Protein AF-0000000065961840 (afdb_homodimer)

Sequence (638 aa):
MNGEIRLIPYVTNEQIMDVNELPEGIKVIKAPEMWAKGVKGKNIKVAVLDTGCDTSHPDLKNQIIGGKNFTDDDGGKEDAISDYNGHGTHVAGTIAANDSNGGIAGVAPEASLLIVKVLGGENGSGQYEWIINGINYAVEQKVDIISMSLGGPSDVPELKEAVKNAVKNGVLVVCAAGNEGDGDERTEELSYPAAYNEVIAVGSVSVARELSEFSNANKEIDLVAPGENILSTLPNKKYGKLTGTSMAAPHVSGALALIKSYEEESFQRKLSESEVFAQLIRRTLPLDIAKTLAGNGFLYLTAPDELAEKAEQSHLLTLMNGEIRLIPYVTNEQIMDVNELPEGIKVIKAPEMWAKGVKGKNIKVAVLDTGCDTSHPDLKNQIIGGKNFTDDDGGKEDAISDYNGHGTHVAGTIAANDSNGGIAGVAPEASLLIVKVLGGENGSGQYEWIINGINYAVEQKVDIISMSLGGPSDVPELKEAVKNAVKNGVLVVCAAGNEGDGDERTEELSYPAAYNEVIAVGSVSVARELSEFSNANKEIDLVAPGENILSTLPNKKYGKLTGTSMAAPHVSGALALIKSYEEESFQRKLSESEVFAQLIRRTLPLDIAKTLAGNGFLYLTAPDELAEKAEQSHLLTL

Foldseek 3Di:
DPWKKFFFDKDFDDKFQADQDEWLLLVLLPLVVLVVVVFQLAPAEEEEEFQFEQCPQPQQVVQEPAEFELDCPPNRHTRPRDHLAFLSHFLSFQQAGHCPPRHYGHSRNNHHYYYYHAFYDNRRMHDPVSVLVSLVVCVVVVHQEYFERMWIDDDDVSSVVSLVVCQVSQHAYFYEQHQQAQQDQVDADGTPPLNPLSHAYEWEDASVQHHDRRTGFALNHAAYGHFFQTWGDGPPNMITGMGGSSSGRSNLVNLLSRQQVVVCVVVVHHDGNVRSSVLQLLQADDDPDDCRRGRSHYNHNCSVVVVVVVCVVVCVVPD/DPWKKFFFDKDFDDWFQADQDEWLLLVLLPLVVLVVVVFQLAPAEEEEEFQFEQCPQPQQVVQEPAEFELDCPPNRHTRPRDHLAFLSHFLSFQQAGHCPPRHYGHSRNNHHYYYYHAFYDNRRMHDPVSVLVSLVVCVVVVHQEYFERMWIDDDDVSSVVSLVVCQVSQHAYFYEQHQQAQQDQPDADGTPPLNPLSHAYEWEDASVQHHDRRTGFALNHAAYGHFFQTWGDGPPNMITGMGGSSSGRSNLVNLLSRQQVVVCVVVVHHDGNVRSVVSQLLQADDDPDDCRRGRSHYNHNCSVVVVVVVVVVVVVVVD

Secondary structure (DSSP, 8-state):
---EEEEPP-EEEEEES---S--HHHHHTTHHHHHHTT-S-TT-EEEEEES---TT-TTTTTTEEEEEE-SSGGGG-TT----SSSHHHHHHHHHH--GGGSS---SSTT-EEEEEE--BTTTTEEEHHHHHHHHHHHHHTT-SEEEE-EEBS---HHHHHHHHHHHHTT-EEEEE--S---S-TT-----BTTTSTTSEEEEEE-TT-PBPTTS---TTEEEEEE-SSEEEEETTTEEEEEESHHHHHHHHHHHHHHHHHHHHHHHTSPPPHHHHHHHHHTTEE--SS-HHHHTT-EE-TTHHHHHHHHHHHTTTT--/---EEEEPP-EEEEEES---S--HHHHHTTHHHHHHTT-S-TT-EEEEEES---TT-TTTTTTEEEEEE-SSGGGG-TT----SSSHHHHHHHHHH--GGGSS---SSTT-EEEEEE--BTTTTEEEHHHHHHHHHHHHHTT-SEEEE-EEBS---HHHHHHHHHHHHTT-EEEEE--S---S-TT-----BTTTSTTSEEEEEE-TT-PBPTTS---TTEEEEEE-SSEEEEETTTEEEEEESHHHHHHHHHHHHHHHHHHHHHHHTSPPPHHHHHHHHHTTEE--SS-HHHHTT-EE-TTHHHHHHHHHHHHHHHH-

InterPro domains:
  IPR000209 Peptidase S8/S53 domain [PF00082] (41-285)
  IPR015500 Peptidase S8, subtilisin-related [PR00723] (41-60)
  IPR015500 Peptidase S8, subtilisin-related [PR00723] (83-96)
  IPR015500 Peptidase S8, subtilisin-related [PR00723] (243-259)
  IPR022398 Peptidase S8, subtilisin, His-active site [PS00137] (87-97)
  IPR023827 Peptidase S8, subtilisin, Asp-active site [PS00136] (46-57)
  IPR023828 Peptidase S8, subtilisin, Ser-active site [PS00138] (244-254)
  IPR034202 Subtilisin Carlsberg-like catalytic domain [cd07477] (43-281)
  IPR036852 Peptidase S8/S53 domain superfamily [G3DSA:3.40.50.200] (4-305)
  IPR036852 Peptidase S8/S53 domain superfamily [SSF52743] (22-290)
  IPR051048 Peptidase S8/S53 subtilisin kexin sedolisin [PTHR43399] (29-267)

pLDDT: mean 93.73, std 10.01, range [28.73, 99.0]

Solvent-accessible surface area (backbone atoms only — not comparable to full-atom values): 29320 Å² total; per-residue (Å²): 128,96,57,62,29,27,51,43,68,66,47,81,74,47,79,38,71,79,52,76,49,74,33,63,58,41,56,69,27,35,36,63,63,42,40,74,72,72,37,34,7,60,93,28,34,36,26,42,47,28,27,14,30,44,64,75,25,78,36,36,36,89,28,49,77,50,58,36,22,54,32,68,48,83,83,36,36,44,78,56,30,62,33,72,51,29,61,22,20,26,38,50,20,32,19,21,8,27,40,88,78,55,36,37,50,21,42,6,42,48,20,34,31,34,36,28,14,26,20,29,62,72,79,24,42,25,46,56,66,25,45,37,51,45,50,50,49,39,51,74,69,63,35,45,32,36,35,30,40,40,30,21,82,60,87,49,69,67,50,53,50,42,50,52,51,33,40,74,70,43,24,43,41,30,17,11,24,28,49,76,24,80,61,46,64,87,46,74,43,74,22,33,64,15,57,39,80,86,34,44,8,16,12,20,14,32,78,86,68,42,78,36,46,40,21,19,10,30,72,43,34,46,24,18,28,44,8,51,67,39,56,28,34,29,52,90,58,24,27,31,20,35,29,25,10,42,48,6,21,24,44,52,49,11,45,48,29,28,48,47,47,51,47,25,61,60,42,69,44,87,68,52,39,55,55,46,50,16,56,50,56,32,15,32,39,54,54,103,54,58,27,22,44,25,27,58,12,36,50,24,65,51,40,55,58,53,49,36,52,47,40,63,69,65,34,69,56,61,125,128,93,58,64,28,26,50,41,68,66,45,82,75,48,79,40,72,79,54,76,49,73,32,64,58,43,55,68,27,33,36,62,63,42,40,73,73,71,38,34,7,61,92,30,36,35,27,41,46,28,28,14,30,43,63,74,24,77,36,36,37,88,26,50,77,50,59,36,21,56,33,66,49,82,84,35,37,44,78,56,30,60,35,73,54,28,60,21,20,25,36,50,21,33,18,22,8,28,38,89,78,56,36,38,50,21,43,6,43,47,20,34,32,32,37,28,13,25,22,30,60,72,78,24,41,25,46,56,67,24,46,37,51,45,50,50,49,40,50,73,68,64,36,45,31,37,36,31,41,40,31,22,81,60,87,49,68,67,51,53,51,41,52,51,52,33,40,74,70,42,24,41,43,30,16,12,24,28,49,76,24,80,61,47,65,88,45,73,44,74,23,31,62,16,57,40,79,85,33,45,8,17,13,19,15,31,79,61,68,41,78,38,46,39,21,20,11,30,72,43,34,44,26,19,27,41,8,50,68,38,57,28,35,29,52,89,59,25,27,31,21,37,29,25,11,43,48,6,21,25,44,52,47,12,44,47,31,28,47,48,48,51,46,25,60,60,41,69,44,88,67,52,41,54,54,46,50,16,55,51,54,33,16,33,37,55,54,102,53,58,28,24,46,25,26,57,12,36,52,25,65,51,40,56,58,54,49,34,51,48,49,53,54,45,48,57,60,73,97

Organism: Bacillus subtilis (strain 168) (NCBI:txid224308)

Structure (mmCIF, N/CA/C/O backbone):
data_AF-0000000065961840-model_v1
#
loop_
_entity.id
_entity.type
_entity.pdbx_description
1 polymer 'Major intracellular serine protease'
#
loop_
_atom_site.group_PDB
_atom_site.id
_atom_site.type_symbol
_atom_site.label_atom_id
_atom_site.label_alt_id
_atom_site.label_comp_id
_atom_site.label_asym_id
_atom_site.label_entity_id
_atom_site.label_seq_id
_atom_site.pdbx_PDB_ins_code
_atom_site.Cartn_x
_atom_site.Cartn_y
_atom_site.Cartn_z
_atom_site.occupancy
_atom_site.B_iso_or_equiv
_atom_site.auth_seq_id
_atom_site.auth_comp_id
_atom_site.auth_asym_id
_atom_site.auth_atom_id
_atom_site.pdbx_PDB_model_num
ATOM 1 N N . MET A 1 1 ? -23.016 26.453 -5.5 1 43.06 1 MET A N 1
ATOM 2 C CA . MET A 1 1 ? -22.5 25.375 -4.668 1 43.06 1 MET A CA 1
ATOM 3 C C . MET A 1 1 ? -22.812 25.625 -3.197 1 43.06 1 MET A C 1
ATOM 5 O O . MET A 1 1 ? -22.234 26.516 -2.574 1 43.06 1 MET A O 1
ATOM 9 N N . ASN A 1 2 ? -23.984 25.5 -2.732 1 50.84 2 ASN A N 1
ATOM 10 C CA . ASN A 1 2 ? -24.641 26.047 -1.554 1 50.84 2 ASN A CA 1
ATOM 11 C C . ASN A 1 2 ? -24.016 25.516 -0.265 1 50.84 2 ASN A C 1
ATOM 13 O O . ASN A 1 2 ? -24.484 25.828 0.83 1 50.84 2 ASN A O 1
ATOM 17 N N . GLY A 1 3 ? -22.812 24.578 -0.365 1 64.81 3 GLY A N 1
ATOM 18 C CA . GLY A 1 3 ? -22.359 24.109 0.937 1 64.81 3 GLY A CA 1
ATOM 19 C C . GLY A 1 3 ? -21.047 24.734 1.372 1 64.81 3 GLY A C 1
ATOM 20 O O . GLY A 1 3 ? -20.375 25.406 0.577 1 64.81 3 GLY A O 1
ATOM 21 N N . GLU A 1 4 ? -21.016 25.078 2.693 1 76.19 4 GLU A N 1
ATOM 22 C CA . GLU A 1 4 ? -19.797 25.672 3.254 1 76.19 4 GLU A CA 1
ATOM 23 C C . GLU A 1 4 ? -18.859 24.609 3.779 1 76.19 4 GLU A C 1
ATOM 25 O O . GLU A 1 4 ? -19.297 23.594 4.344 1 76.19 4 GLU A O 1
ATOM 30 N N . ILE A 1 5 ? -17.609 24.688 3.322 1 80.06 5 ILE A N 1
ATOM 31 C CA . ILE A 1 5 ? -16.531 23.891 3.906 1 80.06 5 ILE A CA 1
ATOM 32 C C . ILE A 1 5 ? -15.898 24.656 5.062 1 80.06 5 ILE A C 1
ATOM 34 O O . ILE A 1 5 ? -15.781 25.891 5.012 1 80.06 5 ILE A O 1
ATOM 38 N N . ARG A 1 6 ? -15.703 23.953 6.223 1 81.81 6 ARG A N 1
ATOM 39 C CA . ARG A 1 6 ? -15.133 24.594 7.398 1 81.81 6 ARG A CA 1
ATOM 40 C C . ARG A 1 6 ? -14.023 23.75 8.008 1 81.81 6 ARG A C 1
ATOM 42 O O . ARG A 1 6 ? -13.844 22.594 7.629 1 81.81 6 ARG A O 1
ATOM 49 N N . LEU A 1 7 ? -13.336 24.406 8.82 1 82.44 7 LEU A N 1
ATOM 50 C CA . LEU A 1 7 ? -12.43 23.656 9.68 1 82.44 7 LEU A CA 1
ATOM 51 C C . LEU A 1 7 ? -13.164 22.531 10.391 1 82.44 7 LEU A C 1
ATOM 53 O O . LEU A 1 7 ? -14.297 22.703 10.852 1 82.44 7 LEU A O 1
ATOM 57 N N . ILE A 1 8 ? -12.492 21.453 10.375 1 79.5 8 ILE A N 1
ATOM 58 C CA . ILE A 1 8 ? -12.992 20.438 11.297 1 79.5 8 ILE A CA 1
ATOM 59 C C . ILE A 1 8 ? -12.891 20.953 12.734 1 79.5 8 ILE A C 1
ATOM 61 O O . ILE A 1 8 ? -11.844 21.453 13.148 1 79.5 8 ILE A O 1
ATOM 65 N N . PRO A 1 9 ? -13.969 20.953 13.398 1 73 9 PRO A N 1
ATOM 66 C CA . PRO A 1 9 ? -13.914 21.531 14.742 1 73 9 PRO A CA 1
ATOM 67 C C . PRO A 1 9 ? -12.766 20.953 15.578 1 73 9 PRO A C 1
ATOM 69 O O . PRO A 1 9 ? -12.461 19.766 15.484 1 73 9 PRO A O 1
ATOM 72 N N . TYR A 1 10 ? -12.07 21.922 16.281 1 73.62 10 TYR A N 1
ATOM 73 C CA . TYR A 1 10 ? -10.977 21.531 17.172 1 73.62 10 TYR A CA 1
ATOM 74 C C . TYR A 1 10 ? -11.023 22.297 18.484 1 73.62 10 TYR A C 1
ATOM 76 O O . TYR A 1 10 ? -11.781 23.266 18.609 1 73.62 10 TYR A O 1
ATOM 84 N N . VAL A 1 11 ? -10.328 21.734 19.531 1 65.12 11 VAL A N 1
ATOM 85 C CA . VAL A 1 11 ? -10.297 22.375 20.844 1 65.12 11 VAL A CA 1
ATOM 86 C C . VAL A 1 11 ? -8.883 22.891 21.125 1 65.12 11 VAL A C 1
ATOM 88 O O . VAL A 1 11 ? -7.902 22.172 20.922 1 65.12 11 VAL A O 1
ATOM 91 N N . THR A 1 12 ? -8.805 24.219 21.453 1 68.38 12 THR A N 1
ATOM 92 C CA . THR A 1 12 ? -7.551 24.766 21.953 1 68.38 12 THR A CA 1
ATOM 93 C C . THR A 1 12 ? -7.363 24.453 23.438 1 68.38 12 THR A C 1
ATOM 95 O O . THR A 1 12 ? -8.172 24.859 24.266 1 68.38 12 THR A O 1
ATOM 98 N N . ASN A 1 13 ? -6.297 23.828 23.75 1 70.62 13 ASN A N 1
ATOM 99 C CA . ASN A 1 13 ? -6.102 23.359 25.125 1 70.62 13 ASN A CA 1
ATOM 100 C C . ASN A 1 13 ? -5.207 24.312 25.906 1 70.62 13 ASN A C 1
ATOM 102 O O . ASN A 1 13 ? -5.449 24.562 27.094 1 70.62 13 ASN A O 1
ATOM 106 N N . GLU A 1 14 ? -4.078 24.75 25.297 1 69.56 14 GLU A N 1
ATOM 107 C CA . GLU A 1 14 ? -3.098 25.562 26.016 1 69.56 14 GLU A CA 1
ATOM 108 C C . GLU A 1 14 ? -2.254 26.391 25.047 1 69.56 14 GLU A C 1
ATOM 110 O O . GLU A 1 14 ? -1.927 25.922 23.953 1 69.56 14 GLU A O 1
ATOM 115 N N . GLN A 1 15 ? -1.98 27.594 25.406 1 72.75 15 GLN A N 1
ATOM 116 C CA . GLN A 1 15 ? -1.015 28.438 24.688 1 72.75 15 GLN A CA 1
ATOM 117 C C . GLN A 1 15 ? 0.234 28.672 25.531 1 72.75 15 GLN A C 1
ATOM 119 O O . GLN A 1 15 ? 0.139 28.891 26.75 1 72.75 15 GLN A O 1
ATOM 124 N N . ILE A 1 16 ? 1.348 28.391 24.922 1 74.44 16 ILE A N 1
ATOM 125 C CA . ILE A 1 16 ? 2.621 28.516 25.625 1 74.44 16 ILE A CA 1
ATOM 126 C C . ILE A 1 16 ? 3.574 29.391 24.812 1 74.44 16 ILE A C 1
ATOM 128 O O . ILE A 1 16 ? 3.633 29.297 23.594 1 74.44 16 ILE A O 1
ATOM 132 N N . MET A 1 17 ? 4.27 30.219 25.5 1 66.75 17 MET A N 1
ATOM 133 C CA . MET A 1 17 ? 5.164 31.156 24.812 1 66.75 17 MET A CA 1
ATOM 134 C C . MET A 1 17 ? 6.48 30.484 24.453 1 66.75 17 MET A C 1
ATOM 136 O O . MET A 1 17 ? 7.027 30.703 23.375 1 66.75 17 MET A O 1
ATOM 140 N N . ASP A 1 18 ? 6.977 29.719 25.391 1 72.75 18 ASP A N 1
ATOM 141 C CA . ASP A 1 18 ? 8.289 29.125 25.141 1 72.75 18 ASP A CA 1
ATOM 142 C C . ASP A 1 18 ? 8.266 27.625 25.391 1 72.75 18 ASP A C 1
ATOM 144 O O . ASP A 1 18 ? 7.703 27.156 26.391 1 72.75 18 ASP A O 1
ATOM 148 N N . VAL A 1 19 ? 8.609 27.047 24.219 1 77.06 19 VAL A N 1
ATOM 149 C CA . VAL A 1 19 ? 8.711 25.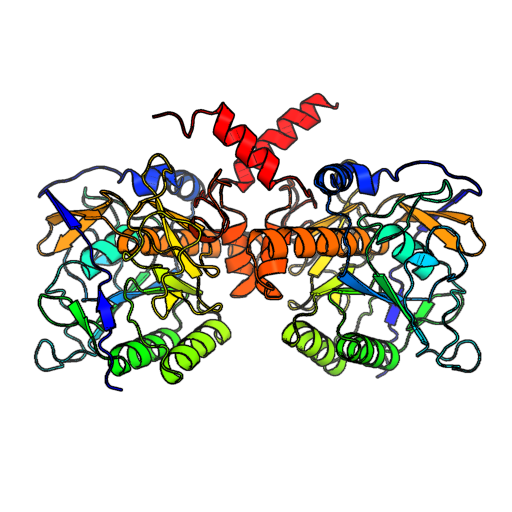594 24.344 1 77.06 19 VAL A CA 1
ATOM 150 C C . VAL A 1 19 ? 10.023 25.109 23.734 1 77.06 19 VAL A C 1
ATOM 152 O O . VAL A 1 19 ? 10.492 25.672 22.734 1 77.06 19 VAL A O 1
ATOM 155 N N . ASN A 1 20 ? 10.734 24.297 24.438 1 80.81 20 ASN A N 1
ATOM 156 C CA . ASN A 1 20 ? 11.891 23.578 23.891 1 80.81 20 ASN A CA 1
ATOM 157 C C . ASN A 1 20 ? 11.781 22.078 24.141 1 80.81 20 ASN A C 1
ATOM 159 O O . ASN A 1 20 ? 12.469 21.531 25 1 80.81 20 ASN A O 1
ATOM 163 N N . GLU A 1 21 ? 10.797 21.547 23.328 1 85 21 GLU A N 1
ATOM 164 C CA . GLU A 1 21 ? 10.602 20.109 23.5 1 85 21 GLU A CA 1
ATOM 165 C C . GLU A 1 21 ? 10.133 19.469 22.188 1 85 21 GLU A C 1
ATOM 167 O O . GLU A 1 21 ? 9.578 20.156 21.328 1 85 21 GLU A O 1
ATOM 172 N N . LEU A 1 22 ? 10.398 18.234 22.094 1 92.38 22 LEU A N 1
ATOM 173 C CA . LEU A 1 22 ? 9.836 17.422 21.016 1 92.38 22 LEU A CA 1
ATOM 174 C C . LEU A 1 22 ? 8.406 17.016 21.328 1 92.38 22 LEU A C 1
ATOM 176 O O . LEU A 1 22 ? 8.148 16.344 22.312 1 92.38 22 LEU A O 1
ATOM 180 N N . PRO A 1 23 ? 7.469 17.516 20.516 1 95.88 23 PRO A N 1
ATOM 181 C CA . PRO A 1 23 ? 6.078 17.156 20.797 1 95.88 23 PRO A CA 1
ATOM 182 C C . PRO A 1 23 ? 5.879 15.641 20.891 1 95.88 23 PRO A C 1
ATOM 184 O O . PRO A 1 23 ? 6.445 14.883 20.109 1 95.88 23 PRO A O 1
ATOM 187 N N . GLU A 1 24 ? 5.055 15.211 21.797 1 95.88 24 GLU A N 1
ATOM 188 C CA . GLU A 1 24 ? 4.855 13.789 22.094 1 95.88 24 GLU A CA 1
ATOM 189 C C . GLU A 1 24 ? 4.328 13.047 20.875 1 95.88 24 GLU A C 1
ATOM 191 O O . GLU A 1 24 ? 4.672 11.883 20.656 1 95.88 24 GLU A O 1
ATOM 196 N N . GLY A 1 25 ? 3.453 13.688 20.109 1 97.06 25 GLY A N 1
ATOM 197 C CA . GLY A 1 25 ? 2.91 13.062 18.922 1 97.06 25 GLY A CA 1
ATOM 198 C C . GLY A 1 25 ? 3.977 12.664 17.922 1 97.06 25 GLY A C 1
ATOM 199 O O . GLY A 1 25 ? 3.852 11.641 17.25 1 97.06 25 GLY A O 1
ATOM 200 N N . ILE A 1 26 ? 5.031 13.461 17.844 1 98 26 ILE A N 1
ATOM 201 C CA . ILE A 1 26 ? 6.137 13.211 16.938 1 98 26 ILE A CA 1
ATOM 202 C C . ILE A 1 26 ? 6.969 12.031 17.438 1 98 26 ILE A C 1
ATOM 204 O O . ILE A 1 26 ? 7.387 11.172 16.641 1 98 26 ILE A O 1
ATOM 208 N N . LYS A 1 27 ? 7.125 11.977 18.703 1 96.81 27 LYS A N 1
ATOM 209 C CA . LYS A 1 27 ? 7.91 10.922 19.344 1 96.81 27 LYS A CA 1
ATOM 210 C C . LYS A 1 27 ? 7.242 9.562 19.188 1 96.81 27 LYS A C 1
ATOM 212 O O . LYS A 1 27 ? 7.898 8.578 18.844 1 96.81 27 LYS A O 1
ATOM 217 N N . VAL A 1 28 ? 5.969 9.508 19.375 1 96.81 28 VAL A N 1
ATOM 218 C CA . VAL A 1 28 ? 5.285 8.219 19.484 1 96.81 28 VAL A CA 1
ATOM 219 C C . VAL A 1 28 ? 5.137 7.605 18.094 1 96.81 28 VAL A C 1
ATOM 221 O O . VAL A 1 28 ? 4.969 6.391 17.953 1 96.81 28 VAL A O 1
ATOM 224 N N . ILE A 1 29 ? 5.227 8.391 17.047 1 98.25 29 ILE A N 1
ATOM 225 C CA . ILE A 1 29 ? 5.133 7.809 15.711 1 98.25 29 ILE A CA 1
ATOM 226 C C . ILE A 1 29 ? 6.523 7.445 15.203 1 98.25 29 ILE A C 1
ATOM 228 O O . ILE A 1 29 ? 6.68 6.961 14.078 1 98.25 29 ILE A O 1
ATOM 232 N N . LYS A 1 30 ? 7.582 7.742 15.969 1 98 30 LYS A N 1
ATOM 233 C CA . LYS A 1 30 ? 8.953 7.297 15.742 1 98 30 LYS A CA 1
ATOM 234 C C . LYS A 1 30 ? 9.617 8.117 14.641 1 98 30 LYS A C 1
ATOM 236 O O . LYS A 1 30 ? 10.477 7.605 13.914 1 98 30 LYS A O 1
ATOM 241 N N . ALA A 1 31 ? 9.242 9.375 14.492 1 98.44 31 ALA A N 1
ATOM 242 C CA . ALA A 1 31 ? 9.859 10.258 13.5 1 98.44 31 ALA A CA 1
ATOM 243 C C . ALA A 1 31 ? 11.344 10.453 13.797 1 98.44 31 ALA A C 1
ATOM 245 O O . ALA A 1 31 ? 12.172 10.414 12.883 1 98.44 31 ALA A O 1
ATOM 246 N N . PRO A 1 32 ? 11.758 10.625 15.094 1 98.19 32 PRO A N 1
ATOM 247 C CA . PRO A 1 32 ? 13.18 10.828 15.375 1 98.19 32 PRO A CA 1
ATOM 248 C C . PRO A 1 32 ? 14.047 9.664 14.898 1 98.19 32 PRO A C 1
ATOM 250 O O . PRO A 1 32 ? 15.195 9.867 14.508 1 98.19 32 PRO A O 1
ATOM 253 N N . GLU A 1 33 ? 13.492 8.469 14.969 1 98.06 33 GLU A N 1
ATOM 254 C CA . GLU A 1 33 ? 14.234 7.309 14.484 1 98.06 33 GLU A CA 1
ATOM 255 C C . GLU A 1 33 ? 14.508 7.414 12.984 1 98.06 33 GLU A C 1
ATOM 257 O O . GLU A 1 33 ? 15.555 6.977 12.508 1 98.06 33 GLU A O 1
ATOM 262 N N . MET A 1 34 ? 13.594 7.98 12.227 1 98.12 34 MET A N 1
ATOM 263 C CA . MET A 1 34 ? 13.828 8.234 10.812 1 98.12 34 MET A CA 1
ATOM 264 C C . MET A 1 34 ? 14.875 9.32 10.609 1 98.12 34 MET A C 1
ATOM 266 O O . MET A 1 34 ? 15.711 9.227 9.719 1 98.12 34 MET A O 1
ATOM 270 N N . TRP A 1 35 ? 14.789 10.375 11.508 1 98.19 35 TRP A N 1
ATOM 271 C CA . TRP A 1 35 ? 15.781 11.445 11.445 1 98.19 35 TRP A CA 1
ATOM 272 C C . TRP A 1 35 ? 17.188 10.898 11.648 1 98.19 35 TRP A C 1
ATOM 274 O O . TRP A 1 35 ? 18.125 11.344 10.992 1 98.19 35 TRP A O 1
ATOM 284 N N . ALA A 1 36 ? 17.281 9.953 12.523 1 97.75 36 ALA A N 1
ATOM 285 C CA . ALA A 1 36 ? 18.562 9.352 12.859 1 97.75 36 ALA A CA 1
ATOM 286 C C . ALA A 1 36 ? 19.156 8.609 11.664 1 97.75 36 ALA A C 1
ATOM 288 O O . ALA A 1 36 ? 20.375 8.43 11.578 1 97.75 36 ALA A O 1
ATOM 289 N N . LYS A 1 37 ? 18.281 8.25 10.75 1 96.12 37 LYS A N 1
ATOM 290 C CA . LYS A 1 37 ? 18.734 7.598 9.523 1 96.12 37 LYS A CA 1
ATOM 291 C C . LYS A 1 37 ? 19.109 8.625 8.461 1 96.12 37 LYS A C 1
ATOM 293 O O . LYS A 1 37 ? 19.406 8.266 7.316 1 96.12 37 LYS A O 1
ATOM 298 N N . GLY A 1 38 ? 18.969 9.867 8.797 1 96.81 38 GLY A N 1
ATOM 299 C CA . GLY A 1 38 ? 19.344 10.938 7.875 1 96.81 38 GLY A CA 1
ATOM 300 C C . GLY A 1 38 ? 18.172 11.406 7.023 1 96.81 38 GLY A C 1
ATOM 301 O O . GLY A 1 38 ? 18.375 12.109 6.031 1 96.81 38 GLY A O 1
ATOM 302 N N . VAL A 1 39 ? 17 11.016 7.355 1 98 39 VAL A N 1
ATOM 303 C CA . VAL A 1 39 ? 15.812 11.344 6.566 1 98 39 VAL A CA 1
ATOM 304 C C . VAL A 1 39 ? 14.945 12.344 7.324 1 98 39 VAL A C 1
ATOM 306 O O . VAL A 1 39 ? 14.32 12 8.328 1 98 39 VAL A O 1
ATOM 309 N N . LYS A 1 40 ? 14.836 13.539 6.77 1 98.38 40 LYS A N 1
ATOM 310 C CA . LYS A 1 40 ? 14.086 14.578 7.465 1 98.38 40 LYS A CA 1
ATOM 311 C C . LYS A 1 40 ? 13.117 15.281 6.523 1 98.38 40 LYS A C 1
ATOM 313 O O . LYS A 1 40 ? 12.641 16.391 6.816 1 98.38 40 LYS A O 1
ATOM 318 N N . GLY A 1 41 ? 12.891 14.75 5.348 1 98.31 41 GLY A N 1
ATOM 319 C CA . GLY A 1 41 ? 11.875 15.242 4.426 1 98.31 41 GLY A CA 1
ATOM 320 C C . GLY A 1 41 ? 12.414 16.234 3.414 1 98.31 41 GLY A C 1
ATOM 321 O O . GLY A 1 41 ? 11.648 16.953 2.781 1 98.31 41 GLY A O 1
ATOM 322 N N . LYS A 1 42 ? 13.742 16.219 3.262 1 97.69 42 LYS A N 1
ATOM 323 C CA . LYS A 1 42 ? 14.367 17.141 2.314 1 97.69 42 LYS A CA 1
ATOM 324 C C . LYS A 1 42 ? 13.867 16.906 0.896 1 97.69 42 LYS A C 1
ATOM 326 O O . LYS A 1 42 ? 13.688 15.75 0.484 1 97.69 42 LYS A O 1
ATOM 331 N N . ASN A 1 43 ? 13.562 17.953 0.143 1 97.12 43 ASN A N 1
ATOM 332 C CA . ASN A 1 43 ? 13.148 17.969 -1.257 1 97.12 43 ASN A CA 1
ATOM 333 C C . ASN A 1 43 ? 11.719 17.469 -1.429 1 97.12 43 ASN A C 1
ATOM 335 O O . ASN A 1 43 ? 11.328 17.062 -2.525 1 97.12 43 ASN A O 1
ATOM 339 N N . ILE A 1 44 ? 11.016 17.375 -0.352 1 98.81 44 ILE A N 1
ATOM 340 C CA . ILE A 1 44 ? 9.594 17.047 -0.443 1 98.81 44 ILE A CA 1
ATOM 341 C C . ILE A 1 44 ? 8.758 18.312 -0.2 1 98.81 44 ILE A C 1
ATOM 343 O O . ILE A 1 44 ? 9 19.047 0.757 1 98.81 44 ILE A O 1
ATOM 347 N N . LYS A 1 45 ? 7.812 18.578 -1.058 1 98.94 45 LYS A N 1
ATOM 348 C CA . LYS A 1 45 ? 6.941 19.75 -0.961 1 98.94 45 LYS A CA 1
ATOM 349 C C . LYS A 1 45 ? 5.547 19.359 -0.482 1 98.94 45 LYS A C 1
ATOM 351 O O . LYS A 1 45 ? 4.895 18.516 -1.092 1 98.94 45 LYS A O 1
ATOM 356 N N . VAL A 1 46 ? 5.133 19.969 0.576 1 98.94 46 VAL A N 1
ATOM 357 C CA . VAL A 1 46 ? 3.809 19.719 1.138 1 98.94 46 VAL A CA 1
ATOM 358 C C . VAL A 1 46 ? 2.969 21 1.043 1 98.94 46 VAL A C 1
ATOM 360 O O . VAL A 1 46 ? 3.361 22.047 1.562 1 98.94 46 VAL A O 1
ATOM 363 N N . ALA A 1 47 ? 1.836 20.938 0.381 1 99 47 ALA A N 1
ATOM 364 C CA . ALA A 1 47 ? 0.873 22.031 0.383 1 99 47 ALA A CA 1
ATOM 365 C C . ALA A 1 47 ? -0.088 21.922 1.562 1 99 47 ALA A C 1
ATOM 367 O O . ALA A 1 47 ? -0.709 20.875 1.765 1 99 47 ALA A O 1
ATOM 368 N N . VAL A 1 48 ? -0.167 22.969 2.312 1 98.94 48 VAL A N 1
ATOM 369 C CA . VAL A 1 48 ? -1.109 23.016 3.426 1 98.94 48 VAL A CA 1
ATOM 370 C C . VAL A 1 48 ? -2.314 23.875 3.039 1 98.94 48 VAL A C 1
ATOM 372 O O . VAL A 1 48 ? -2.219 25.094 2.975 1 98.94 48 VAL A O 1
ATOM 375 N N . LEU A 1 49 ? -3.404 23.266 2.717 1 98.88 49 LEU A N 1
ATOM 376 C CA . LEU A 1 49 ? -4.656 23.969 2.457 1 98.88 49 LEU A CA 1
ATOM 377 C C . LEU A 1 49 ? -5.422 24.219 3.754 1 98.88 49 LEU A C 1
ATOM 379 O O . LEU A 1 49 ? -5.992 23.281 4.324 1 98.88 49 LEU A O 1
ATOM 383 N N . ASP A 1 50 ? -5.457 25.438 4.195 1 98.38 50 ASP A N 1
ATOM 384 C CA . ASP A 1 50 ? -5.957 25.75 5.531 1 98.38 50 ASP A CA 1
ATOM 385 C C . ASP A 1 50 ? -6.227 27.234 5.684 1 98.38 50 ASP A C 1
ATOM 387 O O . ASP A 1 50 ? -6.68 27.891 4.742 1 98.38 50 ASP A O 1
ATOM 391 N N . THR A 1 51 ? -6.07 27.766 6.918 1 97.69 51 THR A N 1
ATOM 392 C CA . THR A 1 51 ? -6.438 29.125 7.254 1 97.69 51 THR A CA 1
ATOM 393 C C . THR A 1 51 ? -5.273 30.078 6.996 1 97.69 51 THR A C 1
ATOM 395 O O . THR A 1 51 ? -5.367 31.281 7.273 1 97.69 51 THR A O 1
ATOM 398 N N . GLY A 1 52 ? -4.203 29.594 6.41 1 98.19 52 GLY A N 1
ATOM 399 C CA . GLY A 1 52 ? -2.982 30.375 6.246 1 98.19 52 GLY A CA 1
ATOM 400 C C . GLY A 1 52 ? -1.872 29.938 7.188 1 98.19 52 GLY A C 1
ATOM 401 O O . GLY A 1 52 ? -1.866 28.812 7.676 1 98.19 52 GLY A O 1
ATOM 402 N N . CYS A 1 53 ? -0.884 30.844 7.332 1 98.44 53 CYS A N 1
ATOM 403 C CA . CYS A 1 53 ? 0.247 30.562 8.211 1 98.44 53 CYS A CA 1
ATOM 404 C C . CYS A 1 53 ? 0.933 31.859 8.648 1 98.44 53 CYS A C 1
ATOM 406 O O . CYS A 1 53 ? 0.946 32.844 7.902 1 98.44 53 CYS A O 1
ATOM 408 N N . ASP A 1 54 ? 1.372 31.812 9.852 1 98.06 54 ASP A N 1
ATOM 409 C CA . ASP A 1 54 ? 2.33 32.844 10.25 1 98.06 54 ASP A CA 1
ATOM 410 C C . ASP A 1 54 ? 3.707 32.562 9.656 1 98.06 54 ASP A C 1
ATOM 412 O O . ASP A 1 54 ? 4.516 31.859 10.242 1 98.06 54 ASP A O 1
ATOM 416 N N . THR A 1 55 ? 4.031 33.281 8.594 1 97.31 55 THR A N 1
ATOM 417 C CA . THR A 1 55 ? 5.23 32.969 7.824 1 97.31 55 THR A CA 1
ATOM 418 C C . THR A 1 55 ? 6.477 33.5 8.539 1 97.31 55 THR A C 1
ATOM 420 O O . THR A 1 55 ? 7.602 33.156 8.172 1 97.31 55 THR A O 1
ATOM 423 N N . SER A 1 56 ? 6.27 34.281 9.555 1 96.44 56 SER A N 1
ATOM 424 C CA . SER A 1 56 ? 7.402 34.844 10.281 1 96.44 56 SER A CA 1
ATOM 425 C C . SER A 1 56 ? 7.746 34 11.508 1 96.44 56 SER A C 1
ATOM 427 O O . SER A 1 56 ? 8.742 34.25 12.188 1 96.44 56 SER A O 1
ATOM 429 N N . HIS A 1 57 ? 6.883 33.062 11.836 1 96.38 57 HIS A N 1
ATOM 430 C CA . HIS A 1 57 ? 7.176 32.219 12.992 1 96.38 57 HIS A CA 1
ATOM 431 C C . HIS A 1 57 ? 8.578 31.641 12.898 1 96.38 57 HIS A C 1
ATOM 433 O O . HIS A 1 57 ? 8.945 31.047 11.883 1 96.38 57 HIS A O 1
ATOM 439 N N . PRO A 1 58 ? 9.375 31.672 13.922 1 95.19 58 PRO A N 1
ATOM 440 C CA . PRO A 1 58 ? 10.781 31.281 13.852 1 95.19 58 PRO A CA 1
ATOM 441 C C . PRO A 1 58 ? 10.961 29.812 13.469 1 95.19 58 PRO A C 1
ATOM 443 O O . PRO A 1 58 ? 11.945 29.453 12.82 1 95.19 58 PRO A O 1
ATOM 446 N N . ASP A 1 59 ? 10.031 28.953 13.812 1 96.56 59 ASP A N 1
ATOM 447 C CA . ASP A 1 59 ? 10.164 27.531 13.555 1 96.56 59 ASP A CA 1
ATOM 448 C C . ASP A 1 59 ? 9.633 27.156 12.172 1 96.56 59 ASP A C 1
ATOM 450 O O . ASP A 1 59 ? 9.734 26 11.75 1 96.56 59 ASP A O 1
ATOM 454 N N . LEU A 1 60 ? 9.086 28.141 11.406 1 98 60 LEU A N 1
ATOM 455 C CA . LEU A 1 60 ? 8.43 27.781 10.148 1 98 60 LEU A CA 1
ATOM 456 C C . LEU A 1 60 ? 9.016 28.578 8.984 1 98 60 LEU A C 1
ATOM 458 O O . LEU A 1 60 ? 8.938 28.141 7.832 1 98 60 LEU A O 1
ATOM 462 N N . LYS A 1 61 ? 9.539 29.719 9.289 1 96.69 61 LYS A N 1
ATOM 463 C CA . LYS A 1 61 ? 9.875 30.719 8.273 1 96.69 61 LYS A CA 1
ATOM 464 C C . LYS A 1 61 ? 10.797 30.125 7.211 1 96.69 61 LYS A C 1
ATOM 466 O O . LYS A 1 61 ? 10.664 30.438 6.027 1 96.69 61 LYS A O 1
ATOM 471 N N . ASN A 1 62 ? 11.727 29.234 7.539 1 96.12 62 ASN A N 1
ATOM 472 C CA . ASN A 1 62 ? 12.711 28.703 6.598 1 96.12 62 ASN A CA 1
ATOM 473 C C . ASN A 1 62 ? 12.141 27.547 5.785 1 96.12 62 ASN A C 1
ATOM 475 O O . ASN A 1 62 ? 12.719 27.141 4.773 1 96.12 62 ASN A O 1
ATOM 479 N N . GLN A 1 63 ? 11.008 27 6.234 1 97.5 63 GLN A N 1
ATOM 480 C CA . GLN A 1 63 ? 10.398 25.859 5.539 1 97.5 63 GLN A CA 1
ATOM 481 C C . GLN A 1 63 ? 9.383 26.328 4.5 1 97.5 63 GLN A C 1
ATOM 483 O O . GLN A 1 63 ? 9.023 25.578 3.6 1 97.5 63 GLN A O 1
ATOM 488 N N . ILE A 1 64 ? 8.906 27.516 4.621 1 98.5 64 ILE A N 1
ATOM 489 C CA . ILE A 1 64 ? 7.848 28.016 3.75 1 98.5 64 ILE A CA 1
ATOM 490 C C . ILE A 1 64 ? 8.453 28.531 2.443 1 98.5 64 ILE A C 1
ATOM 492 O O . ILE A 1 64 ? 9.297 29.422 2.453 1 98.5 64 ILE A O 1
ATOM 496 N N . ILE A 1 65 ? 7.969 27.984 1.342 1 98.44 65 ILE A N 1
ATOM 497 C CA . ILE A 1 65 ? 8.594 28.312 0.061 1 98.44 65 ILE A CA 1
ATOM 498 C C . ILE A 1 65 ? 7.652 29.188 -0.756 1 98.44 65 ILE A C 1
ATOM 500 O O . ILE A 1 65 ? 7.992 29.609 -1.869 1 98.44 65 ILE A O 1
ATOM 504 N N . GLY A 1 66 ? 6.48 29.453 -0.294 1 97.75 66 GLY A N 1
ATOM 505 C CA . GLY A 1 66 ? 5.496 30.281 -0.966 1 97.75 66 GLY A CA 1
ATOM 506 C C . GLY A 1 66 ? 4.074 30 -0.523 1 97.75 66 GLY A C 1
ATOM 507 O O . GLY A 1 66 ? 3.854 29.344 0.492 1 97.75 66 GLY A O 1
ATOM 508 N N . GLY A 1 67 ? 3.117 30.672 -1.208 1 98.12 67 GLY A N 1
ATOM 509 C CA . GLY A 1 67 ? 1.709 30.469 -0.91 1 98.12 67 GLY A CA 1
ATOM 510 C C . GLY A 1 67 ? 0.788 31.344 -1.729 1 98.12 67 GLY A C 1
ATOM 511 O O . GLY A 1 67 ? 1.253 32.188 -2.506 1 98.12 67 GLY A O 1
ATOM 512 N N . LYS A 1 68 ? -0.467 31.031 -1.592 1 98.75 68 LYS A N 1
ATOM 513 C CA . LYS A 1 68 ? -1.504 31.781 -2.291 1 98.75 68 LYS A CA 1
ATOM 514 C C . LYS A 1 68 ? -2.799 31.812 -1.483 1 98.75 68 LYS A C 1
ATOM 516 O O . LYS A 1 68 ? -3.17 30.828 -0.853 1 98.75 68 LYS A O 1
ATOM 521 N N . ASN A 1 69 ? -3.4 33 -1.524 1 98.69 69 ASN A N 1
ATOM 522 C CA . ASN A 1 69 ? -4.68 33.219 -0.86 1 98.69 69 ASN A CA 1
ATOM 523 C C . ASN A 1 69 ? -5.848 33.125 -1.835 1 98.69 69 ASN A C 1
ATOM 525 O O . ASN A 1 69 ? -5.906 33.844 -2.832 1 98.69 69 ASN A O 1
ATOM 529 N N . PHE A 1 70 ? -6.762 32.25 -1.541 1 98.31 70 PHE A N 1
ATOM 530 C CA . PHE A 1 70 ? -7.926 32.062 -2.4 1 98.31 70 PHE A CA 1
ATOM 531 C C . PHE A 1 70 ? -9.18 32.625 -1.735 1 98.31 70 PHE A C 1
ATOM 533 O O . PHE A 1 70 ? -10.258 32.594 -2.332 1 98.31 70 PHE A O 1
ATOM 540 N N . THR A 1 71 ? -9 33.094 -0.536 1 97.44 71 THR A N 1
ATOM 541 C CA . THR A 1 71 ? -10.141 33.594 0.227 1 97.44 71 THR A CA 1
ATOM 542 C C . THR A 1 71 ? -10.336 35.094 -0.017 1 97.44 71 THR A C 1
ATOM 544 O O . THR A 1 71 ? -9.617 35.688 -0.811 1 97.44 71 THR A O 1
ATOM 547 N N . ASP A 1 72 ? -11.336 35.656 0.715 1 95.62 72 ASP A N 1
ATOM 548 C CA . ASP A 1 72 ? -11.578 37.094 0.607 1 95.62 72 ASP A CA 1
ATOM 549 C C . ASP A 1 72 ? -10.844 37.844 1.704 1 95.62 72 ASP A C 1
ATOM 551 O O . ASP A 1 72 ? -10.953 39.094 1.795 1 95.62 72 ASP A O 1
ATOM 555 N N . ASP A 1 73 ? -10.086 37.156 2.543 1 95.44 73 ASP A N 1
ATOM 556 C CA . ASP A 1 73 ? -9.25 37.844 3.52 1 95.44 73 ASP A CA 1
ATOM 557 C C . ASP A 1 73 ? -8.289 38.812 2.832 1 95.44 73 ASP A C 1
ATOM 559 O O . ASP A 1 73 ? -7.789 38.531 1.742 1 95.44 73 ASP A O 1
ATOM 563 N N . ASP A 1 74 ? -8.078 39.938 3.578 1 97.06 74 ASP A N 1
ATOM 564 C CA . ASP A 1 74 ? -7.145 40.938 3.08 1 97.06 74 ASP A CA 1
ATOM 565 C C . ASP A 1 74 ? -7.52 41.406 1.672 1 97.06 74 ASP A C 1
ATOM 567 O O . ASP A 1 74 ? -6.652 41.562 0.813 1 97.06 74 ASP A O 1
ATOM 571 N N . GLY A 1 75 ? -8.867 41.469 1.451 1 96 75 GLY A N 1
ATOM 572 C CA . GLY A 1 75 ? -9.406 41.938 0.189 1 96 75 GLY A CA 1
ATOM 573 C C . GLY A 1 75 ? -9.156 41 -0.968 1 96 75 GLY A C 1
ATOM 574 O O . GLY A 1 75 ? -9.203 41.406 -2.131 1 96 75 GLY A O 1
ATOM 575 N N . GLY A 1 76 ? -8.75 39.781 -0.616 1 96.06 76 GLY A N 1
ATOM 576 C CA . GLY A 1 76 ? -8.508 38.781 -1.656 1 96.06 76 GLY A CA 1
ATOM 577 C C . GLY A 1 76 ? -7.121 38.906 -2.262 1 96.06 76 GLY A C 1
ATOM 578 O O . GLY A 1 76 ? -6.863 38.344 -3.328 1 96.06 76 GLY A O 1
ATOM 579 N N . LYS A 1 77 ? -6.277 39.594 -1.601 1 97.62 77 LYS A N 1
ATOM 580 C CA . LYS A 1 77 ? -4.914 39.719 -2.105 1 97.62 77 LYS A CA 1
ATOM 581 C C . LYS A 1 77 ? -4.227 38.344 -2.17 1 97.62 77 LYS A C 1
ATOM 583 O O . LYS A 1 77 ? -4.094 37.656 -1.151 1 97.62 77 LYS A O 1
ATOM 588 N N . GLU A 1 78 ? -3.711 37.969 -3.283 1 97.5 78 GLU A N 1
ATOM 589 C CA . GLU A 1 78 ? -3.262 36.594 -3.561 1 97.5 78 GLU A CA 1
ATOM 590 C C . GLU A 1 78 ? -2.047 36.219 -2.711 1 97.5 78 GLU A C 1
ATOM 592 O O . GLU A 1 78 ? -1.868 35.062 -2.344 1 97.5 78 GLU A O 1
ATOM 597 N N . ASP A 1 79 ? -1.227 37.156 -2.402 1 97.06 79 ASP A N 1
ATOM 598 C CA . ASP A 1 79 ? 0.013 36.844 -1.696 1 97.06 79 ASP A CA 1
ATOM 599 C C . ASP A 1 79 ? -0.161 37 -0.188 1 97.06 79 ASP A C 1
ATOM 601 O O . ASP A 1 79 ? 0.777 36.781 0.578 1 97.06 79 ASP A O 1
ATOM 605 N N . ALA A 1 80 ? -1.4 37.406 0.309 1 97.81 80 ALA A N 1
ATOM 606 C CA . ALA A 1 80 ? -1.682 37.562 1.734 1 97.81 80 ALA A CA 1
ATOM 607 C C . ALA A 1 80 ? -2.15 36.25 2.346 1 97.81 80 ALA A C 1
ATOM 609 O O . ALA A 1 80 ? -3.354 35.969 2.42 1 97.81 80 ALA A O 1
ATOM 610 N N . ILE A 1 81 ? -1.188 35.5 2.883 1 97.94 81 ILE A N 1
ATOM 611 C CA . ILE A 1 81 ? -1.521 34.156 3.355 1 97.94 81 ILE A CA 1
ATOM 612 C C . ILE A 1 81 ? -1.461 34.125 4.879 1 97.94 81 ILE A C 1
ATOM 614 O O . ILE A 1 81 ? -1.216 33.062 5.469 1 97.94 81 ILE A O 1
ATOM 618 N N . SER A 1 82 ? -1.69 35.25 5.523 1 96.56 82 SER A N 1
ATOM 619 C CA . SER A 1 82 ? -1.664 35.344 6.98 1 96.56 82 SER A CA 1
ATOM 620 C C . SER A 1 82 ? -2.762 34.5 7.605 1 96.56 82 SER A C 1
ATOM 622 O O . SER A 1 82 ? -3.871 34.406 7.078 1 96.56 82 SER A O 1
ATOM 624 N N . ASP A 1 83 ? -2.438 33.938 8.695 1 96.75 83 ASP A N 1
ATOM 625 C CA . ASP A 1 83 ? -3.354 33.094 9.445 1 96.75 83 ASP A CA 1
ATOM 626 C C . ASP A 1 83 ? -4.062 33.875 10.539 1 96.75 83 ASP A C 1
ATOM 628 O O . ASP A 1 83 ? -3.475 34.156 11.586 1 96.75 83 ASP A O 1
ATOM 632 N N . TYR A 1 84 ? -5.344 34.094 10.438 1 94.12 84 TYR A N 1
ATOM 633 C CA . TYR A 1 84 ? -6.098 34.875 11.422 1 94.12 84 TYR A CA 1
ATOM 634 C C . TYR A 1 84 ? -6.832 33.969 12.391 1 94.12 84 TYR A C 1
ATOM 636 O O . TYR A 1 84 ? -7.516 34.438 13.305 1 94.12 84 TYR A O 1
ATOM 644 N N . ASN A 1 85 ? -6.73 32.719 12.188 1 92.81 85 ASN A N 1
ATOM 645 C CA . ASN A 1 85 ? -7.375 31.719 13.023 1 92.81 85 ASN A CA 1
ATOM 646 C C . ASN A 1 85 ? -6.363 31 13.906 1 92.81 85 ASN A C 1
ATOM 648 O O . ASN A 1 85 ? -6.617 30.766 15.094 1 92.81 85 ASN A O 1
ATOM 652 N N . GLY A 1 86 ? -5.23 30.656 13.344 1 94.81 86 GLY A N 1
ATOM 653 C CA . GLY A 1 86 ? -4.195 29.938 14.07 1 94.81 86 GLY A CA 1
ATOM 654 C C . GLY A 1 86 ? -4.109 28.469 13.695 1 94.81 86 GLY A C 1
ATOM 655 O O . GLY A 1 86 ? -3.055 27.844 13.828 1 94.81 86 GLY A O 1
ATOM 656 N N . HIS A 1 87 ? -5.176 27.938 13.164 1 95.94 87 HIS A N 1
ATOM 657 C CA . HIS A 1 87 ? -5.234 26.516 12.836 1 95.94 87 HIS A CA 1
ATOM 658 C C . HIS A 1 87 ? -4.184 26.141 11.797 1 95.94 87 HIS A C 1
ATOM 660 O O . HIS A 1 87 ? -3.455 25.172 11.961 1 95.94 87 HIS A O 1
ATOM 666 N N . GLY A 1 88 ? -4.059 26.906 10.703 1 98.12 88 GLY A N 1
ATOM 667 C CA . GLY A 1 88 ? -3.098 26.625 9.648 1 98.12 88 GLY A CA 1
ATOM 668 C C . GLY A 1 88 ? -1.659 26.656 10.125 1 98.12 88 GLY A C 1
ATOM 669 O O . GLY A 1 88 ? -0.835 25.859 9.688 1 98.12 88 GLY A O 1
ATOM 670 N N . THR A 1 89 ? -1.372 27.594 11.016 1 97.94 89 THR A N 1
ATOM 671 C CA . THR A 1 89 ? -0.035 27.688 11.594 1 97.94 89 THR A CA 1
ATOM 672 C C . THR A 1 89 ? 0.278 26.453 12.43 1 97.94 89 THR A C 1
ATOM 674 O O . THR A 1 89 ? 1.392 25.922 12.383 1 97.94 89 THR A O 1
ATOM 677 N N . HIS A 1 90 ? -0.71 25.984 13.164 1 97.38 90 HIS A N 1
ATOM 678 C CA . HIS A 1 90 ? -0.557 24.781 13.984 1 97.38 90 HIS A CA 1
ATOM 679 C C . HIS A 1 90 ? -0.279 23.547 13.117 1 97.38 90 HIS A C 1
ATOM 681 O O . HIS A 1 90 ? 0.617 22.766 13.422 1 97.38 90 HIS A O 1
ATOM 687 N N . VAL A 1 91 ? -1.028 23.438 12.039 1 98.56 91 VAL A N 1
ATOM 688 C CA . VAL A 1 91 ? -0.907 22.328 11.109 1 98.56 91 VAL A CA 1
ATOM 689 C C . VAL A 1 91 ? 0.47 22.344 10.445 1 98.56 91 VAL A C 1
ATOM 691 O O . VAL A 1 91 ? 1.156 21.328 10.391 1 98.56 91 VAL A O 1
ATOM 694 N N . ALA A 1 92 ? 0.884 23.516 9.977 1 98.81 92 ALA A N 1
ATOM 695 C CA . ALA A 1 92 ? 2.189 23.672 9.344 1 98.81 92 ALA A CA 1
ATOM 696 C C . ALA A 1 92 ? 3.312 23.25 10.289 1 98.81 92 ALA A C 1
ATOM 698 O O . ALA A 1 92 ? 4.262 22.578 9.875 1 98.81 92 ALA A O 1
ATOM 699 N N . GLY A 1 93 ? 3.166 23.672 11.523 1 98.56 93 GLY A N 1
ATOM 700 C CA . GLY A 1 93 ? 4.164 23.312 12.523 1 98.56 93 GLY A CA 1
ATOM 701 C C . GLY A 1 93 ? 4.254 21.812 12.766 1 98.56 93 GLY A C 1
ATOM 702 O O . GLY A 1 93 ? 5.352 21.266 12.883 1 98.56 93 GLY A O 1
ATOM 703 N N . THR A 1 94 ? 3.152 21.141 12.828 1 98.56 94 THR A N 1
ATOM 704 C CA . THR A 1 94 ? 3.123 19.703 13.031 1 98.56 94 THR A CA 1
ATOM 705 C C . THR A 1 94 ? 3.826 18.969 11.891 1 98.56 94 THR A C 1
ATOM 707 O O . THR A 1 94 ? 4.508 17.969 12.109 1 98.56 94 THR A O 1
ATOM 710 N N . ILE A 1 95 ? 3.721 19.531 10.68 1 98.88 95 ILE A N 1
ATOM 711 C CA . ILE A 1 95 ? 4.309 18.906 9.508 1 98.88 95 ILE A CA 1
ATOM 712 C C . ILE A 1 95 ? 5.812 19.156 9.477 1 98.88 95 ILE A C 1
ATOM 714 O O . ILE A 1 95 ? 6.609 18.219 9.406 1 98.88 95 ILE A O 1
ATOM 718 N N . ALA A 1 96 ? 6.23 20.5 9.672 1 98.62 96 ALA A N 1
ATOM 719 C CA . ALA A 1 96 ? 7.59 20.75 9.203 1 98.62 96 ALA A CA 1
ATOM 720 C C . ALA A 1 96 ? 8.281 21.797 10.07 1 98.62 96 ALA A C 1
ATOM 722 O O . ALA A 1 96 ? 9.227 22.453 9.625 1 98.62 96 ALA A O 1
ATOM 723 N N . ALA A 1 97 ? 7.75 22.094 11.273 1 98 97 ALA A N 1
ATOM 724 C CA . ALA A 1 97 ? 8.508 22.984 12.141 1 98 97 ALA A CA 1
ATOM 725 C C . ALA A 1 97 ? 9.953 22.531 12.281 1 98 97 ALA A C 1
ATOM 727 O O . ALA A 1 97 ? 10.227 21.328 12.328 1 98 97 ALA A O 1
ATOM 728 N N . ASN A 1 98 ? 10.844 23.438 12.32 1 94.19 98 ASN A N 1
ATOM 729 C CA . ASN A 1 98 ? 12.273 23.203 12.516 1 94.19 98 ASN A CA 1
ATOM 730 C C . ASN A 1 98 ? 12.766 23.828 13.812 1 94.19 98 ASN A C 1
ATOM 732 O O . ASN A 1 98 ? 12.539 25.016 14.062 1 94.19 98 ASN A O 1
ATOM 736 N N . ASP A 1 99 ? 13.469 23.141 14.641 1 87 99 ASP A N 1
ATOM 737 C CA . ASP A 1 99 ? 13.812 23.578 15.984 1 87 99 ASP A CA 1
ATOM 738 C C . ASP A 1 99 ? 15.164 24.297 15.992 1 87 99 ASP A C 1
ATOM 740 O O . ASP A 1 99 ? 15.805 24.422 17.047 1 87 99 ASP A O 1
ATOM 744 N N . SER A 1 100 ? 15.625 24.688 14.945 1 85.12 100 SER A N 1
ATOM 745 C CA . SER A 1 100 ? 16.938 25.328 14.852 1 85.12 100 SER A CA 1
ATOM 746 C C . SER A 1 100 ? 17 26.578 15.719 1 85.12 100 SER A C 1
ATOM 748 O O . SER A 1 100 ? 18.094 27.031 16.094 1 85.12 100 SER A O 1
ATOM 750 N N . ASN A 1 101 ? 15.914 27.109 16.172 1 82.38 101 ASN A N 1
ATOM 751 C CA . ASN A 1 101 ? 15.867 28.328 16.953 1 82.38 101 ASN A CA 1
ATOM 752 C C . ASN A 1 101 ? 15.406 28.062 18.391 1 82.38 101 ASN A C 1
ATOM 754 O O . ASN A 1 101 ? 14.938 28.969 19.078 1 82.38 101 ASN A O 1
ATOM 758 N N . GLY A 1 102 ? 15.414 26.812 18.719 1 84.69 102 GLY A N 1
ATOM 759 C CA . GLY A 1 102 ? 15.109 26.438 20.094 1 84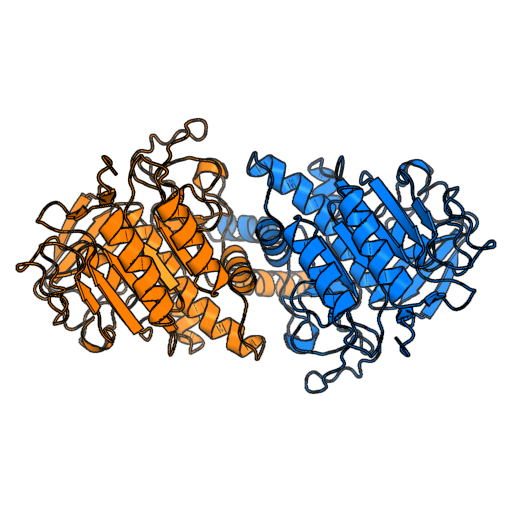.69 102 GLY A CA 1
ATOM 760 C C . GLY A 1 102 ? 13.633 26.172 20.312 1 84.69 102 GLY A C 1
ATOM 761 O O . GLY A 1 102 ? 13.172 26.141 21.453 1 84.69 102 GLY A O 1
ATOM 762 N N . GLY A 1 103 ? 12.844 26 19.375 1 92.25 103 GLY A N 1
ATOM 763 C CA . GLY A 1 103 ? 11.43 25.719 19.516 1 92.25 103 GLY A CA 1
ATOM 764 C C . GLY A 1 103 ? 11.102 24.234 19.422 1 92.25 103 GLY A C 1
ATOM 765 O O . GLY A 1 103 ? 11.641 23.422 20.172 1 92.25 103 GLY A O 1
ATOM 766 N N . ILE A 1 104 ? 10.195 23.984 18.5 1 94.81 104 ILE A N 1
ATOM 767 C CA . ILE A 1 104 ? 9.773 22.594 18.375 1 94.81 104 ILE A CA 1
ATOM 768 C C . ILE A 1 104 ? 10.094 22.078 16.984 1 94.81 104 ILE A C 1
ATOM 770 O O . ILE A 1 104 ? 10.438 22.859 16.078 1 94.81 104 ILE A O 1
ATOM 774 N N . ALA A 1 105 ? 10.055 20.75 16.875 1 96.44 105 ALA A N 1
ATOM 775 C CA . ALA A 1 105 ? 10.211 20.109 15.578 1 96.44 105 ALA A CA 1
ATOM 776 C C . ALA A 1 105 ? 8.906 19.438 15.141 1 96.44 105 ALA A C 1
ATOM 778 O O . ALA A 1 105 ? 8.195 18.859 15.961 1 96.44 105 ALA A O 1
ATOM 779 N N . GLY A 1 106 ? 8.609 19.609 13.859 1 98.44 106 GLY A N 1
ATOM 780 C CA . GLY A 1 106 ? 7.555 18.797 13.258 1 98.44 106 GLY A CA 1
ATOM 781 C C . GLY A 1 106 ? 8.031 17.438 12.797 1 98.44 106 GLY A C 1
ATOM 782 O O . GLY A 1 106 ? 9.172 17.047 13.062 1 98.44 106 GLY A O 1
ATOM 783 N N . VAL A 1 107 ? 7.176 16.703 12.117 1 98.81 107 VAL A N 1
ATOM 784 C CA . VAL A 1 107 ? 7.461 15.328 11.719 1 98.81 107 VAL A CA 1
ATOM 785 C C . VAL A 1 107 ? 8.602 15.312 10.703 1 98.81 107 VAL A C 1
ATOM 787 O O . VAL A 1 107 ? 9.492 14.469 10.781 1 98.81 107 VAL A O 1
ATOM 790 N N . ALA A 1 108 ? 8.586 16.219 9.742 1 98.88 108 ALA A N 1
ATOM 791 C CA . ALA A 1 108 ? 9.578 16.328 8.672 1 98.88 108 ALA A CA 1
ATOM 792 C C . ALA A 1 108 ? 10.203 17.719 8.648 1 98.88 108 ALA A C 1
ATOM 794 O O . ALA A 1 108 ? 9.898 18.531 7.77 1 98.88 108 ALA A O 1
ATOM 795 N N . PRO A 1 109 ? 11.164 17.969 9.438 1 98.5 109 PRO A N 1
ATOM 796 C CA . PRO A 1 109 ? 11.648 19.328 9.695 1 98.5 109 PRO A CA 1
ATOM 797 C C . PRO A 1 109 ? 12.406 19.922 8.508 1 98.5 109 PRO A C 1
ATOM 799 O O . PRO A 1 109 ? 12.711 21.109 8.5 1 98.5 109 PRO A O 1
ATOM 802 N N . GLU A 1 110 ? 12.695 19.188 7.457 1 98.38 110 GLU A N 1
ATOM 803 C CA . GLU A 1 110 ? 13.391 19.719 6.293 1 98.38 110 GLU A CA 1
ATOM 804 C C . GLU A 1 110 ? 12.484 19.734 5.062 1 98.38 110 GLU A C 1
ATOM 806 O O . GLU A 1 110 ? 12.938 20.016 3.955 1 98.38 110 GLU A O 1
ATOM 811 N N . ALA A 1 111 ? 11.234 19.359 5.227 1 98.81 111 ALA A N 1
ATOM 812 C CA . ALA A 1 111 ? 10.281 19.469 4.125 1 98.81 111 ALA A CA 1
ATOM 813 C C . ALA A 1 111 ? 9.969 20.922 3.812 1 98.81 111 ALA A C 1
ATOM 815 O O . ALA A 1 111 ? 10.148 21.797 4.66 1 98.81 111 ALA A O 1
ATOM 816 N N . SER A 1 112 ? 9.547 21.172 2.617 1 98.81 112 SER A N 1
ATOM 817 C CA . SER A 1 112 ? 9.109 22.5 2.189 1 98.81 112 SER A CA 1
ATOM 818 C C . SER A 1 112 ? 7.594 22.641 2.256 1 98.81 112 SER A C 1
ATOM 820 O O . SER A 1 112 ? 6.867 21.688 1.942 1 98.81 112 SER A O 1
ATOM 822 N N . LEU A 1 113 ? 7.191 23.812 2.635 1 98.88 113 LEU A N 1
ATOM 823 C CA . LEU A 1 113 ? 5.762 24.062 2.787 1 98.88 113 LEU A CA 1
ATOM 824 C C . LEU A 1 113 ? 5.27 25.078 1.772 1 98.88 113 LEU A C 1
ATOM 826 O O . LEU A 1 113 ? 5.887 26.141 1.602 1 98.88 113 LEU A O 1
ATOM 830 N N . LEU A 1 114 ? 4.258 24.75 1.062 1 98.94 114 LEU A N 1
ATOM 831 C CA . LEU A 1 114 ? 3.459 25.688 0.279 1 98.94 114 LEU A CA 1
ATOM 832 C C . LEU A 1 114 ? 2.15 26.016 0.989 1 98.94 114 LEU A C 1
ATOM 834 O O . LEU A 1 114 ? 1.306 25.141 1.175 1 98.94 114 LEU A O 1
ATOM 838 N N . ILE A 1 115 ? 1.994 27.281 1.387 1 98.88 115 ILE A N 1
ATOM 839 C CA . ILE A 1 115 ? 0.824 27.672 2.168 1 98.88 115 ILE A CA 1
ATOM 840 C C . ILE A 1 115 ? -0.305 28.094 1.23 1 98.88 115 ILE A C 1
ATOM 842 O O . ILE A 1 115 ? -0.189 29.094 0.521 1 98.88 115 ILE A O 1
ATOM 846 N N . VAL A 1 116 ? -1.36 27.328 1.236 1 98.88 116 VAL A N 1
ATOM 847 C CA . VAL A 1 116 ? -2.525 27.609 0.401 1 98.88 116 VAL A CA 1
ATOM 848 C C . VAL A 1 116 ? -3.723 27.953 1.282 1 98.88 116 VAL A C 1
ATOM 850 O O . VAL A 1 116 ? -4.355 27.078 1.861 1 98.88 116 VAL A O 1
ATOM 853 N N . LYS A 1 117 ? -4.031 29.234 1.319 1 98.5 117 LYS A N 1
ATOM 854 C CA . LYS A 1 117 ? -5.113 29.719 2.174 1 98.5 117 LYS A CA 1
ATOM 855 C C . LYS A 1 117 ? -6.465 29.578 1.484 1 98.5 117 LYS A C 1
ATOM 857 O O . LYS A 1 117 ? -6.73 30.234 0.478 1 98.5 117 LYS A O 1
ATOM 862 N N . VAL A 1 118 ? -7.289 28.656 2.096 1 98.25 118 VAL A N 1
ATOM 863 C CA . VAL A 1 118 ? -8.57 28.359 1.462 1 98.25 118 VAL A CA 1
ATOM 864 C C . VAL A 1 118 ? -9.695 28.531 2.475 1 98.25 118 VAL A C 1
ATOM 866 O O . VAL A 1 118 ? -10.867 28.328 2.148 1 98.25 118 VAL A O 1
ATOM 869 N N . LEU A 1 119 ? -9.391 28.797 3.648 1 95.25 119 LEU A N 1
ATOM 870 C CA . LEU A 1 119 ? -10.328 29.109 4.719 1 95.25 119 LEU A CA 1
ATOM 871 C C . LEU A 1 119 ? -10.07 30.5 5.281 1 95.25 119 LEU A C 1
ATOM 873 O O . LEU A 1 119 ? -8.922 30.859 5.57 1 95.25 119 LEU A O 1
ATOM 877 N N . GLY A 1 120 ? -11.164 31.234 5.375 1 91.88 120 GLY A N 1
ATOM 878 C CA . GLY A 1 120 ? -11 32.625 5.789 1 91.88 120 GLY A CA 1
ATOM 879 C C . GLY A 1 120 ? -11.773 32.969 7.051 1 91.88 120 GLY A C 1
ATOM 880 O O . GLY A 1 120 ? -12.609 32.156 7.504 1 91.88 120 GLY A O 1
ATOM 881 N N . GLY A 1 121 ? -11.414 34.094 7.625 1 85.38 121 GLY A N 1
ATOM 882 C CA . GLY A 1 121 ? -12.094 34.625 8.805 1 85.38 121 GLY A CA 1
ATOM 883 C C . GLY A 1 121 ? -11.609 33.969 10.094 1 85.38 121 GLY A C 1
ATOM 884 O O . GLY A 1 121 ? -10.781 33.062 10.07 1 85.38 121 GLY A O 1
ATOM 885 N N . GLU A 1 122 ? -12.102 34.438 11.234 1 82.94 122 GLU A N 1
ATOM 886 C CA . GLU A 1 122 ? -11.695 33.969 12.547 1 82.94 122 GLU A CA 1
ATOM 887 C C . GLU A 1 122 ? -12.234 32.562 12.805 1 82.94 122 GLU A C 1
ATOM 889 O O . GLU A 1 122 ? -11.648 31.797 13.578 1 82.94 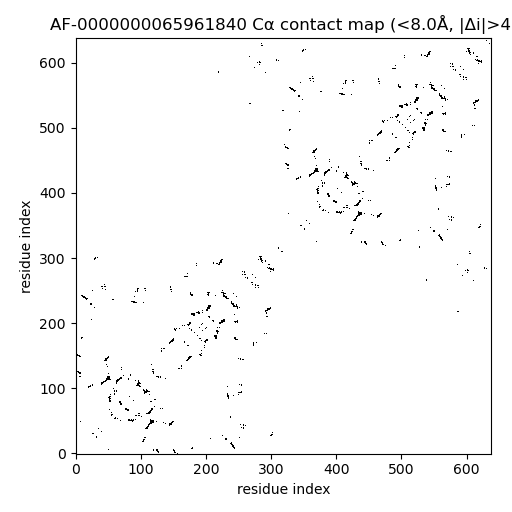122 GLU A O 1
ATOM 894 N N . ASN A 1 123 ? -13.211 32.188 12.031 1 84.12 123 ASN A N 1
ATOM 895 C CA . ASN A 1 123 ? -13.844 30.891 12.273 1 84.12 123 ASN A CA 1
ATOM 896 C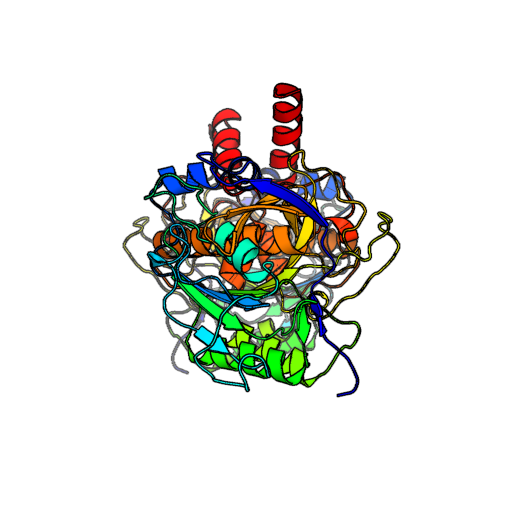 C . ASN A 1 123 ? -13.328 29.828 11.32 1 84.12 123 ASN A C 1
ATOM 898 O O . ASN A 1 123 ? -13.625 28.641 11.484 1 84.12 123 ASN A O 1
ATOM 902 N N . GLY A 1 124 ? -12.539 30.234 10.336 1 89.5 124 GLY A N 1
ATOM 903 C CA . GLY A 1 124 ? -11.984 29.281 9.391 1 89.5 124 GLY A CA 1
ATOM 904 C C . GLY A 1 124 ? -13.031 28.672 8.477 1 89.5 124 GLY A C 1
ATOM 905 O O . GLY A 1 124 ? -13.125 27.453 8.352 1 89.5 124 GLY A O 1
ATOM 906 N N . SER A 1 125 ? -13.836 29.484 7.844 1 89.88 125 SER A N 1
ATOM 907 C CA . SER A 1 125 ? -14.852 29.047 6.895 1 89.88 125 SER A CA 1
ATOM 908 C C . SER A 1 125 ? -14.359 29.188 5.457 1 89.88 125 SER A C 1
ATOM 910 O O . SER A 1 125 ? -13.516 30.031 5.164 1 89.88 125 SER A O 1
ATOM 912 N N . GLY A 1 126 ? -14.891 28.281 4.57 1 91.81 126 GLY A N 1
ATOM 913 C CA . GLY A 1 126 ? -14.445 28.328 3.188 1 91.81 126 GLY A CA 1
ATOM 914 C C . GLY A 1 126 ? -15.547 27.984 2.197 1 91.81 126 GLY A C 1
ATOM 915 O O . GLY A 1 126 ? -16.625 27.516 2.586 1 91.81 126 GLY A O 1
ATOM 916 N N . GLN A 1 127 ? -15.289 28.406 0.987 1 92.69 127 GLN A N 1
ATOM 917 C CA . GLN A 1 127 ? -16.125 28.016 -0.148 1 92.69 127 GLN A CA 1
ATOM 918 C C . GLN A 1 127 ? -15.516 26.828 -0.892 1 92.69 127 GLN A C 1
ATOM 920 O O . GLN A 1 127 ? -14.297 26.688 -0.984 1 92.69 127 GLN A O 1
ATOM 925 N N . TYR A 1 128 ? -16.422 26.031 -1.429 1 94.69 128 TYR A N 1
ATOM 926 C CA . TYR A 1 128 ? -15.945 24.875 -2.178 1 94.69 128 TYR A CA 1
ATOM 927 C C . TYR A 1 128 ? -15.023 25.297 -3.316 1 94.69 128 TYR A C 1
ATOM 929 O O . TYR A 1 128 ? -14.023 24.641 -3.59 1 94.69 128 TYR A O 1
ATOM 937 N N . GLU A 1 129 ? -15.328 26.375 -3.936 1 95.94 129 GLU A N 1
ATOM 938 C CA . GLU A 1 129 ? -14.523 26.875 -5.051 1 95.94 129 GLU A CA 1
ATOM 939 C C . GLU A 1 129 ? -13.109 27.203 -4.602 1 95.94 129 GLU A C 1
ATOM 941 O O . GLU A 1 129 ? -12.148 27.016 -5.348 1 95.94 129 GLU A O 1
ATOM 946 N N . TRP A 1 130 ? -12.945 27.781 -3.439 1 97.25 130 TRP A N 1
ATOM 947 C CA . TRP A 1 130 ? -11.625 28.094 -2.91 1 97.25 130 TRP A CA 1
ATOM 948 C C . TRP A 1 130 ? -10.789 26.844 -2.729 1 97.25 130 TRP A C 1
ATOM 950 O O . TRP A 1 130 ? -9.602 26.828 -3.074 1 97.25 130 TRP A O 1
ATOM 960 N N . ILE A 1 131 ? -11.445 25.812 -2.205 1 97.62 131 ILE A N 1
ATOM 961 C CA . ILE A 1 131 ? -10.75 24.547 -1.95 1 97.62 131 ILE A CA 1
ATOM 962 C C . ILE A 1 131 ? -10.359 23.906 -3.275 1 97.62 131 ILE A C 1
ATOM 964 O O . ILE A 1 131 ? -9.211 23.484 -3.449 1 97.62 131 ILE A O 1
ATOM 968 N N . ILE A 1 132 ? -11.289 23.828 -4.246 1 98.12 132 ILE A N 1
ATOM 969 C CA . ILE A 1 132 ? -11.047 23.234 -5.555 1 98.12 132 ILE A CA 1
ATOM 970 C C . ILE A 1 132 ? -9.898 23.953 -6.254 1 98.12 132 ILE A C 1
ATOM 972 O O . ILE A 1 132 ? -8.969 23.312 -6.746 1 98.12 132 ILE A O 1
ATOM 976 N N . ASN A 1 133 ? -9.922 25.25 -6.223 1 98.5 133 ASN A N 1
ATOM 977 C CA . ASN A 1 133 ? -8.859 26.047 -6.832 1 98.5 133 ASN A CA 1
ATOM 978 C C . ASN A 1 133 ? -7.527 25.844 -6.113 1 98.5 133 ASN A C 1
ATOM 980 O O . ASN A 1 133 ? -6.473 25.844 -6.746 1 98.5 133 ASN A O 1
ATOM 984 N N . GLY A 1 134 ? -7.602 25.75 -4.809 1 98.75 134 GLY A N 1
ATOM 985 C CA . GLY A 1 134 ? -6.402 25.5 -4.031 1 98.75 134 GLY A CA 1
ATOM 986 C C . GLY A 1 134 ? -5.742 24.172 -4.367 1 98.75 134 GLY A C 1
ATOM 987 O O . GLY A 1 134 ? -4.516 24.109 -4.508 1 98.75 134 GLY A O 1
ATOM 988 N N . ILE A 1 135 ? -6.527 23.125 -4.523 1 98.88 135 ILE A N 1
ATOM 989 C CA . ILE A 1 135 ? -6.012 21.812 -4.91 1 98.88 135 ILE A CA 1
ATOM 990 C C . ILE A 1 135 ? -5.352 21.906 -6.281 1 98.88 135 ILE A C 1
ATOM 992 O O . ILE A 1 135 ? -4.219 21.438 -6.465 1 98.88 135 ILE A O 1
ATOM 996 N N . ASN A 1 136 ? -6.055 22.469 -7.203 1 98.88 136 ASN A N 1
ATOM 997 C CA . ASN A 1 136 ? -5.527 22.594 -8.555 1 98.88 136 ASN A CA 1
ATOM 998 C C . ASN A 1 136 ? -4.223 23.391 -8.586 1 98.88 136 ASN A C 1
ATOM 1000 O O . ASN A 1 136 ? -3.283 23.016 -9.297 1 98.88 136 ASN A O 1
ATOM 1004 N N . TYR A 1 137 ? -4.207 24.453 -7.816 1 98.88 137 TYR A N 1
ATOM 1005 C CA . TYR A 1 137 ? -3 25.266 -7.715 1 98.88 137 TYR A CA 1
ATOM 1006 C C . TYR A 1 137 ? -1.835 24.438 -7.172 1 98.88 137 TYR A C 1
ATOM 1008 O O . TYR A 1 137 ? -0.723 24.5 -7.699 1 98.88 137 TYR A O 1
ATOM 1016 N N . ALA A 1 138 ? -2.059 23.703 -6.113 1 98.88 138 ALA A N 1
ATOM 1017 C CA . ALA A 1 138 ? -1.019 22.859 -5.52 1 98.88 138 ALA A CA 1
ATOM 1018 C C . ALA A 1 138 ? -0.461 21.875 -6.539 1 98.88 138 ALA A C 1
ATOM 1020 O O . ALA A 1 138 ? 0.751 21.656 -6.605 1 98.88 138 ALA A O 1
ATOM 1021 N N . VAL A 1 139 ? -1.371 21.234 -7.324 1 98.88 139 VAL A N 1
ATOM 1022 C CA . VAL A 1 139 ? -0.956 20.297 -8.359 1 98.88 139 VAL A CA 1
ATOM 1023 C C . VAL A 1 139 ? -0.078 21.016 -9.383 1 98.88 139 VAL A C 1
ATOM 1025 O O . VAL A 1 139 ? 0.948 20.484 -9.812 1 98.88 139 VAL A O 1
ATOM 1028 N N . GLU A 1 140 ? -0.473 22.203 -9.758 1 98.69 140 GLU A N 1
ATOM 1029 C CA . GLU A 1 140 ? 0.289 23.016 -10.711 1 98.69 140 GLU A CA 1
ATOM 1030 C C . GLU A 1 140 ? 1.682 23.328 -10.172 1 98.69 140 GLU A C 1
ATOM 1032 O O . GLU A 1 140 ? 2.645 23.406 -10.938 1 98.69 140 GLU A O 1
ATOM 1037 N N . GLN A 1 141 ? 1.776 23.516 -8.898 1 98.69 141 GLN A N 1
ATOM 1038 C CA . GLN A 1 141 ? 3.055 23.812 -8.258 1 98.69 141 GLN A CA 1
ATOM 1039 C C . GLN A 1 141 ? 3.873 22.547 -8.047 1 98.69 141 GLN A C 1
ATOM 1041 O O . GLN A 1 141 ? 4.957 22.594 -7.457 1 98.69 141 GLN A O 1
ATOM 1046 N N . LYS A 1 142 ? 3.355 21.375 -8.469 1 98.38 142 LYS A N 1
ATOM 1047 C CA . LYS A 1 142 ? 4.031 20.078 -8.453 1 98.38 142 LYS A CA 1
ATOM 1048 C C . LYS A 1 142 ? 4.414 19.672 -7.031 1 98.38 142 LYS A C 1
ATOM 1050 O O . LYS A 1 142 ? 5.551 19.25 -6.785 1 98.38 142 LYS A O 1
ATOM 1055 N N . VAL A 1 143 ? 3.506 19.922 -6.105 1 98.88 143 VAL A N 1
ATOM 1056 C CA . VAL A 1 143 ? 3.764 19.469 -4.746 1 98.88 143 VAL A CA 1
ATOM 1057 C C . VAL A 1 143 ? 3.695 17.938 -4.695 1 98.88 143 VAL A C 1
ATOM 1059 O O . VAL A 1 143 ? 3.146 17.312 -5.598 1 98.88 143 VAL A O 1
ATOM 1062 N N . ASP A 1 144 ? 4.285 17.391 -3.668 1 98.88 144 ASP A N 1
ATOM 1063 C CA . ASP A 1 144 ? 4.25 15.945 -3.461 1 98.88 144 ASP A CA 1
ATOM 1064 C C . ASP A 1 144 ? 3.018 15.531 -2.66 1 98.88 144 ASP A C 1
ATOM 1066 O O . ASP A 1 144 ? 2.453 14.461 -2.887 1 98.88 144 ASP A O 1
ATOM 1070 N N . ILE A 1 145 ? 2.621 16.375 -1.739 1 98.94 145 ILE A N 1
ATOM 1071 C CA . ILE A 1 145 ? 1.592 16.047 -0.758 1 98.94 145 ILE A CA 1
ATOM 1072 C C . ILE A 1 145 ? 0.679 17.25 -0.553 1 98.94 145 ILE A C 1
ATOM 1074 O O . ILE A 1 145 ? 1.148 18.391 -0.503 1 98.94 145 ILE A O 1
ATOM 1078 N N . ILE A 1 146 ? -0.587 17.047 -0.468 1 98.94 146 ILE A N 1
ATOM 1079 C CA . ILE A 1 146 ? -1.565 18.031 -0.036 1 98.94 146 ILE A CA 1
ATOM 1080 C C . ILE A 1 146 ? -2.15 17.625 1.314 1 98.94 146 ILE A C 1
ATOM 1082 O O . ILE A 1 146 ? -2.604 16.5 1.485 1 98.94 146 ILE A O 1
ATOM 1086 N N . SER A 1 147 ? -2.07 18.484 2.273 1 98.88 147 SER A N 1
ATOM 1087 C CA . SER A 1 147 ? -2.645 18.281 3.598 1 98.88 147 SER A CA 1
ATOM 1088 C C . SER A 1 147 ? -3.879 19.156 3.811 1 98.88 147 SER A C 1
ATOM 1090 O O . SER A 1 147 ? -3.801 20.375 3.717 1 98.88 147 SER A O 1
ATOM 1092 N N . MET A 1 148 ? -5 18.484 4.133 1 98.19 148 MET A N 1
ATOM 1093 C CA . MET A 1 148 ? -6.258 19.203 4.332 1 98.19 148 MET A CA 1
ATOM 1094 C C . MET A 1 148 ? -6.922 18.781 5.641 1 98.19 148 MET A C 1
ATOM 1096 O O . MET A 1 148 ? -7.344 17.641 5.785 1 98.19 148 MET A O 1
ATOM 1100 N N . SER A 1 149 ? -7.051 19.672 6.52 1 96.94 149 SER A N 1
ATOM 1101 C CA . SER A 1 149 ? -7.762 19.453 7.777 1 96.94 149 SER A CA 1
ATOM 1102 C C . SER A 1 149 ? -9.094 20.188 7.789 1 96.94 149 SER A C 1
ATOM 1104 O O . SER A 1 149 ? -9.398 20.922 8.734 1 96.94 149 SER A O 1
ATOM 1106 N N . LEU A 1 150 ? -9.789 20 6.785 1 92.31 150 LEU A N 1
ATOM 1107 C CA . LEU A 1 150 ? -11.086 20.641 6.555 1 92.31 150 LEU A CA 1
ATOM 1108 C C . LEU A 1 150 ? -12.109 19.625 6.055 1 92.31 150 LEU A C 1
ATOM 1110 O O . LEU A 1 150 ? -11.758 18.5 5.719 1 92.31 150 LEU A O 1
ATOM 1114 N N . GLY A 1 151 ? -13.352 20.016 6.133 1 91.69 151 GLY A N 1
ATOM 1115 C CA . GLY A 1 151 ? -14.383 19.125 5.637 1 91.69 151 GLY A CA 1
ATOM 1116 C C . GLY A 1 151 ? -15.758 19.766 5.582 1 91.69 151 GLY A C 1
ATOM 1117 O O . GLY A 1 151 ? -15.969 20.828 6.176 1 91.69 151 GLY A O 1
ATOM 1118 N N . GLY A 1 152 ? -16.562 19.219 4.852 1 89.94 152 GLY A N 1
ATOM 1119 C CA . GLY A 1 152 ? -17.953 19.641 4.727 1 89.94 152 GLY A CA 1
ATOM 1120 C C . GLY A 1 152 ? -18.906 18.484 4.445 1 89.94 152 GLY A C 1
ATOM 1121 O O . GLY A 1 152 ? -18.453 17.375 4.168 1 89.94 152 GLY A O 1
ATOM 1122 N N . PRO A 1 153 ? -20.156 18.766 4.492 1 88 153 PRO A N 1
ATOM 1123 C CA . PRO A 1 153 ? -21.156 17.719 4.402 1 88 153 PRO A CA 1
ATOM 1124 C C . PRO A 1 153 ? -21.469 17.312 2.963 1 88 153 PRO A C 1
ATOM 1126 O O . PRO A 1 153 ? -22.047 16.25 2.721 1 88 153 PRO A O 1
ATOM 1129 N N . SER A 1 154 ? -21.094 18.094 2.033 1 88.56 154 SER A N 1
ATOM 1130 C CA . SER A 1 154 ? -21.578 17.891 0.669 1 88.56 154 SER A CA 1
ATOM 1131 C C . SER A 1 154 ? -20.516 17.203 -0.186 1 88.56 154 SER A C 1
ATOM 1133 O O . SER A 1 154 ? -19.344 17.578 -0.161 1 88.56 154 SER A O 1
ATOM 1135 N N . ASP A 1 155 ? -20.984 16.234 -0.923 1 92.19 155 ASP A N 1
ATOM 1136 C CA . ASP A 1 155 ? -20.172 15.578 -1.94 1 92.19 155 ASP A CA 1
ATOM 1137 C C . ASP A 1 155 ? -20.281 16.297 -3.283 1 92.19 155 ASP A C 1
ATOM 1139 O O . ASP A 1 155 ? -21.094 15.922 -4.129 1 92.19 155 ASP A O 1
ATOM 1143 N N . VAL A 1 156 ? -19.453 17.203 -3.484 1 94.12 156 VAL A N 1
ATOM 1144 C CA . VAL A 1 156 ? -19.5 18.016 -4.695 1 94.12 156 VAL A CA 1
ATOM 1145 C C . VAL A 1 156 ? -18.641 17.375 -5.777 1 94.12 156 VAL A C 1
ATOM 1147 O O . VAL A 1 156 ? -17.438 17.156 -5.586 1 94.12 156 VAL A O 1
ATOM 1150 N N . PRO A 1 157 ? -19.172 17.062 -6.969 1 96.44 157 PRO A N 1
ATOM 1151 C CA . PRO A 1 157 ? -18.453 16.359 -8.023 1 96.44 157 PRO A CA 1
ATOM 1152 C C . PRO A 1 157 ? -17.156 17.062 -8.414 1 96.44 157 PRO A C 1
ATOM 1154 O O . PRO A 1 157 ? -16.141 16.406 -8.68 1 96.44 157 PRO A O 1
ATOM 1157 N N . GLU A 1 158 ? -17.172 18.391 -8.453 1 97.06 158 GLU A N 1
ATOM 1158 C CA . GLU A 1 158 ? -15.984 19.156 -8.844 1 97.06 158 GLU A CA 1
ATOM 1159 C C . GLU A 1 158 ? -14.852 18.953 -7.84 1 97.06 158 GLU A C 1
ATOM 1161 O O . GLU A 1 158 ? -13.68 18.953 -8.211 1 97.06 158 GLU A O 1
ATOM 1166 N N . LEU A 1 159 ? -15.242 18.875 -6.574 1 97.62 159 LEU A N 1
ATOM 1167 C CA . LEU A 1 159 ? -14.242 18.609 -5.547 1 97.62 159 LEU A CA 1
ATOM 1168 C C . LEU A 1 159 ? -13.617 17.234 -5.742 1 97.62 159 LEU A C 1
ATOM 1170 O O . LEU A 1 159 ? -12.391 17.094 -5.676 1 97.62 159 LEU A O 1
ATOM 1174 N N . LYS A 1 160 ? -14.445 16.25 -5.98 1 98.06 160 LYS A N 1
ATOM 1175 C CA . LYS A 1 160 ? -13.953 14.898 -6.23 1 98.06 160 LYS A CA 1
ATOM 1176 C C . LYS A 1 160 ? -13.031 14.859 -7.445 1 98.06 160 LYS A C 1
ATOM 1178 O O . LYS A 1 160 ? -11.984 14.211 -7.414 1 98.06 160 LYS A O 1
ATOM 1183 N N . GLU A 1 161 ? -13.383 15.531 -8.5 1 98.5 161 GLU A N 1
ATOM 1184 C CA . GLU A 1 161 ? -12.578 15.578 -9.719 1 98.5 161 GLU A CA 1
ATOM 1185 C C . GLU A 1 161 ? -11.211 16.203 -9.445 1 98.5 161 GLU A C 1
ATOM 1187 O O . GLU A 1 161 ? -10.195 15.758 -9.977 1 98.5 161 GLU A O 1
ATOM 1192 N N . ALA A 1 162 ? -11.188 17.266 -8.664 1 98.69 162 ALA A N 1
ATOM 1193 C CA . ALA A 1 162 ? -9.93 17.906 -8.305 1 98.69 162 ALA A CA 1
ATOM 1194 C C . ALA A 1 162 ? -9.016 16.938 -7.547 1 98.69 162 ALA A C 1
ATOM 1196 O O . ALA A 1 162 ? -7.816 16.875 -7.816 1 98.69 162 ALA A O 1
ATOM 1197 N N . VAL A 1 163 ? -9.602 16.203 -6.656 1 98.69 163 VAL A N 1
ATOM 1198 C CA . VAL A 1 163 ? -8.852 15.234 -5.867 1 98.69 163 VAL A CA 1
ATOM 1199 C C . VAL A 1 163 ? -8.312 14.141 -6.777 1 98.69 163 VAL A C 1
ATOM 1201 O O . VAL A 1 163 ? -7.137 13.789 -6.711 1 98.69 163 VAL A O 1
ATOM 1204 N N . LYS A 1 164 ? -9.156 13.602 -7.656 1 98.44 164 LYS A N 1
ATOM 1205 C CA . LYS A 1 164 ? -8.75 12.555 -8.586 1 98.44 164 LYS A CA 1
ATOM 1206 C C . LYS A 1 164 ? -7.609 13.031 -9.484 1 98.44 164 LYS A C 1
ATOM 1208 O O . LYS A 1 164 ? -6.672 12.273 -9.758 1 98.44 164 LYS A O 1
ATOM 1213 N N . ASN A 1 165 ? -7.766 14.242 -9.906 1 98.62 165 ASN A N 1
ATOM 1214 C CA . ASN A 1 165 ? -6.715 14.812 -10.75 1 98.62 165 ASN A CA 1
ATOM 1215 C C . ASN A 1 165 ? -5.395 14.922 -10 1 98.62 165 ASN A C 1
ATOM 1217 O O . ASN A 1 165 ? -4.328 14.656 -10.562 1 98.62 165 ASN A O 1
ATOM 1221 N N . ALA A 1 166 ? -5.453 15.375 -8.734 1 98.88 166 ALA A N 1
ATOM 1222 C CA . ALA A 1 166 ? -4.25 15.453 -7.91 1 98.88 166 ALA A CA 1
ATOM 1223 C C . ALA A 1 166 ? -3.574 14.094 -7.789 1 98.88 166 ALA A C 1
ATOM 1225 O O . ALA A 1 166 ? -2.373 13.961 -8.031 1 98.88 166 ALA A O 1
ATOM 1226 N N . VAL A 1 167 ? -4.344 13.07 -7.539 1 98.56 167 VAL A N 1
ATOM 1227 C CA . VAL A 1 167 ? -3.828 11.719 -7.348 1 98.56 167 VAL A CA 1
ATOM 1228 C C . VAL A 1 167 ? -3.229 11.203 -8.648 1 98.56 167 VAL A C 1
ATOM 1230 O O . VAL A 1 167 ? -2.152 10.602 -8.656 1 98.56 167 VAL A O 1
ATOM 1233 N N . LYS A 1 168 ? -3.887 11.453 -9.734 1 97.06 168 LYS A N 1
ATOM 1234 C CA . LYS A 1 168 ? -3.404 11.047 -11.047 1 97.06 168 LYS A CA 1
ATOM 1235 C C . LYS A 1 168 ? -2.051 11.672 -11.359 1 97.06 168 LYS A C 1
ATOM 1237 O O . LYS A 1 168 ? -1.226 11.07 -12.055 1 97.06 168 LYS A O 1
ATOM 1242 N N . ASN A 1 169 ? -1.842 12.797 -10.789 1 98.25 169 ASN A N 1
ATOM 1243 C CA . ASN A 1 169 ? -0.582 13.5 -11.016 1 98.25 169 ASN A CA 1
ATOM 1244 C C . ASN A 1 169 ? 0.466 13.117 -9.969 1 98.25 169 ASN A C 1
ATOM 1246 O O . ASN A 1 169 ? 1.5 13.781 -9.859 1 98.25 169 ASN A O 1
ATOM 1250 N N . GLY A 1 170 ? 0.208 12.133 -9.203 1 98 170 GLY A N 1
ATOM 1251 C CA . GLY A 1 170 ? 1.192 11.586 -8.281 1 98 170 GLY A CA 1
ATOM 1252 C C . GLY A 1 170 ? 1.201 12.281 -6.934 1 98 170 GLY A C 1
ATOM 1253 O O . GLY A 1 170 ? 2.113 12.078 -6.129 1 98 170 GLY A O 1
ATOM 1254 N N . VAL A 1 171 ? 0.175 13.164 -6.66 1 98.88 171 VAL A N 1
ATOM 1255 C CA . VAL A 1 171 ? 0.118 13.922 -5.41 1 98.88 171 VAL A CA 1
ATOM 1256 C C . VAL A 1 171 ? -0.655 13.117 -4.363 1 98.88 171 VAL A C 1
ATOM 1258 O O . VAL A 1 171 ? -1.733 12.594 -4.645 1 98.88 171 VAL A O 1
ATOM 1261 N N . LEU A 1 172 ? -0.083 12.953 -3.199 1 98.88 172 LEU A N 1
ATOM 1262 C CA . LEU A 1 172 ? -0.785 12.344 -2.074 1 98.88 172 LEU A CA 1
ATOM 1263 C C . LEU A 1 172 ? -1.699 13.359 -1.393 1 98.88 172 LEU A C 1
ATOM 1265 O O . LEU A 1 172 ? -1.262 14.461 -1.041 1 98.88 172 LEU A O 1
ATOM 1269 N N . VAL A 1 173 ? -2.961 13.039 -1.248 1 98.94 173 VAL A N 1
ATOM 1270 C CA . VAL A 1 173 ? -3.924 13.938 -0.625 1 98.94 173 VAL A CA 1
ATOM 1271 C C . VAL A 1 173 ? -4.344 13.383 0.735 1 98.94 173 VAL A C 1
ATOM 1273 O O . VAL A 1 173 ? -5.016 12.352 0.812 1 98.94 173 VAL A O 1
ATOM 1276 N N . VAL A 1 174 ? -3.949 14.07 1.792 1 98.94 174 VAL A N 1
ATOM 1277 C CA . VAL A 1 174 ? -4.219 13.648 3.164 1 98.94 174 VAL A CA 1
ATOM 1278 C C . VAL A 1 174 ? -5.352 14.492 3.748 1 98.94 174 VAL A C 1
ATOM 1280 O O . VAL A 1 174 ? -5.305 15.727 3.705 1 98.94 174 VAL A O 1
ATOM 1283 N N . CYS A 1 175 ? -6.328 13.875 4.301 1 98.69 175 CYS A N 1
ATOM 1284 C CA . CYS A 1 175 ? -7.488 14.578 4.832 1 98.69 175 CYS A CA 1
ATOM 1285 C C . CYS A 1 175 ? -7.816 14.102 6.242 1 98.69 175 CYS A C 1
ATOM 1287 O O . CYS A 1 175 ? -7.703 12.914 6.543 1 98.69 175 CYS A O 1
ATOM 1289 N N . ALA A 1 176 ? -8.211 15.031 7.074 1 97.88 176 ALA A N 1
ATOM 1290 C CA . ALA A 1 176 ? -8.75 14.672 8.383 1 97.88 176 ALA A CA 1
ATOM 1291 C C . ALA A 1 176 ? -10.133 14.039 8.258 1 97.88 176 ALA A C 1
ATOM 1293 O O . ALA A 1 176 ? -10.961 14.508 7.477 1 97.88 176 ALA A O 1
ATOM 1294 N N . ALA A 1 177 ? -10.344 13 8.984 1 96.81 177 ALA A N 1
ATOM 1295 C CA . ALA A 1 177 ? -11.562 12.219 8.859 1 96.81 177 ALA A CA 1
ATOM 1296 C C . ALA A 1 177 ? -12.789 13.031 9.281 1 96.81 177 ALA A C 1
ATOM 1298 O O . ALA A 1 177 ? -13.875 12.844 8.734 1 96.81 177 ALA A O 1
ATOM 1299 N N . GLY A 1 178 ? -12.609 13.867 10.297 1 94.88 178 GLY A N 1
ATOM 1300 C CA . GLY A 1 178 ? -13.703 14.625 10.883 1 94.88 178 GLY A CA 1
ATOM 1301 C C . GLY A 1 178 ? -13.867 14.383 12.375 1 94.88 178 GLY A C 1
ATOM 1302 O O . GLY A 1 178 ? -13.375 13.383 12.906 1 94.88 178 GLY A O 1
ATOM 1303 N N . ASN A 1 179 ? -14.57 15.297 13.039 1 93.88 179 ASN A N 1
ATOM 1304 C CA . ASN A 1 179 ? -14.703 15.25 14.492 1 93.88 179 ASN A CA 1
ATOM 1305 C C . ASN A 1 179 ? -16.156 15.133 14.914 1 93.88 179 ASN A C 1
ATOM 1307 O O . ASN A 1 179 ? -16.547 15.602 15.992 1 93.88 179 ASN A O 1
ATOM 1311 N N . GLU A 1 180 ? -16.875 14.586 14.078 1 92.25 180 GLU A N 1
ATOM 1312 C CA . GLU A 1 180 ? -18.297 14.445 14.367 1 92.25 180 GLU A CA 1
ATOM 1313 C C . GLU A 1 180 ? -18.625 13.047 14.883 1 92.25 180 GLU A C 1
ATOM 1315 O O . GLU A 1 180 ? -19.797 12.656 14.914 1 92.25 180 GLU A O 1
ATOM 1320 N N . GLY A 1 181 ? -17.656 12.367 15.227 1 92.19 181 GLY A N 1
ATOM 1321 C CA . GLY A 1 181 ? -17.828 10.984 15.648 1 92.19 181 GLY A CA 1
ATOM 1322 C C . GLY A 1 181 ? -18.469 10.859 17.016 1 92.19 181 GLY A C 1
ATOM 1323 O O . GLY A 1 181 ? -18.578 11.852 17.75 1 92.19 181 GLY A O 1
ATOM 1324 N N . ASP A 1 182 ? -18.891 9.586 17.375 1 90.81 182 ASP A N 1
ATOM 1325 C CA . ASP A 1 182 ? -19.484 9.289 18.672 1 90.81 182 ASP A CA 1
ATOM 1326 C C . ASP A 1 182 ? -18.828 8.07 19.312 1 90.81 182 ASP A C 1
ATOM 1328 O O . ASP A 1 182 ? -19.344 7.504 20.266 1 90.81 182 ASP A O 1
ATOM 1332 N N . GLY A 1 183 ? -17.828 7.641 18.703 1 87.75 183 GLY A N 1
ATOM 1333 C CA . GLY A 1 183 ? -17.047 6.527 19.219 1 87.75 183 GLY A CA 1
ATOM 1334 C C . GLY A 1 183 ? -17.641 5.176 18.891 1 87.75 183 GLY A C 1
ATOM 1335 O O . GLY A 1 183 ? -17.094 4.137 19.266 1 87.75 183 GLY A O 1
ATOM 1336 N N . ASP A 1 184 ? -18.719 5.141 18.141 1 91.06 184 ASP A N 1
ATOM 1337 C CA . ASP A 1 184 ? -19.391 3.908 17.734 1 91.06 184 ASP A CA 1
ATOM 1338 C C . ASP A 1 184 ? -18.984 3.496 16.312 1 91.06 184 ASP A C 1
ATOM 1340 O O . ASP A 1 184 ? -19.234 4.223 15.359 1 91.06 184 ASP A O 1
ATOM 1344 N N . GLU A 1 185 ? -18.438 2.307 16.188 1 87.88 185 GLU A N 1
ATOM 1345 C CA . GLU A 1 185 ? -17.922 1.809 14.914 1 87.88 185 GLU A CA 1
ATOM 1346 C C . GLU A 1 185 ? -19.047 1.586 13.914 1 87.88 185 GLU A C 1
ATOM 1348 O O . GLU A 1 185 ? -18.812 1.506 12.711 1 87.88 185 GLU A O 1
ATOM 1353 N N . ARG A 1 186 ? -20.297 1.456 14.328 1 90.38 186 ARG A N 1
ATOM 1354 C CA . ARG A 1 186 ? -21.422 1.124 13.469 1 90.38 186 ARG A CA 1
ATOM 1355 C C . ARG A 1 186 ? -22.047 2.383 12.875 1 90.38 186 ARG A C 1
ATOM 1357 O O . ARG A 1 186 ? -22.828 2.305 11.922 1 90.38 186 ARG A O 1
ATOM 1364 N N . THR A 1 187 ? -21.656 3.559 13.422 1 91.62 187 THR A N 1
ATOM 1365 C CA . THR A 1 187 ? -22.156 4.824 12.906 1 91.62 187 THR A CA 1
ATOM 1366 C C . THR A 1 187 ? -21.234 5.371 11.82 1 91.62 187 THR A C 1
ATOM 1368 O O . THR A 1 187 ? -20.016 5.355 11.977 1 91.62 187 THR A O 1
ATOM 1371 N N . GLU A 1 188 ? -21.875 5.758 10.758 1 93.19 188 GLU A N 1
ATOM 1372 C CA . GLU A 1 188 ? -21.062 6.301 9.664 1 93.19 188 GLU A CA 1
ATOM 1373 C C . GLU A 1 188 ? -21.188 7.82 9.594 1 93.19 188 GLU A C 1
ATOM 1375 O O . GLU A 1 188 ? -22.281 8.352 9.352 1 93.19 188 GLU A O 1
ATOM 1380 N N . GLU A 1 189 ? -20.141 8.469 9.945 1 93.81 189 GLU A N 1
ATOM 1381 C CA . GLU A 1 189 ? -20.031 9.914 9.789 1 93.81 189 GLU A CA 1
ATOM 1382 C C . GLU A 1 189 ? -19.141 10.273 8.602 1 93.81 189 GLU A C 1
ATOM 1384 O O . GLU A 1 189 ? -17.969 9.922 8.57 1 93.81 189 GLU A O 1
ATOM 1389 N N . LEU A 1 190 ? -19.75 11.039 7.66 1 93.31 190 LEU A N 1
ATOM 1390 C CA . LEU A 1 190 ? -19.016 11.352 6.445 1 93.31 190 LEU A CA 1
ATOM 1391 C C . LEU A 1 190 ? -18.703 12.844 6.359 1 93.31 190 LEU A C 1
ATOM 1393 O O . LEU A 1 190 ? -19.547 13.672 6.699 1 93.31 190 LEU A O 1
ATOM 1397 N N . SER A 1 191 ? -17.531 13.102 6.113 1 94.19 191 SER A N 1
ATOM 1398 C CA . SER A 1 191 ? -17.047 14.438 5.789 1 94.19 191 SER A CA 1
ATOM 1399 C C . SER A 1 191 ? -16.203 14.43 4.52 1 94.19 191 SER A C 1
ATOM 1401 O O . SER A 1 191 ? -15.406 13.508 4.305 1 94.19 191 SER A O 1
ATOM 1403 N N . TYR A 1 192 ? -16.438 15.391 3.688 1 95.12 192 TYR A N 1
ATOM 1404 C CA . TYR A 1 192 ? -15.719 15.453 2.422 1 95.12 192 TYR A CA 1
ATOM 1405 C C . TYR A 1 192 ? -14.664 16.547 2.449 1 95.12 192 TYR A C 1
ATOM 1407 O O . TYR A 1 192 ? -14.922 17.656 2.949 1 95.12 192 TYR A O 1
ATOM 1415 N N . PRO A 1 193 ? -13.516 16.25 1.948 1 96.62 193 PRO A N 1
ATOM 1416 C CA . PRO A 1 193 ? -13.172 15.203 0.978 1 96.62 193 PRO A CA 1
ATOM 1417 C C . PRO A 1 193 ? -12.695 13.922 1.642 1 96.62 193 PRO A C 1
ATOM 1419 O O . PRO A 1 193 ? -12.375 12.945 0.951 1 96.62 193 PRO A O 1
ATOM 1422 N N . ALA A 1 194 ? -12.68 13.781 2.891 1 97 194 ALA A N 1
ATOM 1423 C CA . ALA A 1 194 ? -12.094 12.648 3.6 1 97 194 ALA A CA 1
ATOM 1424 C C . ALA A 1 194 ? -12.812 11.352 3.254 1 97 194 ALA A C 1
ATOM 1426 O O . ALA A 1 194 ? -12.242 10.266 3.355 1 97 194 ALA A O 1
ATOM 1427 N N . ALA A 1 195 ? -14.016 11.461 2.768 1 96.81 195 ALA A N 1
ATOM 1428 C CA . ALA A 1 195 ? -14.828 10.281 2.492 1 96.81 195 ALA A CA 1
ATOM 1429 C C . ALA A 1 195 ? -14.555 9.742 1.093 1 96.81 195 ALA A C 1
ATOM 1431 O O . ALA A 1 195 ? -15.047 8.672 0.723 1 96.81 195 ALA A O 1
ATOM 1432 N N . TYR A 1 196 ? -13.773 10.461 0.242 1 97.62 196 TYR A N 1
ATOM 1433 C CA . TYR A 1 196 ? -13.367 9.922 -1.052 1 97.62 196 TYR A CA 1
ATOM 1434 C C . TYR A 1 196 ? -12.328 8.828 -0.883 1 97.62 196 TYR A C 1
ATOM 1436 O O . TYR A 1 196 ? -11.422 8.945 -0.06 1 97.62 196 TYR A O 1
ATOM 1444 N N . ASN A 1 197 ? -12.43 7.777 -1.674 1 97.5 197 ASN A N 1
ATOM 1445 C CA . ASN A 1 197 ? -11.477 6.672 -1.608 1 97.5 197 ASN A CA 1
ATOM 1446 C C . ASN A 1 197 ? -10.07 7.121 -2.002 1 97.5 197 ASN A C 1
ATOM 1448 O O . ASN A 1 197 ? -9.078 6.578 -1.508 1 97.5 197 ASN A O 1
ATOM 1452 N N . GLU A 1 198 ? -10.023 8.172 -2.852 1 97.62 198 GLU A N 1
ATOM 1453 C CA . GLU A 1 198 ? -8.781 8.602 -3.473 1 97.62 198 GLU A CA 1
ATOM 1454 C C . GLU A 1 198 ? -7.867 9.289 -2.457 1 97.62 198 GLU A C 1
ATOM 1456 O O . GLU A 1 198 ? -6.656 9.391 -2.672 1 97.62 198 GLU A O 1
ATOM 1461 N N . VAL A 1 199 ? -8.445 9.766 -1.34 1 98.56 199 VAL A N 1
ATOM 1462 C CA . VAL A 1 199 ? -7.617 10.484 -0.376 1 98.56 199 VAL A CA 1
ATOM 1463 C C . VAL A 1 199 ? -7.152 9.531 0.722 1 98.56 199 VAL A C 1
ATOM 1465 O O . VAL A 1 199 ? -7.625 8.398 0.805 1 98.56 199 VAL A O 1
ATOM 1468 N N . ILE A 1 200 ? -6.191 9.945 1.428 1 98.88 200 ILE A N 1
ATOM 1469 C CA . ILE A 1 200 ? -5.785 9.289 2.666 1 98.88 200 ILE A CA 1
ATOM 1470 C C . ILE A 1 200 ? -6.543 9.898 3.844 1 98.88 200 ILE A C 1
ATOM 1472 O O . ILE A 1 200 ? -6.266 11.023 4.254 1 98.88 200 ILE A O 1
ATOM 1476 N N . ALA A 1 201 ? -7.504 9.18 4.309 1 98.81 201 ALA A N 1
ATOM 1477 C CA . ALA A 1 201 ? -8.344 9.648 5.406 1 98.81 201 ALA A CA 1
ATOM 1478 C C . ALA A 1 201 ? -7.75 9.258 6.758 1 98.81 201 ALA A C 1
ATOM 1480 O O . ALA A 1 201 ? -7.508 8.078 7.02 1 98.81 201 ALA A O 1
ATOM 1481 N N . VAL A 1 202 ? -7.57 10.234 7.629 1 98.81 202 VAL A N 1
ATOM 1482 C CA . VAL A 1 202 ? -6.828 10.016 8.867 1 98.81 202 VAL A CA 1
ATOM 1483 C C . VAL A 1 202 ? -7.734 10.273 10.07 1 98.81 202 VAL A C 1
ATOM 1485 O O . VAL A 1 202 ? -8.258 11.375 10.234 1 98.81 202 VAL A O 1
ATOM 1488 N N . GLY A 1 203 ? -7.941 9.266 10.836 1 98.31 203 GLY A N 1
ATOM 1489 C CA . GLY A 1 203 ? -8.609 9.43 12.117 1 98.31 203 GLY A CA 1
ATOM 1490 C C . GLY A 1 203 ? -7.66 9.781 13.242 1 98.31 203 GLY A C 1
ATOM 1491 O O . GLY A 1 203 ? -6.453 9.906 13.031 1 98.31 203 GLY A O 1
ATOM 1492 N N . SER A 1 204 ? -8.266 9.961 14.469 1 97.75 204 SER A N 1
ATOM 1493 C CA . SER A 1 204 ? -7.492 10.461 15.594 1 97.75 204 SER A CA 1
ATOM 1494 C C . SER A 1 204 ? -7.465 9.453 16.734 1 97.75 204 SER A C 1
ATOM 1496 O O . SER A 1 204 ? -8.477 8.82 17.031 1 97.75 204 SER A O 1
ATOM 1498 N N . VAL A 1 205 ? -6.309 9.336 17.297 1 97.25 205 VAL A N 1
ATOM 1499 C CA . VAL A 1 205 ? -6.129 8.625 18.547 1 97.25 205 VAL A CA 1
ATOM 1500 C C . VAL A 1 205 ? -5.305 9.477 19.516 1 97.25 205 VAL A C 1
ATOM 1502 O O . VAL A 1 205 ? -4.699 10.469 19.109 1 97.25 205 VAL A O 1
ATOM 1505 N N . SER A 1 206 ? -5.281 9.062 20.781 1 95.88 206 SER A N 1
ATOM 1506 C CA . SER A 1 206 ? -4.395 9.672 21.766 1 95.88 206 SER A CA 1
ATOM 1507 C C . SER A 1 206 ? -2.955 9.203 21.562 1 95.88 206 SER A C 1
ATOM 1509 O O . SER A 1 206 ? -2.688 8.305 20.766 1 95.88 206 SER A O 1
ATOM 1511 N N . VAL A 1 207 ? -2.029 9.836 22.297 1 94.12 207 VAL A N 1
ATOM 1512 C CA . VAL A 1 207 ? -0.628 9.445 22.219 1 94.12 207 VAL A CA 1
ATOM 1513 C C . VAL A 1 207 ? -0.454 8.031 22.781 1 94.12 207 VAL A C 1
ATOM 1515 O O . VAL A 1 207 ? 0.543 7.363 22.5 1 94.12 207 VAL A O 1
ATOM 1518 N N . ALA A 1 208 ? -1.421 7.562 23.547 1 92.38 208 ALA A N 1
ATOM 1519 C CA . ALA A 1 208 ? -1.418 6.207 24.094 1 92.38 208 ALA A CA 1
ATOM 1520 C C . ALA A 1 208 ? -2.105 5.234 23.125 1 92.38 208 ALA A C 1
ATOM 1522 O O . ALA A 1 208 ? -2.316 4.066 23.469 1 92.38 208 ALA A O 1
ATOM 1523 N N . ARG A 1 209 ? -2.574 5.754 21.953 1 94 209 ARG A N 1
ATOM 1524 C CA . ARG A 1 209 ? -3.148 4.953 20.875 1 94 209 ARG A CA 1
ATOM 1525 C C . ARG A 1 209 ? -4.578 4.535 21.203 1 94 209 ARG A C 1
ATOM 1527 O O . ARG A 1 209 ? -5.043 3.486 20.75 1 94 209 ARG A O 1
ATOM 1534 N N . GLU A 1 210 ? -5.176 5.297 22.031 1 94.75 210 GLU A N 1
ATOM 1535 C CA . GLU A 1 210 ? -6.598 5.105 22.297 1 94.75 210 GLU A CA 1
ATOM 1536 C C . GLU A 1 210 ? -7.457 5.926 21.328 1 94.75 210 GLU A C 1
ATOM 1538 O O . GLU A 1 210 ? -7.133 7.078 21.031 1 94.75 210 GLU A O 1
ATOM 1543 N N . LEU A 1 211 ? -8.5 5.312 20.906 1 95.12 211 LEU A N 1
ATOM 1544 C CA . LEU A 1 211 ? -9.375 5.98 19.953 1 95.12 211 LEU A CA 1
ATOM 1545 C C . LEU A 1 211 ? -9.906 7.289 20.516 1 95.12 211 LEU A C 1
ATOM 1547 O O . LEU A 1 211 ? -10.352 7.332 21.672 1 95.12 211 LEU A O 1
ATOM 1551 N N . SER A 1 212 ? -9.859 8.336 19.766 1 95 212 SER A N 1
ATOM 1552 C CA . SER A 1 212 ? -10.547 9.578 20.109 1 95 212 SER A CA 1
ATOM 1553 C C . SER A 1 212 ? -12.047 9.461 19.875 1 95 212 SER A C 1
ATOM 1555 O O . SER A 1 212 ? -12.492 9.25 18.75 1 95 212 SER A O 1
ATOM 1557 N N . GLU A 1 213 ? -12.797 9.742 20.797 1 93.5 213 GLU A N 1
ATOM 1558 C CA . GLU A 1 213 ? -14.242 9.562 20.703 1 93.5 213 GLU A CA 1
ATOM 1559 C C . GLU A 1 213 ? -14.844 10.453 19.609 1 93.5 213 GLU A C 1
ATOM 1561 O O . GLU A 1 213 ? -15.805 10.062 18.953 1 93.5 213 GLU A O 1
ATOM 1566 N N . PHE A 1 214 ? -14.258 11.547 19.438 1 93.25 214 PHE A N 1
ATOM 1567 C CA . PHE A 1 214 ? -14.797 12.523 18.5 1 93.25 214 PHE A CA 1
ATOM 1568 C C . PHE A 1 214 ? -14.469 12.141 17.062 1 93.25 214 PHE A C 1
ATOM 1570 O O . PHE A 1 214 ? -15.023 12.703 16.125 1 93.25 214 PHE A O 1
ATOM 1577 N N . SER A 1 215 ? -13.531 11.242 16.828 1 95.69 215 SER A N 1
ATOM 1578 C CA . SER A 1 215 ? -13.078 10.898 15.477 1 95.69 215 SER A CA 1
ATOM 1579 C C . SER A 1 215 ? -14.18 10.211 14.68 1 95.69 215 SER A C 1
ATOM 1581 O O . SER A 1 215 ? -14.836 9.297 15.172 1 95.69 215 SER A O 1
ATOM 1583 N N . ASN A 1 216 ? -14.375 10.656 13.422 1 95.75 216 ASN A N 1
ATOM 1584 C CA . ASN A 1 216 ? -15.406 10.07 12.578 1 95.75 216 ASN A CA 1
ATOM 1585 C C . ASN A 1 216 ? -15.141 8.586 12.32 1 95.75 216 ASN A C 1
ATOM 1587 O O . ASN A 1 216 ? -13.984 8.18 12.18 1 95.75 216 ASN A O 1
ATOM 1591 N N . ALA A 1 217 ? -16.219 7.859 12.289 1 95.69 217 ALA A N 1
ATOM 1592 C CA . ALA A 1 217 ? -16.172 6.469 11.844 1 95.69 217 ALA A CA 1
ATOM 1593 C C . ALA A 1 217 ? -16.844 6.312 10.477 1 95.69 217 ALA A C 1
ATOM 1595 O O . ALA A 1 217 ? -17.906 6.887 10.227 1 95.69 217 ALA A O 1
ATOM 1596 N N . ASN A 1 218 ? -16.203 5.625 9.602 1 97.25 218 ASN A N 1
ATOM 1597 C CA . ASN A 1 218 ? -16.75 5.219 8.312 1 97.25 218 ASN A CA 1
ATOM 1598 C C . ASN A 1 218 ? -15.867 4.188 7.617 1 97.25 218 ASN A C 1
ATOM 1600 O O . ASN A 1 218 ? -14.844 3.777 8.164 1 97.25 218 ASN A O 1
ATOM 1604 N N . LYS A 1 219 ? -16.188 3.766 6.449 1 97.62 219 LYS A N 1
ATOM 1605 C CA . LYS A 1 219 ? -15.5 2.65 5.801 1 97.62 219 LYS A CA 1
ATOM 1606 C C . LYS A 1 219 ? -14.312 3.137 4.973 1 97.62 219 LYS A C 1
ATOM 1608 O O . LYS A 1 219 ? -13.648 2.342 4.309 1 97.62 219 LYS A O 1
ATOM 1613 N N . GLU A 1 220 ? -13.984 4.461 5.047 1 97.56 220 GLU A N 1
ATOM 1614 C CA . GLU A 1 220 ? -12.938 5.023 4.195 1 97.56 220 GLU A CA 1
ATOM 1615 C C . GLU A 1 220 ? -11.727 5.445 5.016 1 97.56 220 GLU A C 1
ATOM 1617 O O . GLU A 1 220 ? -10.766 5.992 4.477 1 97.56 220 GLU A O 1
ATOM 1622 N N . ILE A 1 221 ? -11.773 5.191 6.348 1 98.31 221 ILE A N 1
ATOM 1623 C CA . ILE A 1 221 ? -10.633 5.547 7.191 1 98.31 221 ILE A CA 1
ATOM 1624 C C . ILE A 1 221 ? -9.43 4.691 6.82 1 98.31 221 ILE A C 1
ATOM 1626 O O . ILE A 1 221 ? -9.531 3.465 6.723 1 98.31 221 ILE A O 1
ATOM 1630 N N . ASP A 1 222 ? -8.328 5.32 6.594 1 98.75 222 ASP A N 1
ATOM 1631 C CA . ASP A 1 222 ? -7.148 4.57 6.168 1 98.75 222 ASP A CA 1
ATOM 1632 C C . ASP A 1 222 ? -6.262 4.219 7.359 1 98.75 222 ASP A C 1
ATOM 1634 O O . ASP A 1 222 ? -5.719 3.117 7.434 1 98.75 222 ASP A O 1
ATOM 1638 N N . LEU A 1 223 ? -6.039 5.156 8.211 1 98.81 223 LEU A N 1
ATOM 1639 C CA . LEU A 1 223 ? -5.203 4.953 9.391 1 98.81 223 LEU A CA 1
ATOM 1640 C C . LEU A 1 223 ? -5.469 6.027 10.438 1 98.81 223 LEU A C 1
ATOM 1642 O O . LEU A 1 223 ? -6.25 6.953 10.203 1 98.81 223 LEU A O 1
ATOM 1646 N N . VAL A 1 224 ? -4.848 5.883 11.633 1 98.75 224 VAL A N 1
ATOM 1647 C CA . VAL A 1 224 ? -5.016 6.863 12.695 1 98.75 224 VAL A CA 1
ATOM 1648 C C . VAL A 1 224 ? -3.648 7.375 13.148 1 98.75 224 VAL A C 1
ATOM 1650 O O . VAL A 1 224 ? -2.635 6.695 12.961 1 98.75 224 VAL A O 1
ATOM 1653 N N . ALA A 1 225 ? -3.627 8.523 13.656 1 98.81 225 ALA A N 1
ATOM 1654 C CA . ALA A 1 225 ? -2.441 9.203 14.18 1 98.81 225 ALA A CA 1
ATOM 1655 C C . ALA A 1 225 ? -2.791 10.078 15.375 1 98.81 225 ALA A C 1
ATOM 1657 O O . ALA A 1 225 ? -3.969 10.266 15.695 1 98.81 225 ALA A O 1
ATOM 1658 N N . PRO A 1 226 ? -1.808 10.539 16.078 1 98.44 226 PRO A N 1
ATOM 1659 C CA . PRO A 1 226 ? -2.094 11.367 17.266 1 98.44 226 PRO A CA 1
ATOM 1660 C C . PRO A 1 226 ? -2.891 12.625 16.922 1 98.44 226 PRO A C 1
ATOM 1662 O O . PRO A 1 226 ? -2.498 13.383 16.031 1 98.44 226 PRO A O 1
ATOM 1665 N N . GLY A 1 227 ? -3.963 12.805 17.625 1 97.69 227 GLY A N 1
ATOM 1666 C CA . GLY A 1 227 ? -4.789 13.977 17.375 1 97.69 227 GLY A CA 1
ATOM 1667 C C . GLY A 1 227 ? -5.289 14.641 18.641 1 97.69 227 GLY A C 1
ATOM 1668 O O . GLY A 1 227 ? -6.043 15.617 18.578 1 97.69 227 GLY A O 1
ATOM 1669 N N . GLU A 1 228 ? -4.824 14.227 19.812 1 96.06 228 GLU A N 1
ATOM 1670 C CA . GLU A 1 228 ? -5.242 14.789 21.094 1 96.06 228 GLU A CA 1
ATOM 1671 C C . GLU A 1 228 ? -4.105 15.562 21.75 1 96.06 228 GLU A C 1
ATOM 1673 O O . GLU A 1 228 ? -3.016 15.016 21.953 1 96.06 228 GLU A O 1
ATOM 1678 N N . ASN A 1 229 ? -4.41 16.812 22.141 1 95.19 229 ASN A N 1
ATOM 1679 C CA . ASN A 1 229 ? -3.465 17.656 22.859 1 95.19 229 ASN A CA 1
ATOM 1680 C C . ASN A 1 229 ? -2.135 17.766 22.125 1 95.19 229 ASN A C 1
ATOM 1682 O O . ASN A 1 229 ? -1.074 17.531 22.703 1 95.19 229 ASN A O 1
ATOM 1686 N N . ILE A 1 230 ? -2.236 18.047 20.922 1 95.81 230 ILE A N 1
ATOM 1687 C CA . ILE A 1 230 ? -1.047 18.094 20.078 1 95.81 230 ILE A CA 1
ATOM 1688 C C . ILE A 1 230 ? -0.396 19.469 20.172 1 95.81 230 ILE A C 1
ATOM 1690 O O . ILE A 1 230 ? -1.035 20.484 19.906 1 95.81 230 ILE A O 1
ATOM 1694 N N . LEU A 1 231 ? 0.799 19.469 20.578 1 95.19 231 LEU A N 1
ATOM 1695 C CA . LEU A 1 231 ? 1.582 20.703 20.672 1 95.19 231 LEU A CA 1
ATOM 1696 C C . LEU A 1 231 ? 2.182 21.078 19.312 1 95.19 231 LEU A C 1
ATOM 1698 O O . LEU A 1 231 ? 2.799 20.234 18.656 1 95.19 231 LEU A O 1
ATOM 1702 N N . SER A 1 232 ? 2.025 22.359 18.906 1 96.88 232 SER A N 1
ATOM 1703 C CA . SER A 1 232 ? 2.633 22.875 17.688 1 96.88 232 SER A CA 1
ATOM 1704 C C . SER A 1 232 ? 2.668 24.406 17.703 1 96.88 232 SER A C 1
ATOM 1706 O O . SER A 1 232 ? 2.43 25.031 18.734 1 96.88 232 SER A O 1
ATOM 1708 N N . THR A 1 233 ? 3.041 24.953 16.656 1 96.44 233 THR A N 1
ATOM 1709 C CA . THR A 1 233 ? 3.199 26.391 16.516 1 96.44 233 THR A CA 1
ATOM 1710 C C . THR A 1 233 ? 1.839 27.078 16.438 1 96.44 233 THR A C 1
ATOM 1712 O O . THR A 1 233 ? 0.873 26.5 15.938 1 96.44 233 THR A O 1
ATOM 1715 N N . LEU A 1 234 ? 1.788 28.328 16.922 1 95.31 234 LEU A N 1
ATOM 1716 C CA . LEU A 1 234 ? 0.679 29.266 16.781 1 95.31 234 LEU A CA 1
ATOM 1717 C C . LEU A 1 234 ? 1.177 30.625 16.328 1 95.31 234 LEU A C 1
ATOM 1719 O O . LEU A 1 234 ? 2.371 30.922 16.422 1 95.31 234 LEU A O 1
ATOM 1723 N N . PRO A 1 235 ? 0.279 31.438 15.781 1 94.62 235 PRO A N 1
ATOM 1724 C CA . PRO A 1 235 ? 0.721 32.781 15.352 1 94.62 235 PRO A CA 1
ATOM 1725 C C . PRO A 1 235 ? 1.358 33.562 16.484 1 94.62 235 PRO A C 1
ATOM 1727 O O . PRO A 1 235 ? 1.132 33.281 17.656 1 94.62 235 PRO A O 1
ATOM 1730 N N . ASN A 1 236 ? 2.203 34.531 16.094 1 94.12 236 ASN A N 1
ATOM 1731 C CA . ASN A 1 236 ? 2.857 35.469 17 1 94.12 236 ASN A CA 1
ATOM 1732 C C . ASN A 1 236 ? 3.918 34.781 17.844 1 94.12 236 ASN A C 1
ATOM 1734 O O . ASN A 1 236 ? 4 35 19.062 1 94.12 236 ASN A O 1
ATOM 1738 N N . LYS A 1 237 ? 4.594 33.844 17.234 1 91.38 237 LYS A N 1
ATOM 1739 C CA . LYS A 1 237 ? 5.734 33.156 17.828 1 91.38 237 LYS A CA 1
ATOM 1740 C C . LYS A 1 237 ? 5.312 32.344 19.031 1 91.38 237 LYS A C 1
ATOM 1742 O O . LYS A 1 237 ? 6.105 32.125 19.953 1 91.38 237 LYS A O 1
ATOM 1747 N N . LYS A 1 238 ? 4.113 31.922 19.016 1 93.25 238 LYS A N 1
ATOM 1748 C CA . LYS A 1 238 ? 3.59 31.156 20.141 1 93.25 238 LYS A CA 1
ATOM 1749 C C . LYS A 1 238 ? 3.463 29.672 19.781 1 93.25 238 LYS A C 1
ATOM 1751 O O . LYS A 1 238 ? 3.711 29.281 18.641 1 93.25 238 LYS A O 1
ATOM 1756 N N . TYR A 1 239 ? 3.205 28.953 20.812 1 94 239 TYR A N 1
ATOM 1757 C CA . TYR A 1 239 ? 2.912 27.516 20.719 1 94 239 TYR A CA 1
ATOM 1758 C C . TYR A 1 239 ? 1.633 27.172 21.469 1 94 239 TYR A C 1
ATOM 1760 O O . TYR A 1 239 ? 1.179 27.953 22.328 1 94 239 TYR A O 1
ATOM 1768 N N . GLY A 1 240 ? 1.051 26.047 21.141 1 93.25 240 GLY A N 1
ATOM 1769 C CA . GLY A 1 240 ? -0.145 25.625 21.844 1 93.25 240 GLY A CA 1
ATOM 1770 C C . GLY A 1 240 ? -0.568 24.203 21.5 1 93.25 240 GLY A C 1
ATOM 1771 O O . GLY A 1 240 ? 0.005 23.594 20.594 1 93.25 240 GLY A O 1
ATOM 1772 N N . LYS A 1 241 ? -1.542 23.734 22.281 1 94 241 LYS A N 1
ATOM 1773 C CA . LYS A 1 241 ? -2.062 22.375 22.078 1 94 241 LYS A CA 1
ATOM 1774 C C . LYS A 1 241 ? -3.473 22.422 21.5 1 94 241 LYS A C 1
ATOM 1776 O O . LYS A 1 241 ? -4.316 23.203 21.953 1 94 241 LYS A O 1
ATOM 1781 N N . LEU A 1 242 ? -3.645 21.688 20.438 1 94.06 242 LEU A N 1
ATOM 1782 C CA . LEU A 1 242 ? -4.957 21.531 19.812 1 94.06 242 LEU A CA 1
ATOM 1783 C C . LEU A 1 242 ? -5.355 20.062 19.75 1 94.06 242 LEU A C 1
ATOM 1785 O O . LEU A 1 242 ? -4.5 19.172 19.797 1 94.06 242 LEU A O 1
ATOM 1789 N N . THR A 1 243 ? -6.68 19.797 19.719 1 95.25 243 THR A N 1
ATOM 1790 C CA . THR A 1 243 ? -7.238 18.453 19.656 1 95.25 243 THR A CA 1
ATOM 1791 C C . THR A 1 243 ? -8.211 18.312 18.5 1 95.25 243 THR A C 1
ATOM 1793 O O . THR A 1 243 ? -9.07 19.172 18.297 1 95.25 243 THR A O 1
ATOM 1796 N N . GLY A 1 244 ? -8 17.234 17.75 1 94.88 244 GLY A N 1
ATOM 1797 C CA . GLY A 1 244 ? -8.859 16.906 16.625 1 94.88 244 GLY A CA 1
ATOM 1798 C C . GLY A 1 244 ? -8.18 16.047 15.586 1 94.88 244 GLY A C 1
ATOM 1799 O O . GLY A 1 244 ? -6.961 15.883 15.609 1 94.88 244 GLY A O 1
ATOM 1800 N N . THR A 1 245 ? -9.047 15.5 14.68 1 95.62 245 THR A N 1
ATOM 1801 C CA . THR A 1 245 ? -8.469 14.781 13.547 1 95.62 245 THR A CA 1
ATOM 1802 C C . THR A 1 245 ? -7.629 15.719 12.68 1 95.62 245 THR A C 1
ATOM 1804 O O . THR A 1 245 ? -6.75 15.266 11.945 1 95.62 245 THR A O 1
ATOM 1807 N N . SER A 1 246 ? -7.82 16.984 12.82 1 96.44 246 SER A N 1
ATOM 1808 C CA . SER A 1 246 ? -7.066 18.016 12.109 1 96.44 246 SER A CA 1
ATOM 1809 C C . SER A 1 246 ? -5.586 17.969 12.484 1 96.44 246 SER A C 1
ATOM 1811 O O . SER A 1 246 ? -4.738 18.453 11.734 1 96.44 246 SER A O 1
ATOM 1813 N N . MET A 1 247 ? -5.363 17.516 13.672 1 96.5 247 MET A N 1
ATOM 1814 C CA . MET A 1 247 ? -3.984 17.438 14.141 1 96.5 247 MET A CA 1
ATOM 1815 C C . MET A 1 247 ? -3.361 16.094 13.766 1 96.5 247 MET A C 1
ATOM 1817 O O . MET A 1 247 ? -2.139 15.992 13.648 1 96.5 247 MET A O 1
ATOM 1821 N N . ALA A 1 248 ? -4.184 15.078 13.547 1 98.56 248 ALA A N 1
ATOM 1822 C CA . ALA A 1 248 ? -3.723 13.758 13.125 1 98.56 248 ALA A CA 1
ATOM 1823 C C . ALA A 1 248 ? -3.256 13.789 11.672 1 98.56 248 ALA A C 1
ATOM 1825 O O . ALA A 1 248 ? -2.211 13.227 11.336 1 98.56 248 ALA A O 1
ATOM 1826 N N . ALA A 1 249 ? -3.986 14.484 10.82 1 98.69 249 ALA A N 1
ATOM 1827 C CA . ALA A 1 249 ? -3.727 14.539 9.383 1 98.69 249 ALA A CA 1
ATOM 1828 C C . ALA A 1 249 ? -2.334 15.086 9.094 1 98.69 249 ALA A C 1
ATOM 1830 O O . ALA A 1 249 ? -1.584 14.516 8.297 1 98.69 249 ALA A O 1
ATOM 1831 N N . PRO A 1 250 ? -1.924 16.156 9.758 1 98.88 250 PRO A N 1
ATOM 1832 C CA . PRO A 1 250 ? -0.581 16.656 9.461 1 98.88 250 PRO A CA 1
ATOM 1833 C C . PRO A 1 250 ? 0.522 15.719 9.945 1 98.88 250 PRO A C 1
ATOM 1835 O O . PRO A 1 250 ? 1.619 15.711 9.383 1 98.88 250 PRO A O 1
ATOM 1838 N N . HIS A 1 251 ? 0.3 14.914 11.031 1 98.94 251 HIS A N 1
ATOM 1839 C CA . HIS A 1 251 ? 1.27 13.883 11.375 1 98.94 251 HIS A CA 1
ATOM 1840 C C . HIS A 1 251 ? 1.512 12.938 10.203 1 98.94 251 HIS A C 1
ATOM 1842 O O . HIS A 1 251 ? 2.66 12.617 9.883 1 98.94 251 HIS A O 1
ATOM 1848 N N . VAL A 1 252 ? 0.465 12.562 9.547 1 98.94 252 VAL A N 1
ATOM 1849 C CA . VAL A 1 252 ? 0.55 11.633 8.422 1 98.94 252 VAL A CA 1
ATOM 1850 C C . VAL A 1 252 ? 1.196 12.328 7.227 1 98.94 252 VAL A C 1
ATOM 1852 O O . VAL A 1 252 ? 2.016 11.734 6.523 1 98.94 252 VAL A O 1
ATOM 1855 N N . SER A 1 253 ? 0.842 13.602 6.98 1 98.94 253 SER A N 1
ATOM 1856 C CA . SER A 1 253 ? 1.454 14.359 5.895 1 98.94 253 SER A CA 1
ATOM 1857 C C . SER A 1 253 ? 2.967 14.453 6.066 1 98.94 253 SER A C 1
ATOM 1859 O O . SER A 1 253 ? 3.719 14.234 5.117 1 98.94 253 SER A O 1
ATOM 1861 N N . GLY A 1 254 ? 3.379 14.805 7.27 1 98.94 254 GLY A N 1
ATOM 1862 C CA . GLY A 1 254 ? 4.805 14.82 7.555 1 98.94 254 GLY A CA 1
ATOM 1863 C C . GLY A 1 254 ? 5.461 13.461 7.414 1 98.94 254 GLY A C 1
ATOM 1864 O O . GLY A 1 254 ? 6.566 13.352 6.883 1 98.94 254 GLY A O 1
ATOM 1865 N N . ALA A 1 255 ? 4.789 12.438 7.895 1 98.94 255 ALA A N 1
ATOM 1866 C CA . ALA A 1 255 ? 5.301 11.078 7.785 1 98.94 255 ALA A CA 1
ATOM 1867 C C . ALA A 1 255 ? 5.496 10.68 6.324 1 98.94 255 ALA A C 1
ATOM 1869 O O . ALA A 1 255 ? 6.492 10.039 5.973 1 98.94 255 ALA A O 1
ATOM 1870 N N . LEU A 1 256 ? 4.531 11.055 5.492 1 98.94 256 LEU A N 1
ATOM 1871 C CA . LEU A 1 256 ? 4.625 10.75 4.066 1 98.94 256 LEU A CA 1
ATOM 1872 C C . LEU A 1 256 ? 5.852 11.414 3.449 1 98.94 256 LEU A C 1
ATOM 1874 O O . LEU A 1 256 ? 6.484 10.844 2.557 1 98.94 256 LEU A O 1
ATOM 1878 N N . ALA A 1 257 ? 6.188 12.586 3.916 1 98.94 257 ALA A N 1
ATOM 1879 C CA . ALA A 1 257 ? 7.387 13.258 3.428 1 98.94 257 ALA A CA 1
ATOM 1880 C C . ALA A 1 257 ? 8.641 12.445 3.75 1 98.94 257 ALA A C 1
ATOM 1882 O O . ALA A 1 257 ? 9.516 12.281 2.896 1 98.94 257 ALA A O 1
ATOM 1883 N N . LEU A 1 258 ? 8.703 11.93 4.988 1 98.88 258 LEU A N 1
ATOM 1884 C CA . LEU A 1 258 ? 9.828 11.086 5.383 1 98.88 258 LEU A CA 1
ATOM 1885 C C . LEU A 1 258 ? 9.852 9.797 4.57 1 98.88 258 LEU A C 1
ATOM 1887 O O . LEU A 1 258 ? 10.906 9.406 4.055 1 98.88 258 LEU A O 1
ATOM 1891 N N . ILE A 1 259 ? 8.719 9.172 4.449 1 98.88 259 ILE A N 1
ATOM 1892 C CA . ILE A 1 259 ? 8.586 7.879 3.779 1 98.88 259 ILE A CA 1
ATOM 1893 C C . ILE A 1 259 ? 8.992 8.016 2.312 1 98.88 259 ILE A C 1
ATOM 1895 O O . ILE A 1 259 ? 9.781 7.215 1.805 1 98.88 259 ILE A O 1
ATOM 1899 N N . LYS A 1 260 ? 8.398 9 1.652 1 98.75 260 LYS A N 1
ATOM 1900 C CA . LYS A 1 260 ? 8.68 9.203 0.233 1 98.75 260 LYS A CA 1
ATOM 1901 C C . LYS A 1 260 ? 10.172 9.43 -0.006 1 98.75 260 LYS A C 1
ATOM 1903 O O . LYS A 1 260 ? 10.766 8.805 -0.886 1 98.75 260 LYS A O 1
ATOM 1908 N N . SER A 1 261 ? 10.742 10.273 0.794 1 98.25 261 SER A N 1
ATOM 1909 C CA . SER A 1 261 ? 12.172 10.555 0.689 1 98.25 261 SER A CA 1
ATOM 1910 C C . SER A 1 261 ? 13 9.289 0.908 1 98.25 261 SER A C 1
ATOM 1912 O O . SER A 1 261 ? 13.867 8.961 0.1 1 98.25 261 SER A O 1
ATOM 1914 N N . TYR A 1 262 ? 12.727 8.578 1.911 1 98 262 TYR A N 1
ATOM 1915 C CA . TYR A 1 262 ? 13.477 7.387 2.295 1 98 262 TYR A CA 1
ATOM 1916 C C . TYR A 1 262 ? 13.344 6.297 1.238 1 98 262 TYR A C 1
ATOM 1918 O O . TYR A 1 262 ? 14.344 5.715 0.807 1 98 262 TYR A O 1
ATOM 1926 N N . GLU A 1 263 ? 12.18 6.023 0.812 1 98.19 263 GLU A N 1
ATOM 1927 C CA . GLU A 1 263 ? 11.914 4.863 -0.034 1 98.19 263 GLU A CA 1
ATOM 1928 C C . GLU A 1 263 ? 12.328 5.129 -1.479 1 98.19 263 GLU A C 1
ATOM 1930 O O . GLU A 1 263 ? 12.766 4.219 -2.184 1 98.19 263 GLU A O 1
ATOM 1935 N N . GLU A 1 264 ? 12.164 6.359 -1.967 1 98.25 264 GLU A N 1
ATOM 1936 C CA . GLU A 1 264 ? 12.633 6.656 -3.318 1 98.25 264 GLU A CA 1
ATOM 1937 C C . GLU A 1 264 ? 14.148 6.488 -3.43 1 98.25 264 GLU A C 1
ATOM 1939 O O . GLU A 1 264 ? 14.648 6.027 -4.457 1 98.25 264 GLU A O 1
ATOM 1944 N N . GLU A 1 265 ? 14.797 6.848 -2.336 1 97.25 265 GLU A N 1
ATOM 1945 C CA . GLU A 1 265 ? 16.234 6.582 -2.312 1 97.25 265 GLU A CA 1
ATOM 1946 C C . GLU A 1 265 ? 16.516 5.082 -2.305 1 97.25 265 GLU A C 1
ATOM 1948 O O . GLU A 1 265 ? 17.391 4.605 -3.043 1 97.25 265 GLU A O 1
ATOM 1953 N N . SER A 1 266 ? 15.805 4.332 -1.546 1 96.44 266 SER A N 1
ATOM 1954 C CA . SER A 1 266 ? 16.031 2.898 -1.379 1 96.44 266 SER A CA 1
ATOM 1955 C C . SER A 1 266 ? 15.719 2.137 -2.664 1 96.44 266 SER A C 1
ATOM 1957 O O . SER A 1 266 ? 16.438 1.199 -3.025 1 96.44 266 SER A O 1
ATOM 1959 N N . PHE A 1 267 ? 14.688 2.49 -3.369 1 97.62 267 PHE A N 1
ATOM 1960 C CA . PHE A 1 267 ? 14.273 1.828 -4.602 1 97.62 267 PHE A CA 1
ATOM 1961 C C . PHE A 1 267 ? 15.047 2.379 -5.793 1 97.62 267 PHE A C 1
ATOM 1963 O O . PHE A 1 267 ? 14.992 1.813 -6.891 1 97.62 267 PHE A O 1
ATOM 1970 N N . GLN A 1 268 ? 15.703 3.561 -5.57 1 96.88 268 GLN A N 1
ATOM 1971 C CA . GLN A 1 268 ? 16.5 4.219 -6.594 1 96.88 268 GLN A CA 1
ATOM 1972 C C . GLN A 1 268 ? 15.648 4.656 -7.773 1 96.88 268 GLN A C 1
ATOM 1974 O O . GLN A 1 268 ? 16.047 4.512 -8.93 1 96.88 268 GLN A O 1
ATOM 1979 N N . ARG A 1 269 ? 14.438 5.078 -7.492 1 97.25 269 ARG A N 1
ATOM 1980 C CA . ARG A 1 269 ? 13.5 5.602 -8.477 1 97.25 269 ARG A CA 1
ATOM 1981 C C . ARG A 1 269 ? 12.383 6.387 -7.809 1 97.25 269 ARG A C 1
ATOM 1983 O O . ARG A 1 269 ? 12.188 6.289 -6.594 1 97.25 269 ARG A O 1
ATOM 1990 N N . LYS A 1 270 ? 11.664 7.215 -8.57 1 97.88 270 LYS A N 1
ATOM 1991 C CA . LYS A 1 270 ? 10.445 7.844 -8.07 1 97.88 270 LYS A CA 1
ATOM 1992 C C . LYS A 1 270 ? 9.336 6.812 -7.867 1 97.88 270 LYS A C 1
ATOM 1994 O O . LYS A 1 270 ? 9.172 5.906 -8.688 1 97.88 270 LYS A O 1
ATOM 1999 N N . LEU A 1 271 ? 8.688 6.918 -6.809 1 98.31 271 LEU A N 1
ATOM 2000 C CA . LEU A 1 271 ? 7.57 6.027 -6.527 1 98.31 271 LEU A CA 1
ATOM 2001 C C . LEU A 1 271 ? 6.254 6.648 -6.984 1 98.31 271 LEU A C 1
ATOM 2003 O O . LEU A 1 271 ? 6.074 7.867 -6.887 1 98.31 271 LEU A O 1
ATOM 2007 N N . SER A 1 272 ? 5.355 5.797 -7.504 1 98.19 272 SER A N 1
ATOM 2008 C CA . SER A 1 272 ? 3.998 6.238 -7.801 1 98.19 272 SER A CA 1
ATOM 2009 C C . SER A 1 272 ? 3.227 6.551 -6.523 1 98.19 272 SER A C 1
ATOM 2011 O O . SER A 1 272 ? 3.666 6.203 -5.426 1 98.19 272 S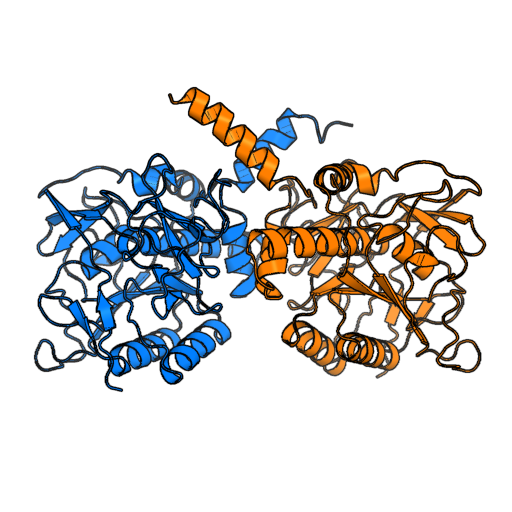ER A O 1
ATOM 2013 N N . GLU A 1 273 ? 2.109 7.309 -6.691 1 98.31 273 GLU A N 1
ATOM 2014 C CA . GLU A 1 273 ? 1.248 7.625 -5.555 1 98.31 273 GLU A CA 1
ATOM 2015 C C . GLU A 1 273 ? 0.835 6.359 -4.809 1 98.31 273 GLU A C 1
ATOM 2017 O O . GLU A 1 273 ? 0.915 6.301 -3.58 1 98.31 273 GLU A O 1
ATOM 2022 N N . SER A 1 274 ? 0.485 5.293 -5.535 1 98.19 274 SER A N 1
ATOM 2023 C CA . SER A 1 274 ? 0.023 4.051 -4.93 1 98.19 274 SER A CA 1
ATOM 2024 C C . SER A 1 274 ? 1.152 3.344 -4.188 1 98.19 274 SER A C 1
ATOM 2026 O O . SER A 1 274 ? 0.919 2.695 -3.164 1 98.19 274 SER A O 1
ATOM 2028 N N . GLU A 1 275 ? 2.34 3.402 -4.715 1 98.69 275 GLU A N 1
ATOM 2029 C CA . GLU A 1 275 ? 3.486 2.789 -4.047 1 98.69 275 GLU A CA 1
ATOM 2030 C C . GLU A 1 275 ? 3.803 3.496 -2.732 1 98.69 275 GLU A C 1
ATOM 2032 O O . GLU A 1 275 ? 4.117 2.846 -1.734 1 98.69 275 GLU A O 1
ATOM 2037 N N . VAL A 1 276 ? 3.723 4.848 -2.729 1 98.88 276 VAL A N 1
ATOM 2038 C CA . VAL A 1 276 ? 3.984 5.582 -1.494 1 98.88 276 VAL A CA 1
ATOM 2039 C C . VAL A 1 276 ? 2.881 5.289 -0.477 1 98.88 276 VAL A C 1
ATOM 2041 O O . VAL A 1 276 ? 3.156 5.109 0.711 1 98.88 276 VAL A O 1
ATOM 2044 N N . PHE A 1 277 ? 1.645 5.273 -0.97 1 98.88 277 PHE A N 1
ATOM 2045 C CA . PHE A 1 277 ? 0.535 4.895 -0.103 1 98.88 277 PHE A CA 1
ATOM 2046 C C . PHE A 1 277 ? 0.778 3.523 0.519 1 98.88 277 PHE A C 1
ATOM 2048 O O . PHE A 1 277 ? 0.555 3.332 1.716 1 98.88 277 PHE A O 1
ATOM 2055 N N . ALA A 1 278 ? 1.243 2.549 -0.251 1 98.88 278 ALA A N 1
ATOM 2056 C CA . ALA A 1 278 ? 1.541 1.213 0.257 1 98.88 278 ALA A CA 1
ATOM 2057 C C . ALA A 1 278 ? 2.619 1.264 1.335 1 98.88 278 ALA A C 1
ATOM 2059 O O . ALA A 1 278 ? 2.531 0.561 2.344 1 98.88 278 ALA A O 1
ATOM 2060 N N . GLN A 1 279 ? 3.645 2.094 1.127 1 98.88 279 GLN A N 1
ATOM 2061 C CA . GLN A 1 279 ? 4.711 2.242 2.111 1 98.88 279 GLN A CA 1
ATOM 2062 C C . GLN A 1 279 ? 4.18 2.834 3.414 1 98.88 279 GLN A C 1
ATOM 2064 O O . GLN A 1 279 ? 4.664 2.502 4.496 1 98.88 279 GLN A O 1
ATOM 2069 N N . LEU A 1 280 ? 3.193 3.74 3.287 1 98.94 280 LEU A N 1
ATOM 2070 C CA . LEU A 1 280 ? 2.545 4.301 4.469 1 98.94 280 LEU A CA 1
ATOM 2071 C C . LEU A 1 280 ? 1.803 3.221 5.246 1 98.94 280 LEU A C 1
ATOM 2073 O O . LEU A 1 280 ? 1.973 3.096 6.461 1 98.94 280 LEU A O 1
ATOM 2077 N N . ILE A 1 281 ? 1.002 2.422 4.543 1 98.88 281 ILE A N 1
ATOM 2078 C CA . ILE A 1 281 ? 0.182 1.395 5.18 1 98.88 281 ILE A CA 1
ATOM 2079 C C . ILE A 1 281 ? 1.08 0.335 5.812 1 98.88 281 ILE A C 1
ATOM 2081 O O . ILE A 1 281 ? 0.761 -0.201 6.875 1 98.88 281 ILE A O 1
ATOM 2085 N N . ARG A 1 282 ? 2.227 0.089 5.152 1 98.62 282 ARG A N 1
ATOM 2086 C CA . ARG A 1 282 ? 3.23 -0.83 5.68 1 98.62 282 ARG A CA 1
ATOM 2087 C C . ARG A 1 282 ? 3.725 -0.371 7.047 1 98.62 282 ARG A C 1
ATOM 2089 O O . ARG A 1 282 ? 4.203 -1.182 7.844 1 98.62 282 ARG A O 1
ATOM 2096 N N . ARG A 1 283 ? 3.561 0.872 7.367 1 98.62 283 ARG A N 1
ATOM 2097 C CA . ARG A 1 283 ? 4.07 1.488 8.594 1 98.62 283 ARG A CA 1
ATOM 2098 C C . ARG A 1 283 ? 2.93 1.836 9.547 1 98.62 283 ARG A C 1
ATOM 2100 O O . ARG A 1 283 ? 2.895 2.936 10.102 1 98.62 283 ARG A O 1
ATOM 2107 N N . THR A 1 284 ? 2 0.964 9.672 1 98.31 284 THR A N 1
ATOM 2108 C CA . THR A 1 284 ? 0.923 1.084 10.648 1 98.31 284 THR A CA 1
ATOM 2109 C C . THR A 1 284 ? 0.953 -0.08 11.633 1 98.31 284 THR A C 1
ATOM 2111 O O . THR A 1 284 ? 1.306 -1.202 11.266 1 98.31 284 THR A O 1
ATOM 2114 N N . LEU A 1 285 ? 0.663 0.193 12.812 1 96.81 285 LEU A N 1
ATOM 2115 C CA . LEU A 1 285 ? 0.494 -0.781 13.883 1 96.81 285 LEU A CA 1
ATOM 2116 C C . LEU A 1 285 ? -0.978 -1.135 14.07 1 96.81 285 LEU A C 1
ATOM 2118 O O . LEU A 1 285 ? -1.807 -0.254 14.312 1 96.81 285 LEU A O 1
ATOM 2122 N N . PRO A 1 286 ? -1.271 -2.428 13.961 1 95.56 286 PRO A N 1
ATOM 2123 C CA . PRO A 1 286 ? -2.672 -2.791 14.172 1 95.56 286 PRO A CA 1
ATOM 2124 C C . PRO A 1 286 ? -3.158 -2.451 15.578 1 95.56 286 PRO A C 1
ATOM 2126 O O . PRO A 1 286 ? -2.416 -2.617 16.547 1 95.56 286 PRO A O 1
ATOM 2129 N N . LEU A 1 287 ? -4.363 -1.936 15.633 1 94.81 287 LEU A N 1
ATOM 2130 C CA . LEU A 1 287 ? -5.047 -1.681 16.891 1 94.81 287 LEU A CA 1
ATOM 2131 C C . LEU A 1 287 ? -6.242 -2.611 17.062 1 94.81 287 LEU A C 1
ATOM 2133 O O . LEU A 1 287 ? -6.812 -3.082 16.078 1 94.81 287 LEU A O 1
ATOM 2137 N N . ASP A 1 288 ? -6.535 -2.971 18.281 1 92.38 288 ASP A N 1
ATOM 2138 C CA . ASP A 1 288 ? -7.734 -3.754 18.562 1 92.38 288 ASP A CA 1
ATOM 2139 C C . ASP A 1 288 ? -8.984 -2.881 18.5 1 92.38 288 ASP A C 1
ATOM 2141 O O . ASP A 1 288 ? -9.742 -2.807 19.469 1 92.38 288 ASP A O 1
ATOM 2145 N N . ILE A 1 289 ? -9.109 -2.172 17.469 1 93.69 289 ILE A N 1
ATOM 2146 C CA . ILE A 1 289 ? -10.195 -1.261 17.141 1 93.69 289 ILE A CA 1
ATOM 2147 C C . ILE A 1 289 ? -10.711 -1.573 15.734 1 93.69 289 ILE A C 1
ATOM 2149 O O . ILE A 1 289 ? -9.938 -1.948 14.852 1 93.69 289 ILE A O 1
ATOM 2153 N N . ALA A 1 290 ? -12.031 -1.477 15.555 1 95.56 290 ALA A N 1
ATOM 2154 C CA . ALA A 1 290 ? -12.625 -1.758 14.25 1 95.56 290 ALA A CA 1
ATOM 2155 C C . ALA A 1 290 ? -11.992 -0.9 13.164 1 95.56 290 ALA A C 1
ATOM 2157 O O . ALA A 1 290 ? -11.656 0.264 13.398 1 95.56 290 ALA A O 1
ATOM 2158 N N . LYS A 1 291 ? -11.891 -1.459 11.93 1 96.88 291 LYS A N 1
ATOM 2159 C CA . LYS A 1 291 ? -11.25 -0.742 10.828 1 96.88 291 LYS A CA 1
ATOM 2160 C C . LYS A 1 291 ? -12.086 0.457 10.391 1 96.88 291 LYS A C 1
ATOM 2162 O O . LYS A 1 291 ? -11.562 1.404 9.805 1 96.88 291 LYS A O 1
ATOM 2167 N N . THR A 1 292 ? -13.391 0.498 10.711 1 96.94 292 THR A N 1
ATOM 2168 C CA . THR A 1 292 ? -14.227 1.649 10.391 1 96.94 292 THR A CA 1
ATOM 2169 C C . THR A 1 292 ? -13.844 2.852 11.25 1 96.94 292 THR A C 1
ATOM 2171 O O . THR A 1 292 ? -14.234 3.982 10.961 1 96.94 292 THR A O 1
ATOM 2174 N N . LEU A 1 293 ? -13.07 2.594 12.336 1 97.12 293 LEU A N 1
ATOM 2175 C CA . LEU A 1 293 ? -12.609 3.648 13.234 1 97.12 293 LEU A CA 1
ATOM 2176 C C . LEU A 1 293 ? -11.117 3.916 13.039 1 97.12 293 LEU A C 1
ATOM 2178 O O . LEU A 1 293 ? -10.68 5.07 13.047 1 97.12 293 LEU A O 1
ATOM 2182 N N . ALA A 1 294 ? -10.375 2.809 12.766 1 97.25 294 ALA A N 1
ATOM 2183 C CA . ALA A 1 294 ? -8.93 2.965 12.875 1 97.25 294 ALA A CA 1
ATOM 2184 C C . ALA A 1 294 ? -8.234 2.596 11.57 1 97.25 294 ALA A C 1
ATOM 2186 O O . ALA A 1 294 ? -7.016 2.707 11.453 1 97.25 294 ALA A O 1
ATOM 2187 N N . GLY A 1 295 ? -9.008 2.152 10.547 1 98 295 GLY A N 1
ATOM 2188 C CA . GLY A 1 295 ? -8.398 1.729 9.297 1 98 295 GLY A CA 1
ATOM 2189 C C . GLY A 1 295 ? -7.324 0.675 9.484 1 98 295 GLY A C 1
ATOM 2190 O O . GLY A 1 295 ? -7.555 -0.344 10.141 1 98 295 GLY A O 1
ATOM 2191 N N . ASN A 1 296 ? -6.176 0.927 8.953 1 98.56 296 ASN A N 1
ATOM 2192 C CA . ASN A 1 296 ? -5.07 -0.025 9.008 1 98.56 296 ASN A CA 1
ATOM 2193 C C . ASN A 1 296 ? -4.32 0.062 10.328 1 98.56 296 ASN A C 1
ATOM 2195 O O . ASN A 1 296 ? -3.406 -0.723 10.586 1 98.56 296 ASN A O 1
ATOM 2199 N N . GLY A 1 297 ? -4.684 0.995 11.188 1 98.25 297 GLY A N 1
ATOM 2200 C CA . GLY A 1 297 ? -4.066 1.078 12.5 1 98.25 297 GLY A CA 1
ATOM 2201 C C . GLY A 1 297 ? -3.27 2.352 12.711 1 98.25 297 GLY A C 1
ATOM 2202 O O . GLY A 1 297 ? -3.551 3.375 12.078 1 98.25 297 GLY A O 1
ATOM 2203 N N . PHE A 1 298 ? -2.383 2.383 13.688 1 98.31 298 PHE A N 1
ATOM 2204 C CA . PHE A 1 298 ? -1.671 3.553 14.188 1 98.31 298 PHE A CA 1
ATOM 2205 C C . PHE A 1 298 ? -0.39 3.785 13.398 1 98.31 298 PHE A C 1
ATOM 2207 O O . PHE A 1 298 ? 0.401 2.861 13.195 1 98.31 298 PHE A O 1
ATOM 2214 N N . LEU A 1 299 ? -0.189 5.012 12.938 1 98.69 299 LEU A N 1
ATOM 2215 C CA . LEU A 1 299 ? 1.035 5.395 12.242 1 98.69 299 LEU A CA 1
ATOM 2216 C C . LEU A 1 299 ? 2.264 5.074 13.086 1 98.69 299 LEU A C 1
ATOM 2218 O O . LEU A 1 299 ? 2.393 5.559 14.211 1 98.69 299 LEU A O 1
ATOM 2222 N N . TYR A 1 300 ? 3.125 4.281 12.594 1 98.25 300 TYR A N 1
ATOM 2223 C CA . TYR A 1 300 ? 4.32 3.82 13.289 1 98.25 300 TYR A CA 1
ATOM 2224 C C . TYR A 1 300 ? 5.484 3.645 12.328 1 98.25 300 TYR A C 1
ATOM 2226 O O . TYR A 1 300 ? 5.691 2.557 11.781 1 98.25 300 TYR A O 1
ATOM 2234 N N . LEU A 1 301 ? 6.332 4.605 12.234 1 98.56 301 LEU A N 1
ATOM 2235 C CA . LEU A 1 301 ? 7.258 4.781 11.117 1 98.56 301 LEU A CA 1
ATOM 2236 C C . LEU A 1 301 ? 8.305 3.674 11.102 1 98.56 301 LEU A C 1
ATOM 2238 O O . LEU A 1 301 ? 8.828 3.324 10.039 1 98.56 301 LEU A O 1
ATOM 2242 N N . THR A 1 302 ? 8.57 3.01 12.203 1 97.38 302 THR A N 1
ATOM 2243 C CA . THR A 1 302 ? 9.648 2.027 12.258 1 97.38 302 THR A CA 1
ATOM 2244 C C . THR A 1 302 ? 9.086 0.608 12.281 1 97.38 302 THR A C 1
ATOM 2246 O O . THR A 1 302 ? 9.781 -0.332 12.68 1 97.38 302 THR A O 1
ATOM 2249 N N . ALA A 1 303 ? 7.82 0.442 11.891 1 97.56 303 ALA A N 1
ATOM 2250 C CA . ALA A 1 303 ? 7.184 -0.873 11.859 1 97.56 303 ALA A CA 1
ATOM 2251 C C . ALA A 1 303 ? 8.039 -1.879 11.094 1 97.56 303 ALA A C 1
ATOM 2253 O O . ALA A 1 303 ? 8.281 -2.99 11.57 1 97.56 303 ALA A O 1
ATOM 2254 N N . PRO A 1 304 ? 8.57 -1.562 9.836 1 96.94 304 PRO A N 1
ATOM 2255 C CA . PRO A 1 304 ? 9.406 -2.535 9.133 1 96.94 304 PRO A CA 1
ATOM 2256 C C . PRO A 1 304 ? 10.641 -2.941 9.93 1 96.94 304 PRO A C 1
ATOM 2258 O O . PRO A 1 304 ? 11.055 -4.102 9.891 1 96.94 304 PRO A O 1
ATOM 2261 N N . ASP A 1 305 ? 11.195 -1.994 10.695 1 95.5 305 ASP A N 1
ATOM 2262 C CA . ASP A 1 305 ? 12.367 -2.287 11.508 1 95.5 305 ASP A CA 1
ATOM 2263 C C . ASP A 1 305 ? 12.031 -3.279 12.617 1 95.5 305 ASP A C 1
ATOM 2265 O O . ASP A 1 305 ? 12.836 -4.156 12.945 1 95.5 305 ASP A O 1
ATOM 2269 N N . GLU A 1 306 ? 10.875 -3.08 13.203 1 94.62 306 GLU A N 1
ATOM 2270 C CA . GLU A 1 306 ? 10.43 -3.988 14.258 1 94.62 306 GLU A CA 1
ATOM 2271 C C . GLU A 1 306 ? 10.273 -5.41 13.727 1 94.62 306 GLU A C 1
ATOM 2273 O O . GLU A 1 306 ? 10.609 -6.375 14.414 1 94.62 306 GLU A O 1
ATOM 2278 N N . LEU A 1 307 ? 9.742 -5.566 12.555 1 95.12 307 LEU A N 1
ATOM 2279 C CA . LEU A 1 307 ? 9.57 -6.875 11.938 1 95.12 307 LEU A CA 1
ATOM 2280 C C . LEU A 1 307 ? 10.922 -7.523 11.648 1 95.12 307 LEU A C 1
ATOM 2282 O O . LEU A 1 307 ? 11.102 -8.727 11.859 1 95.12 307 LEU A O 1
ATOM 2286 N N . ALA A 1 308 ? 11.82 -6.75 11.109 1 92.69 308 ALA A N 1
ATOM 2287 C CA . ALA A 1 308 ? 13.156 -7.258 10.805 1 92.69 308 ALA A CA 1
ATOM 2288 C C . ALA A 1 308 ? 13.844 -7.785 12.062 1 92.69 308 ALA A C 1
ATOM 2290 O O . ALA A 1 308 ? 14.492 -8.836 12.031 1 92.69 308 ALA A O 1
ATOM 2291 N N . GLU A 1 309 ? 13.68 -7.027 13.102 1 90 309 GLU A N 1
ATOM 2292 C CA . GLU A 1 309 ? 14.281 -7.422 14.375 1 90 309 GLU A CA 1
ATOM 2293 C C . GLU A 1 309 ? 13.68 -8.727 14.891 1 90 309 GLU A C 1
ATOM 2295 O O . GLU A 1 309 ? 14.398 -9.594 15.391 1 90 309 GLU A O 1
ATOM 2300 N N . LYS A 1 310 ? 12.438 -8.797 14.805 1 86.38 310 LYS A N 1
ATOM 2301 C CA . LYS A 1 310 ? 11.758 -10.008 15.25 1 86.38 310 LYS A CA 1
ATOM 2302 C C . LYS A 1 310 ? 12.195 -11.219 14.422 1 86.38 310 LYS A C 1
ATOM 2304 O O . LYS A 1 310 ? 12.383 -12.312 14.969 1 86.38 310 LYS A O 1
ATOM 2309 N N . ALA A 1 311 ? 12.297 -11.047 13.125 1 85.88 311 ALA A N 1
ATOM 2310 C CA . ALA A 1 311 ? 12.719 -12.125 12.234 1 85.88 311 ALA A CA 1
ATOM 2311 C C . ALA A 1 311 ? 14.125 -12.609 12.578 1 85.88 311 ALA A C 1
ATOM 2313 O O . ALA A 1 311 ? 14.414 -13.805 12.508 1 85.88 311 ALA A O 1
ATOM 2314 N N . GLU A 1 312 ? 14.93 -11.703 12.93 1 83.12 312 GLU A N 1
ATOM 2315 C CA . GLU A 1 312 ? 16.297 -12.039 13.32 1 83.12 312 GLU A CA 1
ATOM 2316 C C . GLU A 1 312 ? 16.328 -12.836 14.617 1 83.12 312 GLU A C 1
ATOM 2318 O O . GLU A 1 312 ? 17.125 -13.758 14.766 1 83.12 312 GLU A O 1
ATOM 2323 N N . GLN A 1 313 ? 15.477 -12.422 15.523 1 78.88 313 GLN A N 1
ATOM 2324 C CA . GLN A 1 313 ? 15.43 -13.078 16.828 1 78.88 313 GLN A CA 1
ATOM 2325 C C . GLN A 1 313 ? 14.852 -14.492 16.703 1 78.88 313 GLN A C 1
ATOM 2327 O O . GLN A 1 313 ? 15.281 -15.398 17.422 1 78.88 313 GLN A O 1
ATOM 2332 N N . SER A 1 314 ? 13.734 -14.57 16.047 1 64.12 314 SER A N 1
ATOM 2333 C CA . SER A 1 314 ? 13.078 -15.875 15.922 1 64.12 314 SER A CA 1
ATOM 2334 C C . SER A 1 314 ? 13.914 -16.828 15.078 1 64.12 314 SER A C 1
ATOM 2336 O O . SER A 1 314 ? 13.625 -18.031 15.039 1 64.12 314 SER A O 1
ATOM 2338 N N . HIS A 1 315 ? 14.992 -16.609 14.875 1 58.41 315 HIS A N 1
ATOM 2339 C CA . HIS A 1 315 ? 15.742 -17.5 14 1 58.41 315 HIS A CA 1
ATOM 2340 C C . HIS A 1 315 ? 14.953 -17.812 12.727 1 58.41 315 HIS A C 1
ATOM 2342 O O . HIS A 1 315 ? 15.234 -18.797 12.039 1 58.41 315 HIS A O 1
ATOM 2348 N N . LEU A 1 316 ? 13.828 -17.328 12.656 1 46.28 316 LEU A N 1
ATOM 2349 C CA . LEU A 1 316 ? 13.109 -17.609 11.422 1 46.28 316 LEU A CA 1
ATOM 2350 C C . LEU A 1 316 ? 14.078 -17.766 10.25 1 46.28 316 LEU A C 1
ATOM 2352 O O . LEU A 1 316 ? 13.781 -18.453 9.281 1 46.28 316 LEU A O 1
ATOM 2356 N N . LEU A 1 317 ? 15.102 -16.891 10.133 1 40.41 317 LEU A N 1
ATOM 2357 C CA . LEU A 1 317 ? 16.094 -17.062 9.07 1 40.41 317 LEU A CA 1
ATOM 2358 C C . LEU A 1 317 ? 17.062 -18.188 9.406 1 40.41 317 LEU A C 1
ATOM 2360 O O . LEU A 1 317 ? 18.031 -18.422 8.672 1 40.41 317 LEU A O 1
ATOM 2364 N N . THR A 1 318 ? 17.359 -18.531 10.555 1 32.62 318 THR A N 1
ATOM 2365 C CA . THR A 1 318 ? 18.391 -19.547 10.727 1 32.62 318 THR A CA 1
ATOM 2366 C C . THR A 1 318 ? 17.859 -20.938 10.406 1 32.62 318 THR A C 1
ATOM 2368 O O . THR A 1 318 ? 16.891 -21.391 11.023 1 32.62 318 THR A O 1
ATOM 2371 N N . LEU A 1 319 ? 18.047 -21.516 9.031 1 28.73 319 LEU A N 1
ATOM 2372 C CA . LEU A 1 319 ? 18.312 -22.938 8.812 1 28.73 319 LEU A CA 1
ATOM 2373 C C . LEU A 1 319 ? 19.156 -23.516 9.945 1 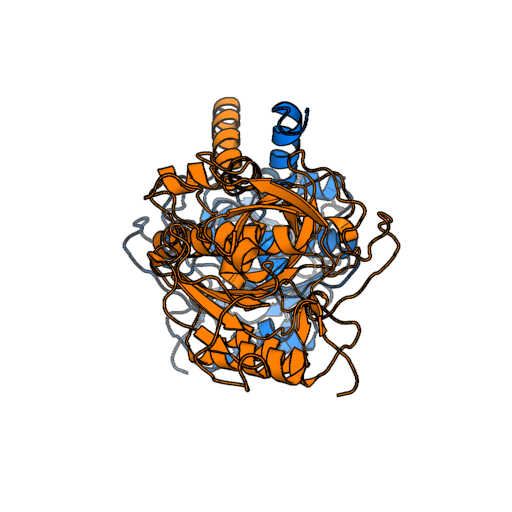28.73 319 LEU A C 1
ATOM 2375 O O . LEU A 1 319 ? 20.156 -22.922 10.352 1 28.73 319 LEU A O 1
ATOM 2379 N N . MET B 1 1 ? 4.695 -8.07 -34.719 1 43 1 MET B N 1
ATOM 2380 C CA . MET B 1 1 ? 5.199 -8.023 -33.344 1 43 1 MET B CA 1
ATOM 2381 C C . MET B 1 1 ? 6.289 -9.07 -33.125 1 43 1 MET B C 1
ATOM 2383 O O . MET B 1 1 ? 6.004 -10.266 -33.094 1 43 1 MET B O 1
ATOM 2387 N N . ASN B 1 2 ? 7.438 -8.938 -33.625 1 50.59 2 ASN B N 1
ATOM 2388 C CA . ASN B 1 2 ? 8.477 -9.906 -33.969 1 50.59 2 ASN B CA 1
ATOM 2389 C C . ASN B 1 2 ? 9.031 -10.578 -32.719 1 50.59 2 ASN B C 1
ATOM 2391 O O . ASN B 1 2 ? 9.938 -11.406 -32.781 1 50.59 2 ASN B O 1
ATOM 2395 N N . GLY B 1 3 ? 8.492 -10.18 -31.328 1 64.56 3 GLY B N 1
ATOM 2396 C CA . GLY B 1 3 ? 9.172 -10.859 -30.234 1 64.56 3 GLY B CA 1
ATOM 2397 C C . GLY B 1 3 ? 8.344 -11.984 -29.625 1 64.56 3 GLY B C 1
ATOM 2398 O O . GLY B 1 3 ? 7.156 -12.109 -29.922 1 64.56 3 GLY B O 1
ATOM 2399 N N . GLU B 1 4 ? 9.062 -13.102 -29.328 1 75.56 4 GLU B N 1
ATOM 2400 C CA . GLU B 1 4 ? 8.406 -14.242 -28.719 1 75.56 4 GLU B CA 1
ATOM 2401 C C . GLU B 1 4 ? 8.414 -14.133 -27.188 1 75.56 4 GLU B C 1
ATOM 2403 O O . GLU B 1 4 ? 9.398 -13.68 -26.609 1 75.56 4 GLU B O 1
ATOM 2408 N N . ILE B 1 5 ? 7.215 -14.273 -26.625 1 79.5 5 ILE B N 1
ATOM 2409 C CA . ILE B 1 5 ? 7.098 -14.422 -25.172 1 79.5 5 ILE B CA 1
ATOM 2410 C C . ILE B 1 5 ? 7.16 -15.906 -24.812 1 79.5 5 ILE B C 1
ATOM 2412 O O . ILE B 1 5 ? 6.672 -16.75 -25.562 1 79.5 5 ILE B O 1
ATOM 2416 N N . ARG B 1 6 ? 8.008 -16.219 -23.766 1 81.81 6 ARG B N 1
ATOM 2417 C CA . ARG B 1 6 ? 8.172 -17.609 -23.359 1 81.81 6 ARG B CA 1
ATOM 2418 C C . ARG B 1 6 ? 8.047 -17.766 -21.844 1 81.81 6 ARG B C 1
ATOM 2420 O O . ARG B 1 6 ? 8.031 -16.766 -21.125 1 81.81 6 ARG B O 1
ATOM 2427 N N . LEU B 1 7 ? 7.898 -18.953 -21.516 1 82.25 7 LEU B N 1
ATOM 2428 C CA . LEU B 1 7 ? 8.055 -19.266 -20.094 1 82.25 7 LEU B CA 1
ATOM 2429 C C . LEU B 1 7 ? 9.375 -18.719 -19.562 1 82.25 7 LEU B C 1
ATOM 2431 O O . LEU B 1 7 ? 10.406 -18.812 -20.234 1 82.25 7 LEU B O 1
ATOM 2435 N N . ILE B 1 8 ? 9.227 -18.172 -18.438 1 78.38 8 ILE B N 1
ATOM 2436 C CA . ILE B 1 8 ? 10.484 -17.922 -17.734 1 78.38 8 ILE B CA 1
ATOM 2437 C C . ILE B 1 8 ? 11.188 -19.25 -17.453 1 78.38 8 ILE B C 1
ATOM 2439 O O . ILE B 1 8 ? 10.57 -20.203 -16.953 1 78.38 8 ILE B O 1
ATOM 2443 N N . PRO B 1 9 ? 12.367 -19.344 -17.906 1 72.19 9 PRO B N 1
ATOM 2444 C CA . PRO B 1 9 ? 13.031 -20.641 -17.719 1 72.19 9 PRO B CA 1
ATOM 2445 C C . PRO B 1 9 ? 12.953 -21.141 -16.281 1 72.19 9 PRO B C 1
ATOM 2447 O O . PRO B 1 9 ? 13.031 -20.344 -15.336 1 72.19 9 PRO B O 1
ATOM 2450 N N . TYR B 1 10 ? 12.633 -22.5 -16.172 1 72 10 TYR B N 1
ATOM 2451 C CA . TYR B 1 10 ? 12.562 -23.125 -14.867 1 72 10 TYR B CA 1
ATOM 2452 C C . TYR B 1 10 ? 13.211 -24.5 -14.891 1 72 10 TYR B C 1
ATOM 2454 O O . TYR B 1 10 ? 13.531 -25.031 -15.961 1 72 10 TYR B O 1
ATOM 2462 N N . VAL B 1 11 ? 13.586 -25.016 -13.656 1 63.09 11 VAL B N 1
ATOM 2463 C CA . VAL B 1 11 ? 14.219 -26.328 -13.547 1 63.09 11 VAL B CA 1
ATOM 2464 C C . VAL B 1 11 ? 13.266 -27.297 -12.859 1 63.09 11 VAL B C 1
ATOM 2466 O O . VAL B 1 11 ? 12.664 -26.969 -11.828 1 63.09 11 VAL B O 1
ATOM 2469 N N . THR B 1 12 ? 13.016 -28.469 -13.547 1 67.31 12 THR B N 1
ATOM 2470 C CA . THR B 1 12 ? 12.289 -29.562 -12.898 1 67.31 12 THR B CA 1
ATOM 2471 C C . THR B 1 12 ? 13.219 -30.359 -11.984 1 67.31 12 THR B C 1
ATOM 2473 O O . THR B 1 12 ? 14.203 -30.938 -12.445 1 67.31 12 THR B O 1
ATOM 2476 N N . ASN B 1 13 ? 12.875 -30.438 -10.75 1 70.69 13 ASN B N 1
ATOM 2477 C CA . ASN B 1 13 ? 13.766 -31.062 -9.773 1 70.69 13 ASN B CA 1
ATOM 2478 C C . ASN B 1 13 ? 13.375 -32.531 -9.516 1 70.69 13 ASN B C 1
ATOM 2480 O O . ASN B 1 13 ? 14.242 -33.375 -9.398 1 70.69 13 ASN B O 1
ATOM 2484 N N . GLU B 1 14 ? 12.062 -32.781 -9.305 1 68.5 14 GLU B N 1
ATOM 2485 C CA . GLU B 1 14 ? 11.602 -34.125 -8.938 1 68.5 14 GLU B CA 1
ATOM 2486 C C . GLU B 1 14 ? 10.133 -34.312 -9.305 1 68.5 14 GLU B C 1
ATOM 2488 O O . GLU B 1 14 ? 9.336 -33.375 -9.219 1 68.5 14 GLU B O 1
ATOM 2493 N N . GLN B 1 15 ? 9.805 -35.469 -9.781 1 71.56 15 GLN B N 1
ATOM 2494 C CA . GLN B 1 15 ? 8.414 -35.875 -9.977 1 71.56 15 GLN B CA 1
ATOM 2495 C C . GLN B 1 15 ? 8.023 -36.969 -8.992 1 71.56 15 GLN B C 1
ATOM 2497 O O . GLN B 1 15 ? 8.805 -37.906 -8.719 1 71.56 15 GLN B O 1
ATOM 2502 N N . ILE B 1 16 ? 6.941 -36.719 -8.312 1 74.31 16 ILE B N 1
ATOM 2503 C CA . ILE B 1 16 ? 6.48 -37.656 -7.285 1 74.31 16 ILE B CA 1
ATOM 2504 C C . ILE B 1 16 ? 5.027 -38.031 -7.551 1 74.31 16 ILE B C 1
ATOM 2506 O O . ILE B 1 16 ? 4.207 -37.188 -7.918 1 74.31 16 ILE B O 1
ATOM 2510 N N . MET B 1 17 ? 4.73 -39.281 -7.375 1 66.25 17 MET B N 1
ATOM 2511 C CA . MET B 1 17 ? 3.383 -39.75 -7.664 1 66.25 17 MET B CA 1
ATOM 2512 C C . MET B 1 17 ? 2.436 -39.438 -6.508 1 66.25 17 MET B C 1
ATOM 2514 O O . MET B 1 17 ? 1.279 -39.094 -6.73 1 66.25 17 MET B O 1
ATOM 2518 N N . ASP B 1 18 ? 2.928 -39.688 -5.328 1 72.06 18 ASP B N 1
ATOM 2519 C CA . ASP B 1 18 ? 2.031 -39.5 -4.188 1 72.06 18 ASP B CA 1
ATOM 2520 C C . ASP B 1 18 ? 2.668 -38.625 -3.119 1 72.06 18 ASP B C 1
ATOM 2522 O O . ASP B 1 18 ? 3.844 -38.781 -2.789 1 72.06 18 ASP B O 1
ATOM 2526 N N . VAL B 1 19 ? 1.85 -37.562 -2.979 1 77.06 19 VAL B N 1
ATOM 2527 C CA . VAL B 1 19 ? 2.301 -36.656 -1.912 1 77.06 19 VAL B CA 1
ATOM 2528 C C . VAL B 1 19 ? 1.131 -36.344 -0.991 1 77.06 19 VAL B C 1
ATOM 2530 O O . VAL B 1 19 ? -0.01 -36.219 -1.444 1 77.06 19 VAL B O 1
ATOM 2533 N N . ASN B 1 20 ? 1.338 -36.438 0.291 1 80.56 20 ASN B N 1
ATOM 2534 C CA . ASN B 1 20 ? 0.395 -35.938 1.286 1 80.56 20 ASN B CA 1
ATOM 2535 C C . ASN B 1 20 ? 1.079 -35 2.295 1 80.56 20 ASN B C 1
ATOM 2537 O O . ASN B 1 20 ? 1.314 -35.406 3.439 1 80.56 20 ASN B O 1
ATOM 2541 N N . GLU B 1 21 ? 1.436 -33.812 1.686 1 85 21 GLU B N 1
ATOM 2542 C CA . GLU B 1 21 ? 2.117 -32.875 2.559 1 85 21 GLU B CA 1
ATOM 2543 C C . GLU B 1 21 ? 1.798 -31.438 2.166 1 85 21 GLU B C 1
ATOM 2545 O O . GLU B 1 21 ? 1.409 -31.172 1.028 1 85 21 GLU B O 1
ATOM 2550 N N . LEU B 1 22 ? 1.926 -30.594 3.1 1 92.56 22 LEU B N 1
ATOM 2551 C CA . LEU B 1 22 ? 1.856 -29.156 2.846 1 92.56 22 LEU B CA 1
ATOM 2552 C C . LEU B 1 22 ? 3.182 -28.641 2.299 1 92.56 22 LEU B C 1
ATOM 2554 O O . LEU B 1 22 ? 4.215 -28.734 2.965 1 92.56 22 LEU B O 1
ATOM 2558 N N . PRO B 1 23 ? 3.152 -28.172 1.045 1 96 23 PRO B N 1
ATOM 2559 C CA . PRO B 1 23 ? 4.414 -27.672 0.491 1 96 23 PRO B CA 1
ATOM 2560 C C . PRO B 1 23 ? 5.082 -26.641 1.387 1 96 23 PRO B C 1
ATOM 2562 O O . PRO B 1 23 ? 4.406 -25.766 1.947 1 96 23 PRO B O 1
ATOM 2565 N N . GLU B 1 24 ? 6.375 -26.672 1.484 1 95.81 24 GLU B N 1
ATOM 2566 C CA . GLU B 1 24 ? 7.133 -25.828 2.395 1 95.81 24 GLU B CA 1
ATOM 2567 C C . GLU B 1 24 ? 6.941 -24.344 2.062 1 95.81 24 GLU B C 1
ATOM 2569 O O . GLU B 1 24 ? 6.914 -23.5 2.959 1 95.81 24 GLU B O 1
ATOM 2574 N N . GLY B 1 25 ? 6.859 -24.047 0.765 1 97.06 25 GLY B N 1
ATOM 2575 C CA . GLY B 1 25 ? 6.656 -22.656 0.354 1 97.06 25 GLY B CA 1
ATOM 2576 C C . GLY B 1 25 ? 5.383 -22.062 0.916 1 97.06 25 GLY B C 1
ATOM 2577 O O . GLY B 1 25 ? 5.348 -20.859 1.241 1 97.06 25 GLY B O 1
ATOM 2578 N N . ILE B 1 26 ? 4.367 -22.891 1.062 1 98.06 26 ILE B N 1
ATOM 2579 C CA . ILE B 1 26 ? 3.078 -22.453 1.588 1 98.06 26 ILE B CA 1
ATOM 2580 C C . ILE B 1 26 ? 3.188 -22.219 3.094 1 98.06 26 ILE B C 1
ATOM 2582 O O . ILE B 1 26 ? 2.645 -21.234 3.615 1 98.06 26 ILE B O 1
ATOM 2586 N N . LYS B 1 27 ? 3.914 -23.062 3.73 1 96.81 27 LYS B N 1
ATOM 2587 C CA . LYS B 1 27 ? 4.105 -22.984 5.176 1 96.81 27 LYS B CA 1
ATOM 2588 C C . LYS B 1 27 ? 4.883 -21.734 5.57 1 96.81 27 LYS B C 1
ATOM 2590 O O . LYS B 1 27 ? 4.5 -21.031 6.5 1 96.81 27 LYS B O 1
ATOM 2595 N N . VAL B 1 28 ? 5.91 -21.438 4.852 1 96.5 28 VAL B N 1
ATOM 2596 C CA . VAL B 1 28 ? 6.84 -20.406 5.289 1 96.5 28 VAL B CA 1
ATOM 2597 C C . VAL B 1 28 ? 6.23 -19.016 5.051 1 96.5 28 VAL B C 1
ATOM 2599 O O . VAL B 1 28 ? 6.633 -18.047 5.684 1 96.5 28 VAL B O 1
ATOM 2602 N N . ILE B 1 29 ? 5.254 -18.906 4.184 1 98.25 29 ILE B N 1
ATOM 2603 C CA . ILE B 1 29 ? 4.629 -17.609 3.982 1 98.25 29 ILE B CA 1
ATOM 2604 C C . ILE B 1 29 ? 3.445 -17.453 4.934 1 98.25 29 ILE B C 1
ATOM 2606 O O . ILE B 1 29 ? 2.762 -16.422 4.918 1 98.25 29 ILE B O 1
ATOM 2610 N N . LYS B 1 30 ? 3.119 -18.469 5.727 1 98 30 LYS B N 1
ATOM 2611 C CA . LYS B 1 30 ? 2.156 -18.438 6.824 1 98 30 LYS B CA 1
ATOM 2612 C C . LYS B 1 30 ? 0.724 -18.484 6.297 1 98 30 LYS B C 1
ATOM 2614 O O . LYS B 1 30 ? -0.187 -17.922 6.902 1 98 30 LYS B O 1
ATOM 2619 N N . ALA B 1 31 ? 0.506 -19.156 5.164 1 98.56 31 ALA B N 1
ATOM 2620 C CA . ALA B 1 31 ? -0.836 -19.297 4.609 1 98.56 31 ALA B CA 1
ATOM 2621 C C . ALA B 1 31 ? -1.739 -20.078 5.559 1 98.56 31 ALA B C 1
ATOM 2623 O O . ALA B 1 31 ? -2.896 -19.703 5.773 1 98.56 31 ALA B O 1
ATOM 2624 N N . PRO B 1 32 ? -1.235 -21.172 6.223 1 98.25 32 PRO B N 1
ATOM 2625 C CA . PRO B 1 32 ? -2.102 -21.938 7.129 1 98.25 32 PRO B CA 1
ATOM 2626 C C . PRO B 1 32 ? -2.652 -21.078 8.273 1 98.25 32 PRO B C 1
ATOM 2628 O O . PRO B 1 32 ? -3.768 -21.312 8.742 1 98.25 32 PRO B O 1
ATOM 2631 N N . GLU B 1 33 ? -1.859 -20.125 8.719 1 98.06 33 GLU B N 1
ATOM 2632 C CA . GLU B 1 33 ? -2.334 -19.234 9.773 1 98.06 33 GLU B CA 1
ATOM 2633 C C . GLU B 1 33 ? -3.531 -18.422 9.305 1 98.06 33 GLU B C 1
ATOM 2635 O O . GLU B 1 33 ? -4.434 -18.125 10.086 1 98.06 33 GLU B O 1
ATOM 2640 N N . MET B 1 34 ? -3.572 -18.031 8.047 1 98.19 34 MET B N 1
ATOM 2641 C CA . MET B 1 34 ? -4.734 -17.344 7.484 1 98.19 34 MET B CA 1
ATOM 2642 C C . MET B 1 34 ? -5.922 -18.297 7.383 1 98.19 34 MET B C 1
ATOM 2644 O O . MET B 1 34 ? -7.062 -17.906 7.641 1 98.19 34 MET B O 1
ATOM 2648 N N . TRP B 1 35 ? -5.598 -19.594 6.977 1 98.25 35 TRP B N 1
ATOM 2649 C CA . TRP B 1 35 ? -6.656 -20.594 6.898 1 98.25 35 TRP B CA 1
ATOM 2650 C C . TRP B 1 35 ? -7.332 -20.766 8.258 1 98.25 35 TRP B C 1
ATOM 2652 O O . TRP B 1 35 ? -8.555 -20.938 8.328 1 98.25 35 TRP B O 1
ATOM 2662 N N . ALA B 1 36 ? -6.539 -20.719 9.273 1 97.75 36 ALA B N 1
ATOM 2663 C CA . ALA B 1 36 ? -7.031 -20.922 10.633 1 97.75 36 ALA B CA 1
ATOM 2664 C C . ALA B 1 36 ? -7.988 -19.797 11.039 1 97.75 36 ALA B C 1
ATOM 2666 O O . ALA B 1 36 ? -8.836 -19.984 11.914 1 97.75 36 ALA B O 1
ATOM 2667 N N . LYS B 1 37 ? -7.879 -18.672 10.359 1 96.12 37 LYS B N 1
ATOM 2668 C CA . LYS B 1 37 ? -8.789 -17.562 10.602 1 96.12 37 LYS B CA 1
ATOM 2669 C C . LYS B 1 37 ? -10.055 -17.688 9.758 1 96.12 37 LYS B C 1
ATOM 2671 O O . LYS B 1 37 ? -10.883 -16.781 9.742 1 96.12 37 LYS B O 1
ATOM 2676 N N . GLY B 1 38 ? -10.117 -18.734 8.992 1 96.88 38 GLY B N 1
ATOM 2677 C CA . GLY B 1 38 ? -11.297 -18.984 8.18 1 96.88 38 GLY B CA 1
ATOM 2678 C C . GLY B 1 38 ? -11.188 -18.391 6.781 1 96.88 38 GLY B C 1
ATOM 2679 O O . GLY B 1 38 ? -12.188 -18.297 6.066 1 96.88 38 GLY B O 1
ATOM 2680 N N . VAL B 1 39 ? -10.031 -17.984 6.395 1 98.06 39 VAL B N 1
ATOM 2681 C CA . VAL B 1 39 ? -9.828 -17.344 5.102 1 98.06 39 VAL B CA 1
ATOM 2682 C C . VAL B 1 39 ? -9.039 -18.266 4.18 1 98.06 39 VAL B C 1
ATOM 2684 O O . VAL B 1 39 ? -7.844 -18.5 4.391 1 98.06 39 VAL B O 1
ATOM 2687 N N . LYS B 1 40 ? -9.68 -18.703 3.105 1 98.38 40 LYS B N 1
ATOM 2688 C CA . LYS B 1 40 ? -9.023 -19.641 2.207 1 98.38 40 LYS B CA 1
ATOM 2689 C C . LYS B 1 40 ? -9.188 -19.219 0.75 1 98.38 40 LYS B C 1
ATOM 2691 O O . LYS B 1 40 ? -9.008 -20.031 -0.161 1 98.38 40 LYS B O 1
ATOM 2696 N N . GLY B 1 41 ? -9.633 -18.016 0.498 1 98.38 41 GLY B N 1
ATOM 2697 C CA . GLY B 1 41 ? -9.68 -17.453 -0.836 1 98.38 41 GLY B CA 1
ATOM 2698 C C . GLY B 1 41 ? -11.016 -17.641 -1.526 1 98.38 41 GLY B C 1
ATOM 2699 O O . GLY B 1 41 ? -11.117 -17.5 -2.746 1 98.38 41 GLY B O 1
ATOM 2700 N N . LYS B 1 42 ? -12.039 -17.938 -0.72 1 97.75 42 LYS B N 1
ATOM 2701 C CA . LYS B 1 42 ? -13.367 -18.156 -1.28 1 97.75 42 LYS B CA 1
ATOM 2702 C C . LYS B 1 42 ? -13.867 -16.906 -2 1 97.75 42 LYS B C 1
ATOM 2704 O O . LYS B 1 42 ? -13.656 -15.781 -1.527 1 97.75 42 LYS B O 1
ATOM 2709 N N . ASN B 1 43 ? -14.461 -17.062 -3.186 1 97.19 43 ASN B N 1
ATOM 2710 C CA . ASN B 1 43 ? -15.094 -16.031 -4.008 1 97.19 43 ASN B CA 1
ATOM 2711 C C . ASN B 1 43 ? -14.062 -15.133 -4.676 1 97.19 43 ASN B C 1
ATOM 2713 O O . ASN B 1 43 ? -14.375 -14.023 -5.098 1 97.19 43 ASN B O 1
ATOM 2717 N N . ILE B 1 44 ? -12.836 -15.547 -4.652 1 98.81 44 ILE B N 1
ATOM 2718 C CA . ILE B 1 44 ? -11.812 -14.828 -5.398 1 98.81 44 ILE B CA 1
ATOM 2719 C C . ILE B 1 44 ? -11.453 -15.602 -6.668 1 98.81 44 ILE B C 1
ATOM 2721 O O . ILE B 1 44 ? -11.227 -16.812 -6.621 1 98.81 44 ILE B O 1
ATOM 2725 N N . LYS B 1 45 ? -11.445 -14.945 -7.797 1 98.94 45 LYS B N 1
ATOM 2726 C CA . LYS B 1 45 ? -11.125 -15.555 -9.086 1 98.94 45 LYS B CA 1
ATOM 2727 C C . LYS B 1 45 ? -9.727 -15.164 -9.555 1 98.94 45 LYS B C 1
ATOM 2729 O O . LYS B 1 45 ? -9.406 -13.977 -9.656 1 98.94 45 LYS B O 1
ATOM 2734 N N . VAL B 1 46 ? -8.93 -16.141 -9.812 1 98.94 46 VAL B N 1
ATOM 2735 C CA . VAL B 1 46 ? -7.574 -15.945 -10.297 1 98.94 46 VAL B CA 1
ATOM 2736 C C . VAL B 1 46 ? -7.441 -16.5 -11.711 1 98.94 46 VAL B C 1
ATOM 2738 O O . VAL B 1 46 ? -7.699 -17.688 -11.938 1 98.94 46 VAL B O 1
ATOM 2741 N N . ALA B 1 47 ? -7.066 -15.68 -12.664 1 99 47 ALA B N 1
ATOM 2742 C CA . ALA B 1 47 ? -6.734 -16.141 -14.008 1 99 47 ALA B CA 1
ATOM 2743 C C . ALA B 1 47 ? -5.266 -16.547 -14.102 1 99 47 ALA B C 1
ATOM 2745 O O . ALA B 1 47 ? -4.379 -15.758 -13.758 1 99 47 ALA B O 1
ATOM 2746 N N . VAL B 1 48 ? -5.039 -17.734 -14.539 1 98.94 48 VAL B N 1
ATOM 2747 C CA . VAL B 1 48 ? -3.676 -18.219 -14.758 1 98.94 48 VAL B CA 1
ATOM 2748 C C . VAL B 1 48 ? -3.35 -18.188 -16.25 1 98.94 48 VAL B C 1
ATOM 2750 O O . VAL B 1 48 ? -3.836 -19.016 -17.016 1 98.94 48 VAL B O 1
ATOM 2753 N N . LEU B 1 49 ? -2.615 -17.219 -16.688 1 98.88 49 LEU B N 1
ATOM 2754 C CA . LEU B 1 49 ? -2.131 -17.156 -18.062 1 98.88 49 LEU B CA 1
ATOM 2755 C C . LEU B 1 49 ? -0.827 -17.938 -18.219 1 98.88 49 LEU B C 1
ATOM 2757 O O . LEU B 1 49 ? 0.225 -17.484 -17.766 1 98.88 49 LEU B O 1
ATOM 2761 N N . ASP B 1 50 ? -0.889 -19.047 -18.859 1 98.38 50 ASP B N 1
ATOM 2762 C CA . ASP B 1 50 ? 0.232 -19.984 -18.875 1 98.38 50 ASP B CA 1
ATOM 2763 C C . ASP B 1 50 ? 0.061 -21.047 -19.969 1 98.38 50 ASP B C 1
ATOM 2765 O O . ASP B 1 50 ? -0.431 -20.734 -21.047 1 98.38 50 ASP B O 1
ATOM 2769 N N . THR B 1 51 ? 0.598 -22.25 -19.719 1 97.69 51 THR B N 1
ATOM 2770 C CA . THR B 1 51 ? 0.653 -23.312 -20.719 1 97.69 51 THR B CA 1
ATOM 2771 C C . THR B 1 51 ? -0.615 -24.156 -20.688 1 97.69 51 THR B C 1
ATOM 2773 O O . THR B 1 51 ? -0.728 -25.141 -21.406 1 97.69 51 THR B O 1
ATOM 2776 N N . GLY B 1 52 ? -1.596 -23.766 -19.906 1 98.19 52 GLY B N 1
ATOM 2777 C CA . GLY B 1 52 ? -2.789 -24.562 -19.672 1 98.19 52 GLY B CA 1
ATOM 2778 C C . GLY B 1 52 ? -2.82 -25.219 -18.312 1 98.19 52 GLY B C 1
ATOM 2779 O O . GLY B 1 52 ? -2.172 -24.75 -17.375 1 98.19 52 GLY B O 1
ATOM 2780 N N . CYS B 1 53 ? -3.689 -26.25 -18.203 1 98.44 53 CYS B N 1
ATOM 2781 C CA . CYS B 1 53 ? -3.82 -26.969 -16.938 1 98.44 53 CYS B CA 1
ATOM 2782 C C . CYS B 1 53 ? -4.406 -28.359 -17.172 1 98.44 53 CYS B C 1
ATOM 2784 O O . CYS B 1 53 ? -5.199 -28.562 -18.094 1 98.44 53 CYS B O 1
ATOM 2786 N N . ASP B 1 54 ? -3.908 -29.266 -16.391 1 98.12 54 ASP B N 1
ATOM 2787 C CA . ASP B 1 54 ? -4.629 -30.531 -16.281 1 98.12 54 ASP B CA 1
ATOM 2788 C C . ASP B 1 54 ? -5.891 -30.375 -15.445 1 98.12 54 ASP B C 1
ATOM 2790 O O . ASP B 1 54 ? -5.848 -30.5 -14.219 1 98.12 54 ASP B O 1
ATOM 2794 N N . THR B 1 55 ? -7.016 -30.25 -16.094 1 97.38 55 THR B N 1
ATOM 2795 C CA . THR B 1 55 ? -8.258 -29.922 -15.422 1 97.38 55 THR B CA 1
ATOM 2796 C C . THR B 1 55 ? -8.812 -31.125 -14.672 1 97.38 55 THR B C 1
ATOM 2798 O O . THR B 1 55 ? -9.734 -30.984 -13.859 1 97.38 55 THR B O 1
ATOM 2801 N N . SER B 1 56 ? -8.258 -32.281 -14.93 1 96.5 56 SER B N 1
ATOM 2802 C CA . SER B 1 56 ? -8.742 -33.469 -14.273 1 96.5 56 SER B CA 1
ATOM 2803 C C . SER B 1 56 ? -7.93 -33.812 -13.031 1 96.5 56 SER B C 1
ATOM 2805 O O . SER B 1 56 ? -8.258 -34.719 -12.281 1 96.5 56 SER B O 1
ATOM 2807 N N . HIS B 1 57 ? -6.832 -33.125 -12.859 1 96.56 57 HIS B N 1
ATOM 2808 C CA . HIS B 1 57 ? -6.031 -33.375 -11.664 1 96.56 57 HIS B CA 1
ATOM 2809 C C . HIS B 1 57 ? -6.887 -33.344 -10.406 1 96.56 57 HIS B C 1
ATOM 2811 O O . HIS B 1 57 ? -7.625 -32.375 -10.18 1 96.56 57 HIS B O 1
ATOM 2817 N N . PRO B 1 58 ? -6.789 -34.281 -9.508 1 95.38 58 PRO B N 1
ATOM 2818 C CA . PRO B 1 58 ? -7.695 -34.375 -8.367 1 95.38 58 PRO B CA 1
ATOM 2819 C C . PRO B 1 58 ? -7.621 -33.156 -7.438 1 95.38 58 PRO B C 1
ATOM 2821 O O . PRO B 1 58 ? -8.617 -32.812 -6.816 1 95.38 58 PRO B O 1
ATOM 2824 N N . ASP B 1 59 ? -6.484 -32.531 -7.355 1 96.81 59 ASP B N 1
ATOM 2825 C CA . ASP B 1 59 ? -6.309 -31.406 -6.43 1 96.81 59 ASP B CA 1
ATOM 2826 C C . ASP B 1 59 ? -6.734 -30.078 -7.07 1 96.81 59 ASP B C 1
ATOM 2828 O O . ASP B 1 59 ? -6.738 -29.047 -6.414 1 96.81 59 ASP B O 1
ATOM 2832 N N . LEU B 1 60 ? -7.137 -30.094 -8.375 1 98.06 60 LEU B N 1
ATOM 2833 C CA . LEU B 1 60 ? -7.387 -28.828 -9.055 1 98.06 60 LEU B CA 1
ATOM 2834 C C . LEU B 1 60 ? -8.797 -28.797 -9.633 1 98.06 60 LEU B C 1
ATOM 2836 O O . LEU B 1 60 ? -9.359 -27.719 -9.852 1 98.06 60 LEU B O 1
ATOM 2840 N N . LYS B 1 61 ? -9.312 -29.953 -9.938 1 96.81 61 LYS B N 1
ATOM 2841 C CA . LYS B 1 61 ? -10.516 -30.078 -10.758 1 96.81 61 LYS B CA 1
ATOM 2842 C C . LYS B 1 61 ? -11.664 -29.25 -10.18 1 96.81 61 LYS B C 1
ATOM 2844 O O . LYS B 1 61 ? -12.43 -28.656 -10.93 1 96.81 61 LYS B O 1
ATOM 2849 N N . ASN B 1 62 ? -11.828 -29.141 -8.875 1 96.31 62 ASN B N 1
ATOM 2850 C CA . ASN B 1 62 ? -12.961 -28.453 -8.258 1 96.31 62 ASN B CA 1
ATOM 2851 C C . ASN B 1 62 ? -12.742 -26.953 -8.18 1 96.31 62 ASN B C 1
ATOM 2853 O O . ASN B 1 62 ? -13.68 -26.188 -7.934 1 96.31 62 ASN B O 1
ATOM 2857 N N . GLN B 1 63 ? -11.484 -26.516 -8.391 1 97.56 63 GLN B N 1
ATOM 2858 C CA . GLN B 1 63 ? -11.172 -25.094 -8.305 1 97.56 63 GLN B CA 1
ATOM 2859 C C . GLN B 1 63 ? -11.281 -24.438 -9.672 1 97.56 63 GLN B C 1
ATOM 2861 O O . GLN B 1 63 ? -11.375 -23.203 -9.766 1 97.56 63 GLN B O 1
ATOM 2866 N N . ILE B 1 64 ? -11.242 -25.172 -10.727 1 98.5 64 ILE B N 1
ATOM 2867 C CA . ILE B 1 64 ? -11.219 -24.625 -12.07 1 98.5 64 ILE B CA 1
ATOM 2868 C C . ILE B 1 64 ? -12.641 -24.312 -12.523 1 98.5 64 ILE B C 1
ATOM 2870 O O . ILE B 1 64 ? -13.5 -25.188 -12.562 1 98.5 64 ILE B O 1
ATOM 2874 N N . ILE B 1 65 ? -12.859 -23.062 -12.906 1 98.44 65 ILE B N 1
ATOM 2875 C CA . ILE B 1 65 ? -14.219 -22.641 -13.211 1 98.44 65 ILE B CA 1
ATOM 2876 C C . ILE B 1 65 ? -14.375 -22.422 -14.719 1 98.44 65 ILE B C 1
ATOM 2878 O O . ILE B 1 65 ? -15.453 -22.078 -15.195 1 98.44 65 ILE B O 1
ATOM 2882 N N . GLY B 1 66 ? -13.344 -22.562 -15.477 1 97.75 66 GLY B N 1
ATOM 2883 C CA . GLY B 1 66 ? -13.352 -22.391 -16.922 1 97.75 66 GLY B CA 1
ATOM 2884 C C . GLY B 1 66 ? -11.984 -22.047 -17.484 1 97.75 66 GLY B C 1
ATOM 2885 O O . GLY B 1 66 ? -10.969 -22.188 -16.812 1 97.75 66 GLY B O 1
ATOM 2886 N N . GLY B 1 67 ? -11.977 -21.781 -18.797 1 98.12 67 GLY B N 1
ATOM 2887 C CA . GLY B 1 67 ? -10.734 -21.391 -19.469 1 98.12 67 GLY B CA 1
ATOM 2888 C C . GLY B 1 67 ? -10.898 -21.188 -20.969 1 98.12 67 GLY B C 1
ATOM 2889 O O . GLY B 1 67 ? -11.977 -21.406 -21.516 1 98.12 67 GLY B O 1
ATOM 2890 N N . LYS B 1 68 ? -9.844 -20.672 -21.516 1 98.75 68 LYS B N 1
ATOM 2891 C CA . LYS B 1 68 ? -9.805 -20.422 -22.969 1 98.75 68 LYS B CA 1
ATOM 2892 C C . LYS B 1 68 ? -8.391 -20.578 -23.516 1 98.75 68 LYS B C 1
ATOM 2894 O O . LYS B 1 68 ? -7.422 -20.188 -22.859 1 98.75 68 LYS B O 1
ATOM 2899 N N . ASN B 1 69 ? -8.359 -21.203 -24.703 1 98.69 69 ASN B N 1
ATOM 2900 C CA . ASN B 1 69 ? -7.102 -21.391 -25.422 1 98.69 69 ASN B CA 1
ATOM 2901 C C . ASN B 1 69 ? -6.887 -20.312 -26.484 1 98.69 69 ASN B C 1
ATOM 2903 O O . ASN B 1 69 ? -7.715 -20.156 -27.375 1 98.69 69 ASN B O 1
ATOM 2907 N N . PHE B 1 70 ? -5.793 -19.625 -26.391 1 98.31 70 PHE B N 1
ATOM 2908 C CA . PHE B 1 70 ? -5.488 -18.578 -27.359 1 98.31 70 PHE B CA 1
ATOM 2909 C C . PHE B 1 70 ? -4.352 -19.016 -28.281 1 98.31 70 PHE B C 1
ATOM 2911 O O . PHE B 1 70 ? -3.986 -18.297 -29.203 1 98.31 70 PHE B O 1
ATOM 2918 N N . THR B 1 71 ? -3.844 -20.188 -28 1 97.44 71 THR B N 1
ATOM 2919 C CA . THR B 1 71 ? -2.709 -20.688 -28.766 1 97.44 71 THR B CA 1
ATOM 2920 C C . THR B 1 71 ? -3.184 -21.5 -29.969 1 97.44 71 THR B C 1
ATOM 2922 O O . THR B 1 71 ? -4.387 -21.625 -30.203 1 97.44 71 THR B O 1
ATOM 2925 N N . ASP B 1 72 ? -2.182 -22.062 -30.719 1 95.62 72 ASP B N 1
ATOM 2926 C CA . ASP B 1 72 ? -2.523 -22.906 -31.859 1 95.62 72 ASP B CA 1
ATOM 2927 C C . ASP B 1 72 ? -2.557 -24.391 -31.453 1 95.62 72 ASP B C 1
ATOM 2929 O O . ASP B 1 72 ? -2.789 -25.266 -32.281 1 95.62 72 ASP B O 1
ATOM 2933 N N . ASP B 1 73 ? -2.322 -24.672 -30.172 1 95.31 73 ASP B N 1
ATOM 2934 C CA . ASP B 1 73 ? -2.482 -26.047 -29.703 1 95.31 73 ASP B CA 1
ATOM 2935 C C . ASP B 1 73 ? -3.896 -26.562 -29.969 1 95.31 73 ASP B C 1
ATOM 2937 O O . ASP B 1 73 ? -4.863 -25.797 -29.891 1 95.31 73 ASP B O 1
ATOM 2941 N N . ASP B 1 74 ? -3.904 -27.906 -30.297 1 97 74 ASP B N 1
ATOM 2942 C CA . ASP B 1 74 ? -5.184 -28.562 -30.531 1 97 74 ASP B CA 1
ATOM 2943 C C . ASP B 1 74 ? -5.977 -27.828 -31.625 1 97 74 ASP B C 1
ATOM 2945 O O . ASP B 1 74 ? -7.191 -27.656 -31.5 1 97 74 ASP B O 1
ATOM 2949 N N . GLY B 1 75 ? -5.207 -27.312 -32.625 1 95.94 75 GLY B N 1
ATOM 2950 C CA . GLY B 1 75 ? -5.805 -26.656 -33.781 1 95.94 75 GLY B CA 1
ATOM 2951 C C . GLY B 1 75 ? -6.445 -25.328 -33.438 1 95.94 75 GLY B C 1
ATOM 2952 O O . GLY B 1 75 ? -7.297 -24.844 -34.188 1 95.94 75 GLY B O 1
ATOM 2953 N N . GLY B 1 76 ? -6.109 -24.828 -32.25 1 96 76 GLY B N 1
ATOM 2954 C CA . GLY B 1 76 ? -6.656 -23.547 -31.828 1 96 76 GLY B CA 1
ATOM 2955 C C . GLY B 1 76 ? -8.047 -23.641 -31.234 1 96 76 GLY B C 1
ATOM 2956 O O . GLY B 1 76 ? -8.75 -22.641 -31.125 1 96 76 GLY B O 1
ATOM 2957 N N . LYS B 1 77 ? -8.422 -24.812 -30.891 1 97.62 77 LYS B N 1
ATOM 2958 C CA . LYS B 1 77 ? -9.734 -25 -30.281 1 97.62 77 LYS B CA 1
ATOM 2959 C C . LYS B 1 77 ? -9.836 -24.219 -28.969 1 97.62 77 LYS B C 1
ATOM 2961 O O . LYS B 1 77 ? -9.055 -24.453 -28.031 1 97.62 77 LYS B O 1
ATOM 2966 N N . GLU B 1 78 ? -10.805 -23.391 -28.812 1 97.5 78 GLU B N 1
ATOM 2967 C CA . GLU B 1 78 ? -10.883 -22.391 -27.734 1 97.5 78 GLU B CA 1
ATOM 2968 C C . GLU B 1 78 ? -11.055 -23.062 -26.375 1 97.5 78 GLU B C 1
ATOM 2970 O O . GLU B 1 78 ? -10.586 -22.562 -25.359 1 97.5 78 GLU B O 1
ATOM 2975 N N . ASP B 1 79 ? -11.703 -24.172 -26.328 1 97.06 79 ASP B N 1
ATOM 2976 C CA . ASP B 1 79 ? -12 -24.797 -25.047 1 97.06 79 ASP B CA 1
ATOM 2977 C C . ASP B 1 79 ? -10.945 -25.828 -24.672 1 97.06 79 ASP B C 1
ATOM 2979 O O . ASP B 1 79 ? -11.031 -26.469 -23.625 1 97.06 79 ASP B O 1
ATOM 2983 N N . ALA B 1 80 ? -9.883 -26.047 -25.562 1 97.81 80 ALA B N 1
ATOM 2984 C CA . ALA B 1 80 ? -8.805 -27 -25.297 1 97.81 80 ALA B CA 1
ATOM 2985 C C . ALA B 1 80 ? -7.68 -26.344 -24.5 1 97.81 80 ALA B C 1
ATOM 2987 O O . ALA B 1 80 ? -6.707 -25.859 -25.078 1 97.81 80 ALA B O 1
ATOM 2988 N N . ILE B 1 81 ? -7.793 -26.469 -23.188 1 97.94 81 ILE B N 1
ATOM 2989 C CA . ILE B 1 81 ? -6.844 -25.75 -22.344 1 97.94 81 ILE B CA 1
ATOM 2990 C C . ILE B 1 81 ? -5.887 -26.75 -21.688 1 97.94 81 ILE B C 1
ATOM 2992 O O . ILE B 1 81 ? -5.352 -26.484 -20.609 1 97.94 81 ILE B O 1
ATOM 2996 N N . SER B 1 82 ? -5.656 -27.875 -22.328 1 96.44 82 SER B N 1
ATOM 2997 C CA . SER B 1 82 ? -4.758 -28.906 -21.797 1 96.44 82 SER B CA 1
ATOM 2998 C C . SER B 1 82 ? -3.324 -28.391 -21.719 1 96.44 82 SER B C 1
ATOM 3000 O O . SER B 1 82 ? -2.867 -27.656 -22.594 1 96.44 82 SER B O 1
ATOM 3002 N N . ASP B 1 83 ? -2.676 -28.812 -20.719 1 96.62 83 ASP B N 1
ATOM 3003 C CA . ASP B 1 83 ? -1.29 -28.422 -20.469 1 96.62 83 ASP B CA 1
ATOM 3004 C C . ASP B 1 83 ? -0.322 -29.469 -21.016 1 96.62 83 ASP B C 1
ATOM 3006 O O . ASP B 1 83 ? -0.139 -30.531 -20.422 1 96.62 83 ASP B O 1
ATOM 3010 N N . TYR B 1 84 ? 0.435 -29.172 -22.047 1 94 84 TYR B N 1
ATOM 3011 C CA . TYR B 1 84 ? 1.356 -30.109 -22.656 1 94 84 TYR B CA 1
ATOM 3012 C C . TYR B 1 84 ? 2.779 -29.891 -22.156 1 94 84 TYR B C 1
ATOM 3014 O O . TYR B 1 84 ? 3.703 -30.609 -22.562 1 94 84 TYR B O 1
ATOM 3022 N N . ASN B 1 85 ? 2.955 -28.938 -21.344 1 92.75 85 ASN B N 1
ATOM 3023 C CA . ASN B 1 85 ? 4.254 -28.594 -20.781 1 92.75 85 ASN B CA 1
ATOM 3024 C C . ASN B 1 85 ? 4.348 -28.984 -19.312 1 92.75 85 ASN B C 1
ATOM 3026 O O . ASN B 1 85 ? 5.359 -29.531 -18.875 1 92.75 85 ASN B O 1
ATOM 3030 N N . GLY B 1 86 ? 3.297 -28.719 -18.578 1 94.88 86 GLY B N 1
ATOM 3031 C CA . GLY B 1 86 ? 3.262 -29.016 -17.156 1 94.88 86 GLY B CA 1
ATOM 3032 C C . GLY B 1 86 ? 3.414 -27.781 -16.281 1 94.88 86 GLY B C 1
ATOM 3033 O O . GLY B 1 86 ? 2.973 -27.766 -15.133 1 94.88 86 GLY B O 1
ATOM 3034 N N . HIS B 1 87 ? 3.969 -26.734 -16.828 1 96 87 HIS B N 1
ATOM 3035 C CA . HIS B 1 87 ? 4.234 -25.531 -16.062 1 96 87 HIS B CA 1
ATOM 3036 C C . HIS B 1 87 ? 2.941 -24.906 -15.547 1 96 87 HIS B C 1
ATOM 3038 O O . HIS B 1 87 ? 2.844 -24.578 -14.367 1 96 87 HIS B O 1
ATOM 3044 N N . GLY B 1 88 ? 1.918 -24.75 -16.391 1 98.12 88 GLY B N 1
ATOM 3045 C CA . GLY B 1 88 ? 0.648 -24.156 -15.992 1 98.12 88 GLY B CA 1
ATOM 3046 C C . GLY B 1 88 ? -0.05 -24.938 -14.891 1 98.12 88 GLY B C 1
ATOM 3047 O O . GLY B 1 88 ? -0.662 -24.344 -14 1 98.12 88 GLY B O 1
ATOM 3048 N N . THR B 1 89 ? 0.036 -26.25 -14.969 1 98 89 THR B N 1
ATOM 3049 C CA . THR B 1 89 ? -0.546 -27.109 -13.938 1 98 89 THR B CA 1
ATOM 3050 C C . THR B 1 89 ? 0.16 -26.891 -12.602 1 98 89 THR B C 1
ATOM 3052 O O . THR B 1 89 ? -0.487 -26.844 -11.555 1 98 89 THR B O 1
ATOM 3055 N N . HIS B 1 90 ? 1.471 -26.75 -12.648 1 97.44 90 HIS B N 1
ATOM 3056 C CA . HIS B 1 90 ? 2.262 -26.5 -11.445 1 97.44 90 HIS B CA 1
ATOM 3057 C C . HIS B 1 90 ? 1.878 -25.172 -10.805 1 97.44 90 HIS B C 1
ATOM 3059 O O . HIS B 1 90 ? 1.691 -25.094 -9.586 1 97.44 90 HIS B O 1
ATOM 3065 N N . VAL B 1 91 ? 1.742 -24.156 -11.633 1 98.56 91 VAL B N 1
ATOM 3066 C CA . VAL B 1 91 ? 1.391 -22.812 -11.188 1 98.56 91 VAL B CA 1
ATOM 3067 C C . VAL B 1 91 ? -0.003 -22.828 -10.562 1 98.56 91 VAL B C 1
ATOM 3069 O O . VAL B 1 91 ? -0.203 -22.281 -9.469 1 98.56 91 VAL B O 1
ATOM 3072 N N . ALA B 1 92 ? -0.958 -23.453 -11.234 1 98.81 92 ALA B N 1
ATOM 3073 C CA . ALA B 1 92 ? -2.328 -23.531 -10.734 1 98.81 92 ALA B CA 1
ATOM 3074 C C . ALA B 1 92 ? -2.365 -24.219 -9.367 1 98.81 92 ALA B C 1
ATOM 3076 O O . ALA B 1 92 ? -3.086 -23.766 -8.469 1 98.81 92 ALA B O 1
ATOM 3077 N N . GLY B 1 93 ? -1.582 -25.25 -9.258 1 98.62 93 GLY B N 1
ATOM 3078 C CA . GLY B 1 93 ? -1.521 -25.969 -7.984 1 98.62 93 GLY B CA 1
ATOM 3079 C C . GLY B 1 93 ? -0.966 -25.109 -6.859 1 98.62 93 GLY B C 1
ATOM 3080 O O . GLY B 1 93 ? -1.483 -25.141 -5.738 1 98.62 93 GLY B O 1
ATOM 3081 N N . THR B 1 94 ? 0.051 -24.344 -7.105 1 98.62 94 THR B N 1
ATOM 3082 C CA . THR B 1 94 ? 0.646 -23.469 -6.102 1 98.62 94 THR B CA 1
ATOM 3083 C C . THR B 1 94 ? -0.366 -22.438 -5.621 1 98.62 94 THR B C 1
ATOM 3085 O O . THR B 1 94 ? -0.394 -22.094 -4.438 1 98.62 94 THR B O 1
ATOM 3088 N N . ILE B 1 95 ? -1.25 -22.016 -6.52 1 98.88 95 ILE B N 1
ATOM 3089 C CA . ILE B 1 95 ? -2.229 -20.984 -6.18 1 98.88 95 ILE B CA 1
ATOM 3090 C C . ILE B 1 95 ? -3.371 -21.609 -5.375 1 98.88 95 ILE B C 1
ATOM 3092 O O . ILE B 1 95 ? -3.684 -21.141 -4.273 1 98.88 95 ILE B O 1
ATOM 3096 N N . ALA B 1 96 ? -3.947 -22.781 -5.914 1 98.69 96 ALA B N 1
ATOM 3097 C CA . ALA B 1 96 ? -5.277 -23.062 -5.375 1 98.69 96 ALA B CA 1
ATOM 3098 C C . ALA B 1 96 ? -5.516 -24.578 -5.27 1 98.69 96 ALA B C 1
ATOM 3100 O O . ALA B 1 96 ? -6.66 -25.031 -5.242 1 98.69 96 ALA B O 1
ATOM 3101 N N . ALA B 1 97 ? -4.445 -25.391 -5.336 1 98.12 97 ALA B N 1
ATOM 3102 C CA . ALA B 1 97 ? -4.68 -26.812 -5.098 1 98.12 97 ALA B CA 1
ATOM 3103 C C . ALA B 1 97 ? -5.449 -27.031 -3.799 1 98.12 97 ALA B C 1
ATOM 3105 O O . ALA B 1 97 ? -5.238 -26.312 -2.816 1 98.12 97 ALA B O 1
ATOM 3106 N N . ASN B 1 98 ? -6.316 -27.969 -3.787 1 94.69 98 ASN B N 1
ATOM 3107 C CA . ASN B 1 98 ? -7.109 -28.375 -2.635 1 94.69 98 ASN B CA 1
ATOM 3108 C C . ASN B 1 98 ? -6.809 -29.812 -2.227 1 94.69 98 ASN B C 1
ATOM 3110 O O . ASN B 1 98 ? -6.855 -30.719 -3.059 1 94.69 98 ASN B O 1
ATOM 3114 N N . ASP B 1 99 ? -6.543 -30.078 -0.985 1 88.5 99 ASP B N 1
ATOM 3115 C CA . ASP B 1 99 ? -6.047 -31.359 -0.537 1 88.5 99 ASP B CA 1
ATOM 3116 C C . ASP B 1 99 ? -7.191 -32.281 -0.11 1 88.5 99 ASP B C 1
ATOM 3118 O O . ASP B 1 99 ? -6.98 -33.25 0.617 1 88.5 99 ASP B O 1
ATOM 3122 N N . SER B 1 100 ? -8.328 -32 -0.462 1 86.12 100 SER B N 1
ATOM 3123 C CA . SER B 1 100 ? -9.492 -32.781 -0.057 1 86.12 100 SER B CA 1
ATOM 3124 C C . SER B 1 100 ? -9.375 -34.219 -0.515 1 86.12 100 SER B C 1
ATOM 3126 O O . SER B 1 100 ? -10.016 -35.125 0.047 1 86.12 100 SER B O 1
ATOM 3128 N N . ASN B 1 101 ? -8.508 -34.531 -1.408 1 83.19 101 ASN B N 1
ATOM 3129 C CA . ASN B 1 101 ? -8.344 -35.906 -1.938 1 83.19 101 ASN B CA 1
ATOM 3130 C C . ASN B 1 101 ? -7.008 -36.5 -1.515 1 83.19 101 ASN B C 1
ATOM 3132 O O . ASN B 1 101 ? -6.516 -37.438 -2.156 1 83.19 101 ASN B O 1
ATOM 3136 N N . GLY B 1 102 ? -6.414 -35.875 -0.558 1 85.44 102 GLY B N 1
ATOM 3137 C CA . GLY B 1 102 ? -5.195 -36.438 0.017 1 85.44 102 GLY B CA 1
ATOM 3138 C C . GLY B 1 102 ? -3.936 -35.938 -0.666 1 85.44 102 GLY B C 1
ATOM 3139 O O . GLY B 1 102 ? -2.857 -36.5 -0.484 1 85.44 102 GLY B O 1
ATOM 3140 N N . GLY B 1 103 ? -3.943 -34.969 -1.443 1 92.5 103 GLY B N 1
ATOM 3141 C CA . GLY B 1 103 ? -2.777 -34.406 -2.123 1 92.5 103 GLY B CA 1
ATOM 3142 C C . GLY B 1 103 ? -2.164 -33.219 -1.407 1 92.5 103 GLY B C 1
ATOM 3143 O O . GLY B 1 103 ? -1.817 -33.312 -0.228 1 92.5 103 GLY B O 1
ATOM 3144 N N . ILE B 1 104 ? -2.045 -32.188 -2.191 1 95 104 ILE B N 1
ATOM 3145 C CA . ILE B 1 104 ? -1.399 -31.016 -1.6 1 95 104 ILE B CA 1
ATOM 3146 C C . ILE B 1 104 ? -2.371 -29.828 -1.592 1 95 104 ILE B C 1
ATOM 3148 O O . ILE B 1 104 ? -3.426 -29.875 -2.229 1 95 104 ILE B O 1
ATOM 3152 N N . ALA B 1 105 ? -2.008 -28.844 -0.787 1 96.56 105 ALA B N 1
ATOM 3153 C CA . ALA B 1 105 ? -2.756 -27.594 -0.77 1 96.56 105 ALA B CA 1
ATOM 3154 C C . ALA B 1 105 ? -1.926 -26.453 -1.351 1 96.56 105 ALA B C 1
ATOM 3156 O O . ALA B 1 105 ? -0.72 -26.359 -1.105 1 96.56 105 ALA B O 1
ATOM 3157 N N . GLY B 1 106 ? -2.596 -25.625 -2.16 1 98.44 106 GLY B N 1
ATOM 3158 C CA . GLY B 1 106 ? -2.004 -24.344 -2.551 1 98.44 106 GLY B CA 1
ATOM 3159 C C . GLY B 1 106 ? -2.223 -23.25 -1.528 1 98.44 106 GLY B C 1
ATOM 3160 O O . GLY B 1 106 ? -2.701 -23.516 -0.423 1 98.44 106 GLY B O 1
ATOM 3161 N N . VAL B 1 107 ? -1.854 -22.047 -1.874 1 98.88 107 VAL B N 1
ATOM 3162 C CA . VAL B 1 107 ? -1.894 -20.922 -0.947 1 98.88 107 VAL B CA 1
ATOM 3163 C C . VAL B 1 107 ? -3.342 -20.594 -0.586 1 98.88 107 VAL B C 1
ATOM 3165 O O . VAL B 1 107 ? -3.654 -20.328 0.577 1 98.88 107 VAL B O 1
ATOM 3168 N N . ALA B 1 108 ? -4.23 -20.594 -1.558 1 98.88 108 ALA B N 1
ATOM 3169 C CA . ALA B 1 108 ? -5.648 -20.266 -1.398 1 98.88 108 ALA B CA 1
ATOM 3170 C C . ALA B 1 108 ? -6.527 -21.406 -1.907 1 98.88 108 ALA B C 1
ATOM 3172 O O . ALA B 1 108 ? -7.133 -21.297 -2.977 1 98.88 108 ALA B O 1
ATOM 3173 N N . PRO B 1 109 ? -6.754 -22.406 -1.143 1 98.56 109 PRO B N 1
ATOM 3174 C CA . PRO B 1 109 ? -7.34 -23.656 -1.618 1 98.56 109 PRO B CA 1
ATOM 3175 C C . PRO B 1 109 ? -8.82 -23.516 -1.969 1 98.56 109 PRO B C 1
ATOM 3177 O O . PRO B 1 109 ? -9.406 -24.438 -2.559 1 98.56 109 PRO B O 1
ATOM 3180 N N . GLU B 1 110 ? -9.477 -22.422 -1.702 1 98.44 110 GLU B N 1
ATOM 3181 C CA . GLU B 1 110 ? -10.883 -22.25 -2.053 1 98.44 110 GLU B CA 1
ATOM 3182 C C . GLU B 1 110 ? -11.055 -21.172 -3.125 1 98.44 110 GLU B C 1
ATOM 3184 O O . GLU B 1 110 ? -12.18 -20.781 -3.443 1 98.44 110 GLU B O 1
ATOM 3189 N N . ALA B 1 111 ? -9.977 -20.641 -3.633 1 98.81 111 ALA B N 1
ATOM 3190 C CA . ALA B 1 111 ? -10.062 -19.703 -4.75 1 98.81 111 ALA B CA 1
ATOM 3191 C C . ALA B 1 111 ? -10.492 -20.406 -6.031 1 98.81 111 ALA B C 1
ATOM 3193 O O . ALA B 1 111 ? -10.336 -21.625 -6.156 1 98.81 111 ALA B O 1
ATOM 3194 N N . SER B 1 112 ? -11.039 -19.672 -6.941 1 98.88 112 SER B N 1
ATOM 3195 C CA . SER B 1 112 ? -11.422 -20.172 -8.258 1 98.88 112 SER B CA 1
ATOM 3196 C C . SER B 1 112 ? -10.367 -19.844 -9.305 1 98.88 112 SER B C 1
ATOM 3198 O O . SER B 1 112 ? -9.781 -18.766 -9.281 1 98.88 112 SER B O 1
ATOM 3200 N N . LEU B 1 113 ? -10.203 -20.797 -10.188 1 98.88 113 LEU B N 1
ATOM 3201 C CA . LEU B 1 113 ? -9.188 -20.609 -11.219 1 98.88 113 LEU B CA 1
ATOM 3202 C C . LEU B 1 113 ? -9.82 -20.516 -12.602 1 98.88 113 LEU B C 1
ATOM 3204 O O . LEU B 1 113 ? -10.68 -21.328 -12.953 1 98.88 113 LEU B O 1
ATOM 3208 N N . LEU B 1 114 ? -9.484 -19.516 -13.328 1 98.94 114 LEU B N 1
ATOM 3209 C CA . LEU B 1 114 ? -9.727 -19.406 -14.758 1 98.94 114 LEU B CA 1
ATOM 3210 C C . LEU B 1 114 ? -8.453 -19.688 -15.547 1 98.94 114 LEU B C 1
ATOM 3212 O O . LEU B 1 114 ? -7.473 -18.953 -15.453 1 98.94 114 LEU B O 1
ATOM 3216 N N . ILE B 1 115 ? -8.469 -20.781 -16.312 1 98.88 115 ILE B N 1
ATOM 3217 C CA . ILE B 1 115 ? -7.262 -21.203 -17.031 1 98.88 115 ILE B CA 1
ATOM 3218 C C . ILE B 1 115 ? -7.215 -20.547 -18.406 1 98.88 115 ILE B C 1
ATOM 3220 O O . ILE B 1 115 ? -8.062 -20.812 -19.25 1 98.88 115 ILE B O 1
ATOM 3224 N N . VAL B 1 116 ? -6.25 -19.688 -18.594 1 98.88 116 VAL B N 1
ATOM 3225 C CA . VAL B 1 116 ? -6.066 -18.984 -19.859 1 98.88 116 VAL B CA 1
ATOM 3226 C C . VAL B 1 116 ? -4.77 -19.438 -20.531 1 98.88 116 VAL B C 1
ATOM 3228 O O . VAL B 1 116 ? -3.682 -19 -20.141 1 98.88 116 VAL B O 1
ATOM 3231 N N . LYS B 1 117 ? -4.914 -20.25 -21.547 1 98.5 117 LYS B N 1
ATOM 3232 C CA . LYS B 1 117 ? -3.758 -20.812 -22.234 1 98.5 11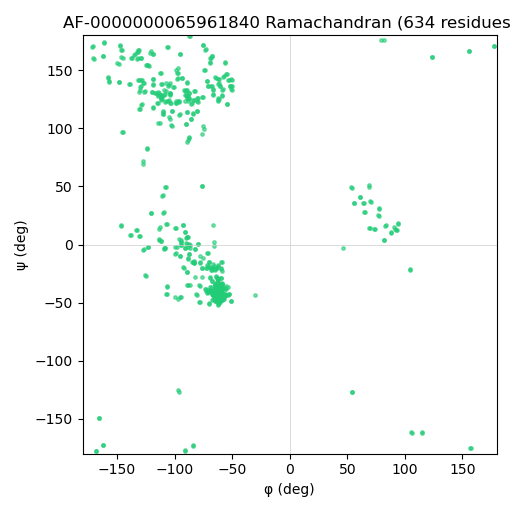7 LYS B CA 1
ATOM 3233 C C . LYS B 1 117 ? -3.217 -19.844 -23.281 1 98.5 117 LYS B C 1
ATOM 3235 O O . LYS B 1 117 ? -3.885 -19.562 -24.281 1 98.5 117 LYS B O 1
ATOM 3240 N N . VAL B 1 118 ? -1.977 -19.344 -22.969 1 98.25 118 VAL B N 1
ATOM 3241 C CA . VAL B 1 118 ? -1.406 -18.328 -23.859 1 98.25 118 VAL B CA 1
ATOM 3242 C C . VAL B 1 118 ? -0.016 -18.766 -24.312 1 98.25 118 VAL B C 1
ATOM 3244 O O . VAL B 1 118 ? 0.655 -18.062 -25.062 1 98.25 118 VAL B O 1
ATOM 3247 N N . LEU B 1 119 ? 0.457 -19.828 -23.828 1 95.12 119 LEU B N 1
ATOM 3248 C CA . LEU B 1 119 ? 1.711 -20.469 -24.234 1 95.12 119 LEU B CA 1
ATOM 3249 C C . LEU B 1 119 ? 1.468 -21.875 -24.75 1 95.12 119 LEU B C 1
ATOM 3251 O O . LEU B 1 119 ? 0.741 -22.656 -24.125 1 95.12 119 LEU B O 1
ATOM 3255 N N . GLY B 1 120 ? 2.07 -22.094 -25.906 1 91.75 120 GLY B N 1
ATOM 3256 C CA . GLY B 1 120 ? 1.802 -23.375 -26.547 1 91.75 120 GLY B CA 1
ATOM 3257 C C . GLY B 1 120 ? 3.053 -24.203 -26.766 1 91.75 120 GLY B C 1
ATOM 3258 O O . GLY B 1 120 ? 4.168 -23.703 -26.641 1 91.75 120 GLY B O 1
ATOM 3259 N N . GLY B 1 121 ? 2.83 -25.469 -27.078 1 85.25 121 GLY B N 1
ATOM 3260 C CA . GLY B 1 121 ? 3.904 -26.406 -27.391 1 85.25 121 GLY B CA 1
ATOM 3261 C C . GLY B 1 121 ? 4.609 -26.953 -26.172 1 85.25 121 GLY B C 1
ATOM 3262 O O . GLY B 1 121 ? 4.293 -26.562 -25.031 1 85.25 121 GLY B O 1
ATOM 3263 N N . GLU B 1 122 ? 5.543 -27.875 -26.344 1 82.88 122 GLU B N 1
ATOM 3264 C CA . GLU B 1 122 ? 6.27 -28.516 -25.25 1 82.88 122 GLU B CA 1
ATOM 3265 C C . GLU B 1 122 ? 7.242 -27.531 -24.594 1 82.88 122 GLU B C 1
ATOM 3267 O O . GLU B 1 122 ? 7.578 -27.688 -23.422 1 82.88 122 GLU B O 1
ATOM 3272 N N . ASN B 1 123 ? 7.535 -26.484 -25.297 1 84.06 123 ASN B N 1
ATOM 3273 C CA . ASN B 1 123 ? 8.531 -25.547 -24.781 1 84.06 123 ASN B CA 1
ATOM 3274 C C . ASN B 1 123 ? 7.871 -24.344 -24.109 1 84.06 123 ASN B C 1
ATOM 3276 O O . ASN B 1 123 ? 8.555 -23.531 -23.469 1 84.06 123 ASN B O 1
ATOM 3280 N N . GLY B 1 124 ? 6.551 -24.234 -24.219 1 89.62 124 GLY B N 1
ATOM 3281 C CA . GLY B 1 124 ? 5.848 -23.125 -23.594 1 89.62 124 GLY B CA 1
ATOM 3282 C C . GLY B 1 124 ? 6.152 -21.797 -24.25 1 89.62 124 GLY B C 1
ATOM 3283 O O . GLY B 1 124 ? 6.512 -20.828 -23.547 1 89.62 124 GLY B O 1
ATOM 3284 N N . SER B 1 125 ? 6.07 -21.703 -25.531 1 89.88 125 SER B N 1
ATOM 3285 C CA . SER B 1 125 ? 6.293 -20.469 -26.266 1 89.88 125 SER B CA 1
ATOM 3286 C C . SER B 1 125 ? 4.973 -19.766 -26.594 1 89.88 125 SER B C 1
ATOM 3288 O O . SER B 1 125 ? 3.934 -20.422 -26.719 1 89.88 125 SER B O 1
ATOM 3290 N N . GLY B 1 126 ? 5.039 -18.406 -26.719 1 91.94 126 GLY B N 1
ATOM 3291 C CA . GLY B 1 126 ? 3.816 -17.672 -26.984 1 91.94 126 GLY B CA 1
ATOM 3292 C C . GLY B 1 126 ? 4.043 -16.453 -27.859 1 91.94 126 GLY B C 1
ATOM 3293 O O . GLY B 1 126 ? 5.184 -16.062 -28.125 1 91.94 126 GLY B O 1
ATOM 3294 N N . GLN B 1 127 ? 2.941 -16 -28.422 1 92.75 127 GLN B N 1
ATOM 3295 C CA . GLN B 1 127 ? 2.904 -14.742 -29.156 1 92.75 127 GLN B CA 1
ATOM 3296 C C . GLN B 1 127 ? 2.369 -13.617 -28.281 1 92.75 127 GLN B C 1
ATOM 3298 O O . GLN B 1 127 ? 1.499 -13.836 -27.438 1 92.75 127 GLN B O 1
ATOM 3303 N N . TYR B 1 128 ? 2.889 -12.438 -28.547 1 94.69 128 TYR B N 1
ATOM 3304 C CA . TYR B 1 128 ? 2.43 -11.289 -27.781 1 94.69 128 TYR B CA 1
ATOM 3305 C C . TYR B 1 128 ? 0.92 -11.117 -27.906 1 94.69 128 TYR B C 1
ATOM 3307 O O . TYR B 1 128 ? 0.244 -10.781 -26.922 1 94.69 128 TYR B O 1
ATOM 3315 N N . GLU B 1 129 ? 0.396 -11.375 -29.047 1 95.94 129 GLU B N 1
ATOM 3316 C CA . GLU B 1 129 ? -1.038 -11.242 -29.281 1 95.94 129 GLU B CA 1
ATOM 3317 C C . GLU B 1 129 ? -1.837 -12.195 -28.406 1 95.94 129 GLU B C 1
ATOM 3319 O O . GLU B 1 129 ? -2.928 -11.859 -27.938 1 95.94 129 GLU B O 1
ATOM 3324 N N . TRP B 1 130 ? -1.37 -13.398 -28.219 1 97.25 130 TRP B N 1
ATOM 3325 C CA . TRP B 1 130 ? -2.043 -14.375 -27.375 1 97.25 130 TRP B CA 1
ATOM 3326 C C . TRP B 1 130 ? -2.129 -13.875 -25.938 1 97.25 130 TRP B C 1
ATOM 3328 O O . TRP B 1 130 ? -3.174 -13.992 -25.281 1 97.25 130 TRP B O 1
ATOM 3338 N N . ILE B 1 131 ? -1.009 -13.305 -25.484 1 97.62 131 ILE B N 1
ATOM 3339 C CA . ILE B 1 131 ? -0.942 -12.805 -24.109 1 97.62 131 ILE B CA 1
ATOM 3340 C C . ILE B 1 131 ? -1.879 -11.617 -23.938 1 97.62 131 ILE B C 1
ATOM 3342 O O . ILE B 1 131 ? -2.656 -11.555 -22.984 1 97.62 131 ILE B O 1
ATOM 3346 N N . ILE B 1 132 ? -1.839 -10.648 -24.875 1 98.12 132 ILE B N 1
ATOM 3347 C CA . ILE B 1 132 ? -2.67 -9.453 -24.844 1 98.12 132 ILE B CA 1
ATOM 3348 C C . ILE B 1 132 ? -4.145 -9.844 -24.844 1 98.12 132 ILE B C 1
ATOM 3350 O O . ILE B 1 132 ? -4.922 -9.367 -24 1 98.12 132 ILE B O 1
ATOM 3354 N N . ASN B 1 133 ? -4.508 -10.758 -25.688 1 98.5 133 ASN B N 1
ATOM 3355 C CA . ASN B 1 133 ? -5.887 -11.234 -25.75 1 98.5 133 ASN B CA 1
ATOM 3356 C C . ASN B 1 133 ? -6.281 -11.977 -24.469 1 98.5 133 ASN B C 1
ATOM 3358 O O . ASN B 1 133 ? -7.426 -11.883 -24.031 1 98.5 133 ASN B O 1
ATOM 3362 N N . GLY B 1 134 ? -5.355 -12.742 -23.953 1 98.75 134 GLY B N 1
ATOM 3363 C CA . GLY B 1 134 ? -5.602 -13.438 -22.703 1 98.75 134 GLY B CA 1
ATOM 3364 C C . GLY B 1 134 ? -5.879 -12.5 -21.531 1 98.75 134 GLY B C 1
ATOM 3365 O O . GLY B 1 134 ? -6.801 -12.734 -20.75 1 98.75 134 GLY B O 1
ATOM 3366 N N . ILE B 1 135 ? -5.117 -11.422 -21.422 1 98.88 135 ILE B N 1
ATOM 3367 C CA . ILE B 1 135 ? -5.328 -10.422 -20.375 1 98.88 135 ILE B CA 1
ATOM 3368 C C . ILE B 1 135 ? -6.707 -9.789 -20.547 1 98.88 135 ILE B C 1
ATOM 3370 O O . ILE B 1 135 ? -7.473 -9.703 -19.578 1 98.88 135 ILE B O 1
ATOM 3374 N N . ASN B 1 136 ? -6.984 -9.367 -21.734 1 98.88 136 ASN B N 1
ATOM 3375 C CA . ASN B 1 136 ? -8.273 -8.734 -22 1 98.88 136 ASN B CA 1
ATOM 3376 C C . ASN B 1 136 ? -9.438 -9.672 -21.688 1 98.88 136 ASN B C 1
ATOM 3378 O O . ASN B 1 136 ? -10.438 -9.242 -21.109 1 98.88 136 ASN B O 1
ATOM 3382 N N . TYR B 1 137 ? -9.273 -10.906 -22.062 1 98.81 137 TYR B N 1
ATOM 3383 C CA . TYR B 1 137 ? -10.297 -11.906 -21.781 1 98.81 137 TYR B CA 1
ATOM 3384 C C . TYR B 1 137 ? -10.5 -12.055 -20.266 1 98.81 137 TYR B C 1
ATOM 3386 O O . TYR B 1 137 ? -11.641 -12.094 -19.797 1 98.81 137 TYR B O 1
ATOM 3394 N N . ALA B 1 138 ? -9.43 -12.164 -19.516 1 98.88 138 ALA B N 1
ATOM 3395 C CA . ALA B 1 138 ? -9.508 -12.289 -18.062 1 98.88 138 ALA B CA 1
ATOM 3396 C C . ALA B 1 138 ? -10.258 -11.109 -17.453 1 98.88 138 ALA B C 1
ATOM 3398 O O . ALA B 1 138 ? -11.086 -11.289 -16.562 1 98.88 138 ALA B O 1
ATOM 3399 N N . VAL B 1 139 ? -9.945 -9.867 -17.922 1 98.88 139 VAL B N 1
ATOM 3400 C CA . VAL B 1 139 ? -10.625 -8.672 -17.453 1 98.88 139 VAL B CA 1
ATOM 3401 C C . VAL B 1 139 ? -12.117 -8.766 -17.75 1 98.88 139 VAL B C 1
ATOM 3403 O O . VAL B 1 139 ? -12.945 -8.438 -16.891 1 98.88 139 VAL B O 1
ATOM 3406 N N . GLU B 1 140 ? -12.445 -9.234 -18.922 1 98.69 140 GLU B N 1
ATOM 3407 C CA . GLU B 1 140 ? -13.844 -9.406 -19.328 1 98.69 140 GLU B CA 1
ATOM 3408 C C . GLU B 1 140 ? -14.555 -10.398 -18.422 1 98.69 140 GLU B C 1
ATOM 3410 O O . GLU B 1 140 ? -15.75 -10.25 -18.141 1 98.69 140 GLU B O 1
ATOM 3415 N N . GLN B 1 141 ? -13.859 -11.391 -17.984 1 98.69 141 GLN B N 1
ATOM 3416 C CA . GLN B 1 141 ? -14.422 -12.406 -17.094 1 98.69 141 GLN B CA 1
ATOM 3417 C C . GLN B 1 141 ? -14.469 -11.922 -15.656 1 98.69 141 GLN B C 1
ATOM 3419 O O . GLN B 1 141 ? -14.852 -12.672 -14.758 1 98.69 141 GLN B O 1
ATOM 3424 N N . LYS B 1 142 ? -14.016 -10.672 -15.383 1 98.38 142 LYS B N 1
ATOM 3425 C CA . LYS B 1 142 ? -14.086 -9.992 -14.094 1 98.38 142 LYS B CA 1
ATOM 3426 C C . LYS B 1 142 ? -13.305 -10.758 -13.023 1 98.38 142 LYS B C 1
ATOM 3428 O O . LYS B 1 142 ? -13.805 -10.977 -11.922 1 98.38 142 LYS B O 1
ATOM 3433 N N . VAL B 1 143 ? -12.148 -11.266 -13.43 1 98.88 143 VAL B N 1
ATOM 3434 C CA . VAL B 1 143 ? -11.297 -11.914 -12.43 1 98.88 143 VAL B CA 1
ATOM 3435 C C . VAL B 1 143 ? -10.75 -10.867 -11.461 1 98.88 143 VAL B C 1
ATOM 3437 O O . VAL B 1 143 ? -10.766 -9.672 -11.758 1 98.88 143 VAL B O 1
ATOM 3440 N N . ASP B 1 144 ? -10.312 -11.328 -10.32 1 98.88 144 ASP B N 1
ATOM 3441 C CA . ASP B 1 144 ? -9.719 -10.453 -9.32 1 98.88 144 ASP B CA 1
ATOM 3442 C C . ASP B 1 144 ? -8.211 -10.312 -9.539 1 98.88 144 ASP B C 1
ATOM 3444 O O . ASP B 1 144 ? -7.641 -9.25 -9.289 1 98.88 144 ASP B O 1
ATOM 3448 N N . ILE B 1 145 ? -7.59 -11.375 -9.984 1 98.94 145 ILE B N 1
ATOM 3449 C CA . ILE B 1 145 ? -6.137 -11.477 -10.07 1 98.94 145 ILE B CA 1
ATOM 3450 C C . ILE B 1 145 ? -5.742 -12.164 -11.367 1 98.94 145 ILE B C 1
ATOM 3452 O O . ILE B 1 145 ? -6.383 -13.133 -11.789 1 98.94 145 ILE B O 1
ATOM 3456 N N . ILE B 1 146 ? -4.746 -11.688 -12.031 1 98.94 146 ILE B N 1
ATOM 3457 C CA . ILE B 1 146 ? -4.09 -12.359 -13.148 1 98.94 146 ILE B CA 1
ATOM 3458 C C . ILE B 1 146 ? -2.68 -12.781 -12.742 1 98.94 146 ILE B C 1
ATOM 3460 O O . ILE B 1 146 ? -1.906 -11.969 -12.227 1 98.94 146 ILE B O 1
ATOM 3464 N N . SER B 1 147 ? -2.371 -14.031 -12.883 1 98.88 147 SER B N 1
ATOM 3465 C CA . SER B 1 147 ? -1.045 -14.57 -12.602 1 98.88 147 SER B CA 1
ATOM 3466 C C . SER B 1 147 ? -0.317 -14.938 -13.891 1 98.88 147 SER B C 1
ATOM 3468 O O . SER B 1 147 ? -0.808 -15.75 -14.68 1 98.88 147 SER B O 1
ATOM 3470 N N . MET B 1 148 ? 0.881 -14.328 -14.062 1 98.19 148 MET B N 1
ATOM 3471 C CA . MET B 1 148 ? 1.662 -14.578 -15.266 1 98.19 148 MET B CA 1
ATOM 3472 C C . MET B 1 148 ? 3.102 -14.938 -14.922 1 98.19 148 MET B C 1
ATOM 3474 O O . MET B 1 148 ? 3.844 -14.109 -14.391 1 98.19 148 MET B O 1
ATOM 3478 N N . SER B 1 149 ? 3.486 -16.094 -15.242 1 96.88 149 SER B N 1
ATOM 3479 C CA . SER B 1 149 ? 4.863 -16.547 -15.078 1 96.88 149 SER B CA 1
ATOM 3480 C C . SER B 1 149 ? 5.574 -16.656 -16.422 1 96.88 149 SER B C 1
ATOM 3482 O O . SER B 1 149 ? 6.184 -17.688 -16.734 1 96.88 149 SER B O 1
ATOM 3484 N N . LEU B 1 150 ? 5.461 -15.648 -17.141 1 92.31 150 LEU B N 1
ATOM 3485 C CA . LEU B 1 150 ? 6.012 -15.547 -18.484 1 92.31 150 LEU B CA 1
ATOM 3486 C C . LEU B 1 150 ? 6.703 -14.203 -18.688 1 92.31 150 LEU B C 1
ATOM 3488 O O . LEU B 1 150 ? 6.578 -13.305 -17.859 1 92.31 150 LEU B O 1
ATOM 3492 N N . GLY B 1 151 ? 7.508 -14.141 -19.703 1 91.56 151 GLY B N 1
ATOM 3493 C CA . GLY B 1 151 ? 8.18 -12.883 -19.984 1 91.56 151 GLY B CA 1
ATOM 3494 C C . GLY B 1 151 ? 8.891 -12.875 -21.328 1 91.56 151 GLY B C 1
ATOM 3495 O O . GLY B 1 151 ? 9.109 -13.93 -21.922 1 91.56 151 GLY B O 1
ATOM 3496 N N . GLY B 1 152 ? 9.141 -11.773 -21.797 1 89.88 152 GLY B N 1
ATOM 3497 C CA . GLY B 1 152 ? 9.891 -11.555 -23.016 1 89.88 152 GLY B CA 1
ATOM 3498 C C . GLY B 1 152 ? 10.719 -10.281 -22.984 1 89.88 152 GLY B C 1
ATOM 3499 O O . GLY B 1 152 ? 10.578 -9.461 -22.078 1 89.88 152 GLY B O 1
ATOM 3500 N N . PRO B 1 153 ? 11.539 -10.125 -23.953 1 87.88 153 PRO B N 1
ATOM 3501 C CA . PRO B 1 153 ? 12.508 -9.023 -23.953 1 87.88 153 PRO B CA 1
ATOM 3502 C C . PRO B 1 153 ? 11.914 -7.715 -24.453 1 87.88 153 PRO B C 1
ATOM 3504 O O . PRO B 1 153 ? 12.484 -6.645 -24.234 1 87.88 153 PRO B O 1
ATOM 3507 N N . SER B 1 154 ? 10.797 -7.77 -25.094 1 88.38 154 SER B N 1
ATOM 3508 C CA . SER B 1 154 ? 10.305 -6.586 -25.781 1 88.38 154 SER B CA 1
ATOM 3509 C C . SER B 1 154 ? 9.234 -5.871 -24.984 1 88.38 154 SER B C 1
ATOM 3511 O O . SER B 1 154 ? 8.32 -6.508 -24.453 1 88.38 154 SER B O 1
ATOM 3513 N N . ASP B 1 155 ? 9.359 -4.574 -24.938 1 92.06 155 ASP B N 1
ATOM 3514 C CA . ASP B 1 155 ? 8.336 -3.703 -24.359 1 92.06 155 ASP B CA 1
ATOM 3515 C C . ASP B 1 155 ? 7.312 -3.289 -25.422 1 92.06 155 ASP B C 1
ATOM 3517 O O . ASP B 1 155 ? 7.434 -2.219 -26.031 1 92.06 155 ASP B O 1
ATOM 3521 N N . VAL B 1 156 ? 6.355 -4.043 -25.578 1 94.06 156 VAL B N 1
ATOM 3522 C CA . VAL B 1 156 ? 5.34 -3.809 -26.609 1 94.06 156 VAL B CA 1
ATOM 3523 C C . VAL B 1 156 ? 4.238 -2.912 -26.047 1 94.06 156 VAL B C 1
ATOM 3525 O O . VAL B 1 156 ? 3.598 -3.256 -25.047 1 94.06 156 VAL B O 1
ATOM 3528 N N . PRO B 1 157 ? 3.926 -1.763 -26.656 1 96.44 157 PRO B N 1
ATOM 3529 C CA . PRO B 1 157 ? 2.945 -0.809 -26.125 1 96.44 157 PRO B CA 1
ATOM 3530 C C . PRO B 1 157 ? 1.577 -1.441 -25.891 1 96.44 157 PRO B C 1
ATOM 3532 O O . PRO B 1 157 ? 0.909 -1.119 -24.906 1 96.44 157 PRO B O 1
ATOM 3535 N N . GLU B 1 158 ? 1.155 -2.332 -26.781 1 97.06 158 GLU B N 1
ATOM 3536 C CA . GLU B 1 158 ? -0.154 -2.965 -26.656 1 97.06 158 GLU B CA 1
ATOM 3537 C C . GLU B 1 158 ? -0.228 -3.836 -25.406 1 97.06 158 GLU B C 1
ATOM 3539 O O . GLU B 1 158 ? -1.286 -3.951 -24.781 1 97.06 158 GLU B O 1
ATOM 3544 N N . LEU B 1 159 ? 0.899 -4.473 -25.125 1 97.62 159 LEU B N 1
ATOM 3545 C CA . LEU B 1 159 ? 0.957 -5.266 -23.891 1 97.62 159 LEU B CA 1
ATOM 3546 C C . LEU B 1 159 ? 0.819 -4.379 -22.656 1 97.62 159 LEU B C 1
ATOM 3548 O O . LEU B 1 159 ? 0.059 -4.695 -21.75 1 97.62 159 LEU B O 1
ATOM 3552 N N . LYS B 1 160 ? 1.538 -3.289 -22.656 1 98.06 160 LYS B N 1
ATOM 3553 C CA . LYS B 1 160 ? 1.452 -2.336 -21.547 1 98.06 160 LYS B CA 1
ATOM 3554 C C . LYS B 1 160 ? 0.031 -1.802 -21.391 1 98.06 160 LYS B C 1
ATOM 3556 O O . LYS B 1 160 ? -0.474 -1.686 -20.281 1 98.06 160 LYS B O 1
ATOM 3561 N N . GLU B 1 161 ? -0.615 -1.474 -22.469 1 98.44 161 GLU B N 1
ATOM 3562 C CA . GLU B 1 161 ? -1.981 -0.96 -22.453 1 98.44 161 GLU B CA 1
ATOM 3563 C C . GLU B 1 161 ? -2.947 -1.99 -21.875 1 98.44 161 GLU B C 1
ATOM 3565 O O . GLU B 1 161 ? -3.859 -1.642 -21.109 1 98.44 161 GLU B O 1
ATOM 3570 N N . ALA B 1 162 ? -2.773 -3.238 -22.234 1 98.69 162 ALA B N 1
ATOM 3571 C CA . ALA B 1 162 ? -3.613 -4.305 -21.688 1 98.69 162 ALA B CA 1
ATOM 3572 C C . ALA B 1 162 ? -3.461 -4.41 -20.188 1 98.69 162 ALA B C 1
ATOM 3574 O O . ALA B 1 162 ? -4.449 -4.555 -19.453 1 98.69 162 ALA B O 1
ATOM 3575 N N . VAL B 1 163 ? -2.248 -4.305 -19.734 1 98.69 163 VAL B N 1
ATOM 3576 C CA . VAL B 1 163 ? -1.959 -4.371 -18.312 1 98.69 163 VAL B CA 1
ATOM 3577 C C . VAL B 1 163 ? -2.59 -3.18 -17.594 1 98.69 163 VAL B C 1
ATOM 3579 O O . VAL B 1 163 ? -3.26 -3.342 -16.578 1 98.69 163 VAL B O 1
ATOM 3582 N N . LYS B 1 164 ? -2.414 -1.983 -18.141 1 98.38 164 LYS B N 1
ATOM 3583 C CA . LYS B 1 164 ? -2.984 -0.775 -17.547 1 98.38 164 LYS B CA 1
ATOM 3584 C C . LYS B 1 164 ? -4.504 -0.87 -17.469 1 98.38 164 LYS B C 1
ATOM 3586 O O . LYS B 1 164 ? -5.102 -0.456 -16.469 1 98.38 164 LYS B O 1
ATOM 3591 N N . ASN B 1 165 ? -5.043 -1.384 -18.516 1 98.62 165 ASN B N 1
ATOM 3592 C CA . ASN B 1 165 ? -6.492 -1.553 -18.531 1 98.62 165 ASN B CA 1
ATOM 3593 C C . ASN B 1 165 ? -6.957 -2.527 -17.453 1 98.62 165 ASN B C 1
ATOM 3595 O O . ASN B 1 165 ? -7.984 -2.303 -16.812 1 98.62 165 ASN B O 1
ATOM 3599 N N . ALA B 1 166 ? -6.234 -3.639 -17.297 1 98.88 166 ALA B N 1
ATOM 3600 C CA . ALA B 1 166 ? -6.559 -4.602 -16.25 1 98.88 166 ALA B CA 1
ATOM 3601 C C . ALA B 1 166 ? -6.535 -3.941 -14.875 1 98.88 166 ALA B C 1
ATOM 3603 O O . ALA B 1 166 ? -7.488 -4.062 -14.102 1 98.88 166 ALA B O 1
ATOM 3604 N N . VAL B 1 167 ? -5.52 -3.166 -14.617 1 98.56 167 VAL B N 1
ATOM 3605 C CA . VAL B 1 167 ? -5.34 -2.512 -13.32 1 98.56 167 VAL B CA 1
ATOM 3606 C C . VAL B 1 167 ? -6.453 -1.487 -13.102 1 98.56 167 VAL B C 1
ATOM 3608 O O . VAL B 1 167 ? -7.02 -1.399 -12.008 1 98.56 167 VAL B O 1
ATOM 3611 N N . LYS B 1 168 ? -6.773 -0.748 -14.109 1 97.06 168 LYS B N 1
ATOM 3612 C CA . LYS B 1 168 ? -7.84 0.248 -14.047 1 97.06 168 LYS B CA 1
ATOM 3613 C C . LYS B 1 168 ? -9.172 -0.401 -13.695 1 97.06 168 LYS B C 1
ATOM 3615 O O . LYS B 1 168 ? -10.016 0.214 -13.039 1 97.06 168 LYS B O 1
ATOM 3620 N N . ASN B 1 169 ? -9.297 -1.625 -14.078 1 98.25 169 ASN B N 1
ATOM 3621 C CA . ASN B 1 169 ? -10.531 -2.348 -13.797 1 98.25 169 ASN B CA 1
ATOM 3622 C C . ASN B 1 169 ? -10.469 -3.088 -12.469 1 98.25 169 ASN B C 1
ATOM 3624 O O . ASN B 1 169 ? -11.312 -3.938 -12.18 1 98.25 169 ASN B O 1
ATOM 3628 N N . GLY B 1 170 ? -9.484 -2.832 -11.688 1 98 170 GLY B N 1
ATOM 3629 C CA . GLY B 1 170 ? -9.406 -3.355 -10.336 1 98 170 GLY B CA 1
ATOM 3630 C C . GLY B 1 170 ? -8.75 -4.723 -10.266 1 98 170 GLY B C 1
ATOM 3631 O O . GLY B 1 170 ? -8.797 -5.387 -9.227 1 98 170 GLY B O 1
ATOM 3632 N N . VAL B 1 171 ? -8.117 -5.195 -11.398 1 98.88 171 VAL B N 1
ATOM 3633 C CA . VAL B 1 171 ? -7.496 -6.516 -11.445 1 98.88 171 VAL B CA 1
ATOM 3634 C C . VAL B 1 171 ? -6.031 -6.41 -11.023 1 98.88 171 VAL B C 1
ATOM 3636 O O . VAL B 1 171 ? -5.305 -5.531 -11.5 1 98.88 171 VAL B O 1
ATOM 3639 N N . LEU B 1 172 ? -5.621 -7.227 -10.086 1 98.88 172 LEU B N 1
ATOM 3640 C CA . LEU B 1 172 ? -4.215 -7.324 -9.711 1 98.88 172 LEU B CA 1
ATOM 3641 C C . LEU B 1 172 ? -3.443 -8.195 -10.703 1 98.88 172 LEU B C 1
ATOM 3643 O O . LEU B 1 172 ? -3.857 -9.312 -11.008 1 98.88 172 LEU B O 1
ATOM 3647 N N . VAL B 1 173 ? -2.377 -7.672 -11.258 1 98.94 173 VAL B N 1
ATOM 3648 C CA . VAL B 1 173 ? -1.576 -8.406 -12.234 1 98.94 173 VAL B CA 1
ATOM 3649 C C . VAL B 1 173 ? -0.23 -8.781 -11.617 1 98.94 173 VAL B C 1
ATOM 3651 O O . VAL B 1 173 ? 0.6 -7.914 -11.344 1 98.94 173 VAL B O 1
ATOM 3654 N N . VAL B 1 174 ? -0.024 -10.078 -11.398 1 98.94 174 VAL B N 1
ATOM 3655 C CA . VAL B 1 174 ? 1.185 -10.602 -10.766 1 98.94 174 VAL B CA 1
ATOM 3656 C C . VAL B 1 174 ? 2.094 -11.219 -11.828 1 98.94 174 VAL B C 1
ATOM 3658 O O . VAL B 1 174 ? 1.657 -12.055 -12.617 1 98.94 174 VAL B O 1
ATOM 3661 N N . CYS B 1 175 ? 3.32 -10.836 -11.844 1 98.69 175 CYS B N 1
ATOM 3662 C CA . CYS B 1 175 ? 4.262 -11.32 -12.852 1 98.69 175 CYS B CA 1
ATOM 3663 C C . CYS B 1 175 ? 5.547 -11.812 -12.203 1 98.69 175 CYS B C 1
ATOM 3665 O O . CYS B 1 175 ? 6.027 -11.219 -11.242 1 98.69 175 CYS B O 1
ATOM 3667 N N . ALA B 1 176 ? 6.078 -12.883 -12.742 1 97.81 176 ALA B N 1
ATOM 3668 C CA . ALA B 1 176 ? 7.414 -13.328 -12.352 1 97.81 176 ALA B CA 1
ATOM 3669 C C . ALA B 1 176 ? 8.484 -12.383 -12.883 1 97.81 176 ALA B C 1
ATOM 3671 O O . ALA B 1 176 ? 8.414 -11.945 -14.031 1 97.81 176 ALA B O 1
ATOM 3672 N N . ALA B 1 177 ? 9.422 -12.07 -12.07 1 96.69 177 ALA B N 1
ATOM 3673 C CA . ALA B 1 177 ? 10.43 -11.07 -12.398 1 96.69 177 ALA B CA 1
ATOM 3674 C C . ALA B 1 177 ? 11.305 -11.531 -13.562 1 96.69 177 ALA B C 1
ATOM 3676 O O . ALA B 1 177 ? 11.758 -10.719 -14.367 1 96.69 177 ALA B O 1
ATOM 3677 N N . GLY B 1 178 ? 11.586 -12.844 -13.594 1 94.5 178 GLY B N 1
ATOM 3678 C CA . GLY B 1 178 ? 12.492 -13.414 -14.578 1 94.5 178 GLY B CA 1
ATOM 3679 C C . GLY B 1 178 ? 13.648 -14.164 -13.953 1 94.5 178 GLY B C 1
ATOM 3680 O O . GLY B 1 178 ? 13.961 -13.977 -12.781 1 94.5 178 GLY B O 1
ATOM 3681 N N . ASN B 1 179 ? 14.281 -15.016 -14.75 1 93.44 179 ASN B N 1
ATOM 3682 C CA . ASN B 1 179 ? 15.336 -15.898 -14.242 1 93.44 179 ASN B CA 1
ATOM 3683 C C . ASN B 1 179 ? 16.656 -15.648 -14.953 1 93.44 179 ASN B C 1
ATOM 3685 O O . ASN B 1 179 ? 17.484 -16.562 -15.102 1 93.44 179 ASN B O 1
ATOM 3689 N N . GLU B 1 180 ? 16.781 -14.508 -15.383 1 91.88 180 GLU B N 1
ATOM 3690 C CA . GLU B 1 180 ? 18 -14.164 -16.109 1 91.88 180 GLU B CA 1
ATOM 3691 C C . GLU B 1 180 ? 18.984 -13.43 -15.211 1 91.88 180 GLU B C 1
ATOM 3693 O O . GLU B 1 180 ? 19.938 -12.828 -15.703 1 91.88 180 GLU B O 1
ATOM 3698 N N . GLY B 1 181 ? 18.75 -13.477 -13.992 1 91.69 181 GLY B N 1
ATOM 3699 C CA . GLY B 1 181 ? 19.562 -12.742 -13.047 1 91.69 181 GLY B CA 1
ATOM 3700 C C . GLY B 1 181 ? 20.938 -13.359 -12.844 1 91.69 181 GLY B C 1
ATOM 3701 O O . GLY B 1 181 ? 21.188 -14.492 -13.266 1 91.69 181 GLY B O 1
ATOM 3702 N N . ASP B 1 182 ? 21.859 -12.562 -12.164 1 90.06 182 ASP B N 1
ATOM 3703 C CA . ASP B 1 182 ? 23.203 -13.023 -11.852 1 90.06 182 ASP B CA 1
ATOM 3704 C C . ASP B 1 182 ? 23.531 -12.797 -10.375 1 90.06 182 ASP B C 1
ATOM 3706 O O . ASP B 1 182 ? 24.703 -12.875 -9.969 1 90.06 182 ASP B O 1
ATOM 3710 N N . GLY B 1 183 ? 22.578 -12.414 -9.68 1 87.19 183 GLY B N 1
ATOM 3711 C CA . GLY B 1 183 ? 22.719 -12.219 -8.242 1 87.19 183 GLY B CA 1
ATOM 3712 C C . GLY B 1 183 ? 23.328 -10.883 -7.883 1 87.19 183 GLY B C 1
ATOM 3713 O O . GLY B 1 183 ? 23.516 -10.578 -6.699 1 87.19 183 GLY B O 1
ATOM 3714 N N . ASP B 1 184 ? 23.594 -10.031 -8.852 1 90.81 184 ASP B N 1
ATOM 3715 C CA . ASP B 1 184 ? 24.188 -8.711 -8.641 1 90.81 184 ASP B CA 1
ATOM 3716 C C . ASP B 1 184 ? 23.109 -7.625 -8.648 1 90.81 184 ASP B C 1
ATOM 3718 O O . ASP B 1 184 ? 22.438 -7.418 -9.656 1 90.81 184 ASP B O 1
ATOM 3722 N N . GLU B 1 185 ? 23.016 -6.887 -7.57 1 87.5 185 GLU B N 1
ATOM 3723 C CA . GLU B 1 185 ? 21.984 -5.867 -7.398 1 87.5 185 GLU B CA 1
ATOM 3724 C C . GLU B 1 185 ? 22.188 -4.711 -8.375 1 87.5 185 GLU B C 1
ATOM 3726 O O . GLU B 1 185 ? 21.25 -3.938 -8.625 1 87.5 185 GLU B O 1
ATOM 3731 N N . ARG B 1 186 ? 23.359 -4.516 -8.938 1 90 186 ARG B N 1
ATOM 3732 C CA . ARG B 1 186 ? 23.688 -3.377 -9.797 1 90 186 ARG B CA 1
ATOM 3733 C C . ARG B 1 186 ? 23.344 -3.67 -11.25 1 90 186 ARG B C 1
ATOM 3735 O O . ARG B 1 186 ? 23.281 -2.754 -12.078 1 90 186 ARG B O 1
ATOM 3742 N N . THR B 1 187 ? 23.047 -4.949 -11.555 1 91.25 187 THR B N 1
ATOM 3743 C CA . THR B 1 187 ? 22.672 -5.332 -12.914 1 91.25 187 THR B CA 1
ATOM 3744 C C . THR B 1 187 ? 21.156 -5.277 -13.086 1 91.25 187 THR B C 1
ATOM 3746 O O . THR B 1 187 ? 20.406 -5.746 -12.227 1 91.25 187 THR B O 1
ATOM 3749 N N . GLU B 1 188 ? 20.797 -4.664 -14.164 1 93 188 GLU B N 1
ATOM 3750 C CA . GLU B 1 188 ? 19.375 -4.562 -14.43 1 93 188 GLU B CA 1
ATOM 3751 C C . GLU B 1 188 ? 18.938 -5.535 -15.516 1 93 188 GLU B C 1
ATOM 3753 O O . GLU B 1 188 ? 19.359 -5.414 -16.672 1 93 188 GLU B O 1
ATOM 3758 N N . GLU B 1 189 ? 18.25 -6.535 -15.109 1 93.69 189 GLU B N 1
ATOM 3759 C CA . GLU B 1 189 ? 17.625 -7.48 -16.031 1 93.69 189 GLU B CA 1
ATOM 3760 C C . GLU B 1 189 ? 16.125 -7.23 -16.156 1 93.69 189 GLU B C 1
ATOM 3762 O O . GLU B 1 189 ? 15.391 -7.34 -15.164 1 93.69 189 GLU B O 1
ATOM 3767 N N . LEU B 1 190 ? 15.703 -6.969 -17.422 1 93.06 190 LEU B N 1
ATOM 3768 C CA . LEU B 1 190 ? 14.297 -6.617 -17.609 1 93.06 190 LEU B CA 1
ATOM 3769 C C . LEU B 1 190 ? 13.578 -7.691 -18.422 1 93.06 190 LEU B C 1
ATOM 3771 O O . LEU B 1 190 ? 14.125 -8.227 -19.391 1 93.06 190 LEU B O 1
ATOM 3775 N N . SER B 1 191 ? 12.516 -8.062 -17.922 1 94 191 SER B N 1
ATOM 3776 C CA . SER B 1 191 ? 11.555 -8.93 -18.594 1 94 191 SER B CA 1
ATOM 3777 C C . SER B 1 191 ? 10.148 -8.344 -18.531 1 94 191 SER B C 1
ATOM 3779 O O . SER B 1 191 ? 9.742 -7.816 -17.5 1 94 191 SER B O 1
ATOM 3781 N N . TYR B 1 192 ? 9.484 -8.391 -19.641 1 94.94 192 TYR B N 1
ATOM 3782 C CA . TYR B 1 192 ? 8.141 -7.832 -19.703 1 94.94 192 TYR B CA 1
ATOM 3783 C C . TYR B 1 192 ? 7.09 -8.938 -19.719 1 94.94 192 TYR B C 1
ATOM 3785 O O . TYR B 1 192 ? 7.254 -9.945 -20.406 1 94.94 192 TYR B O 1
ATOM 3793 N N . PRO B 1 193 ? 6.059 -8.742 -18.969 1 96.5 193 PRO B N 1
ATOM 3794 C CA . PRO B 1 193 ? 5.504 -7.488 -18.453 1 96.5 193 PRO B CA 1
ATOM 3795 C C . PRO B 1 193 ? 5.992 -7.18 -17.031 1 96.5 193 PRO B C 1
ATOM 3797 O O . PRO B 1 193 ? 5.621 -6.152 -16.453 1 96.5 193 PRO B O 1
ATOM 3800 N N . ALA B 1 194 ? 6.84 -7.906 -16.453 1 96.88 194 ALA B N 1
ATOM 3801 C CA . ALA B 1 194 ? 7.242 -7.762 -15.055 1 96.88 194 ALA B CA 1
ATOM 3802 C C . ALA B 1 194 ? 7.922 -6.418 -14.82 1 96.88 194 ALA B C 1
ATOM 3804 O O . ALA B 1 194 ? 7.926 -5.91 -13.695 1 96.88 194 ALA B O 1
ATOM 3805 N N . ALA B 1 195 ? 8.406 -5.812 -15.859 1 96.75 195 ALA B N 1
ATOM 3806 C CA . ALA B 1 195 ? 9.156 -4.566 -15.719 1 96.75 195 ALA B CA 1
ATOM 3807 C C . ALA B 1 195 ? 8.219 -3.361 -15.734 1 96.75 195 ALA B C 1
ATOM 3809 O O . ALA B 1 195 ? 8.648 -2.23 -15.492 1 96.75 195 ALA B O 1
ATOM 3810 N N . TYR B 1 196 ? 6.902 -3.551 -16.031 1 97.56 196 TYR B N 1
ATOM 3811 C CA . TYR B 1 196 ? 5.945 -2.457 -15.914 1 97.56 196 TYR B CA 1
ATOM 3812 C C . TYR B 1 196 ? 5.664 -2.125 -14.453 1 97.56 196 TYR B C 1
ATOM 3814 O O . TYR B 1 196 ? 5.535 -3.025 -13.617 1 97.56 196 TYR B O 1
ATOM 3822 N N . ASN B 1 197 ? 5.535 -0.854 -14.133 1 97.5 197 ASN B N 1
ATOM 3823 C CA . ASN B 1 197 ? 5.25 -0.426 -12.766 1 97.5 197 ASN B CA 1
ATOM 3824 C C . ASN B 1 197 ? 3.883 -0.913 -12.297 1 97.5 197 ASN B C 1
ATOM 3826 O O . ASN B 1 197 ? 3.682 -1.168 -11.109 1 97.5 197 ASN B O 1
ATOM 3830 N N . GLU B 1 198 ? 2.98 -1.088 -13.289 1 97.56 198 GLU B N 1
ATOM 3831 C CA . GLU B 1 198 ? 1.578 -1.366 -13 1 97.56 198 GLU B CA 1
ATOM 3832 C C . GLU B 1 198 ? 1.396 -2.783 -12.461 1 97.56 198 GLU B C 1
ATOM 3834 O O . GLU B 1 198 ? 0.389 -3.082 -11.812 1 97.56 198 GLU B O 1
ATOM 3839 N N . VAL B 1 199 ? 2.375 -3.664 -12.719 1 98.56 199 VAL B N 1
ATOM 3840 C CA . VAL B 1 199 ? 2.209 -5.047 -12.273 1 98.56 199 VAL B CA 1
ATOM 3841 C C . VAL B 1 199 ? 2.893 -5.242 -10.93 1 98.56 199 VAL B C 1
ATOM 3843 O O . VAL B 1 199 ? 3.623 -4.367 -10.461 1 98.56 199 VAL B O 1
ATOM 3846 N N . ILE B 1 200 ? 2.559 -6.293 -10.297 1 98.88 200 ILE B N 1
ATOM 3847 C CA . ILE B 1 200 ? 3.285 -6.77 -9.125 1 98.88 200 ILE B CA 1
ATOM 3848 C C . ILE B 1 200 ? 4.395 -7.727 -9.555 1 98.88 200 ILE B C 1
ATOM 3850 O O . ILE B 1 200 ? 4.121 -8.859 -9.953 1 98.88 200 ILE B O 1
ATOM 3854 N N . ALA B 1 201 ? 5.574 -7.238 -9.539 1 98.75 201 ALA B N 1
ATOM 3855 C CA . ALA B 1 201 ? 6.734 -8.023 -9.961 1 98.75 201 ALA B CA 1
ATOM 3856 C C . ALA B 1 201 ? 7.316 -8.82 -8.797 1 98.75 201 ALA B C 1
ATOM 3858 O O . ALA B 1 201 ? 7.68 -8.25 -7.77 1 98.75 201 ALA B O 1
ATOM 3859 N N . VAL B 1 202 ? 7.465 -10.125 -8.984 1 98.81 202 VAL B N 1
ATOM 3860 C CA . VAL B 1 202 ? 7.816 -11.008 -7.883 1 98.81 202 VAL B CA 1
ATOM 3861 C C . VAL B 1 202 ? 9.148 -11.688 -8.172 1 98.81 202 VAL B C 1
ATOM 3863 O O . VAL B 1 202 ? 9.289 -12.406 -9.172 1 98.81 202 VAL B O 1
ATOM 3866 N N . GLY B 1 203 ? 10.102 -11.438 -7.348 1 98.31 203 GLY B N 1
ATOM 3867 C CA . GLY B 1 203 ? 11.352 -12.18 -7.391 1 98.31 203 GLY B CA 1
ATOM 3868 C C . GLY B 1 203 ? 11.32 -13.453 -6.57 1 98.31 203 GLY B C 1
ATOM 3869 O O . GLY B 1 203 ? 10.305 -13.773 -5.949 1 98.31 203 GLY B O 1
ATOM 3870 N N . SER B 1 204 ? 12.484 -14.188 -6.609 1 97.75 204 SER B N 1
ATOM 3871 C CA . SER B 1 204 ? 12.523 -15.516 -5.996 1 97.75 204 SER B CA 1
ATOM 3872 C C . SER B 1 204 ? 13.555 -15.578 -4.875 1 97.75 204 SER B C 1
ATOM 3874 O O . SER B 1 204 ? 14.648 -15.023 -5 1 97.75 204 SER B O 1
ATOM 3876 N N . VAL B 1 205 ? 13.141 -16.203 -3.826 1 97.12 205 VAL B N 1
ATOM 3877 C CA . VAL B 1 205 ? 14.047 -16.594 -2.752 1 97.12 205 VAL B CA 1
ATOM 3878 C C . VAL B 1 205 ? 13.836 -18.062 -2.4 1 97.12 205 VAL B C 1
ATOM 3880 O O . VAL B 1 205 ? 12.852 -18.672 -2.816 1 97.12 205 VAL B O 1
ATOM 3883 N N . SER B 1 206 ? 14.766 -18.609 -1.63 1 95.44 206 SER B N 1
ATOM 3884 C CA . SER B 1 206 ? 14.602 -19.938 -1.067 1 95.44 206 SER B CA 1
ATOM 3885 C C . SER B 1 206 ? 13.617 -19.922 0.097 1 95.44 206 SER B C 1
ATOM 3887 O O . SER B 1 206 ? 13.188 -18.859 0.545 1 95.44 206 SER B O 1
ATOM 3889 N N . VAL B 1 207 ? 13.266 -21.141 0.566 1 93.81 207 VAL B N 1
ATOM 3890 C CA . VAL B 1 207 ? 12.359 -21.234 1.706 1 93.81 207 VAL B CA 1
ATOM 3891 C C . VAL B 1 207 ? 13.039 -20.688 2.957 1 93.81 207 VAL B C 1
ATOM 3893 O O . VAL B 1 207 ? 12.375 -20.344 3.938 1 93.81 207 VAL B O 1
ATOM 3896 N N . ALA B 1 208 ? 14.352 -20.562 2.932 1 91.81 208 ALA B N 1
ATOM 3897 C CA . ALA B 1 208 ? 15.125 -19.969 4.027 1 91.81 208 ALA B CA 1
ATOM 3898 C C . ALA B 1 208 ? 15.281 -18.469 3.842 1 91.81 208 ALA B C 1
ATOM 3900 O O . ALA B 1 208 ? 16 -17.812 4.594 1 91.81 208 ALA B O 1
ATOM 3901 N N . ARG B 1 209 ? 14.672 -17.906 2.721 1 93.5 209 ARG B N 1
ATOM 3902 C CA . ARG B 1 209 ? 14.617 -16.484 2.449 1 93.5 209 ARG B CA 1
ATOM 3903 C C . ARG B 1 209 ? 15.953 -15.969 1.934 1 93.5 209 ARG B C 1
ATOM 3905 O O . ARG B 1 209 ? 16.312 -14.805 2.148 1 93.5 209 ARG B O 1
ATOM 3912 N N . GLU B 1 210 ? 16.672 -16.844 1.37 1 94.19 210 GLU B N 1
ATOM 3913 C CA . GLU B 1 210 ? 17.891 -16.453 0.673 1 94.19 210 GLU B CA 1
ATOM 3914 C C . GLU B 1 210 ? 17.609 -16.125 -0.792 1 94.19 210 GLU B C 1
ATOM 3916 O O . GLU B 1 210 ? 16.828 -16.828 -1.449 1 94.19 210 GLU B O 1
ATOM 3921 N N . LEU B 1 211 ? 18.234 -15.109 -1.229 1 94.75 211 LEU B N 1
ATOM 3922 C CA . LEU B 1 211 ? 18.016 -14.68 -2.605 1 94.75 211 LEU B CA 1
ATOM 3923 C C . LEU B 1 211 ? 18.359 -15.797 -3.586 1 94.75 211 LEU B C 1
ATOM 3925 O O . LEU B 1 211 ? 19.406 -16.438 -3.455 1 94.75 211 LEU B O 1
ATOM 3929 N N . SER B 1 212 ? 17.516 -16.031 -4.531 1 94.81 212 SER B N 1
ATOM 3930 C CA . SER B 1 212 ? 17.844 -16.906 -5.648 1 94.81 212 SER B CA 1
ATOM 3931 C C . SER B 1 212 ? 18.766 -16.219 -6.641 1 94.81 212 SER B C 1
ATOM 3933 O O . SER B 1 212 ? 18.406 -15.195 -7.227 1 94.81 212 SER B O 1
ATOM 3935 N N . GLU B 1 213 ? 19.797 -16.781 -6.961 1 93.25 213 GLU B N 1
ATOM 3936 C CA . GLU B 1 213 ? 20.797 -16.156 -7.82 1 93.25 213 GLU B CA 1
ATOM 3937 C C . GLU B 1 213 ? 20.234 -15.875 -9.211 1 93.25 213 GLU B C 1
ATOM 3939 O O . GLU B 1 213 ? 20.594 -14.875 -9.844 1 93.25 213 GLU B O 1
ATOM 3944 N N . PHE B 1 214 ? 19.375 -16.703 -9.609 1 93.06 214 PHE B N 1
ATOM 3945 C CA . PHE B 1 214 ? 18.844 -16.594 -10.969 1 93.06 214 PHE B CA 1
ATOM 3946 C C . PHE B 1 214 ? 17.797 -15.492 -11.055 1 93.06 214 PHE B C 1
ATOM 3948 O O . PHE B 1 214 ? 17.391 -15.094 -12.156 1 93.06 214 PHE B O 1
ATOM 3955 N N . SER B 1 215 ? 17.266 -14.992 -9.969 1 95.44 215 SER B N 1
ATOM 3956 C CA . SER B 1 215 ? 16.188 -14.016 -9.961 1 95.44 215 SER B CA 1
ATOM 3957 C C . SER B 1 215 ? 16.641 -12.68 -10.539 1 95.44 215 SER B C 1
ATOM 3959 O O . SER B 1 215 ? 17.703 -12.172 -10.18 1 95.44 215 SER B O 1
ATOM 3961 N N . ASN B 1 216 ? 15.828 -12.109 -11.445 1 95.5 216 ASN B N 1
ATOM 3962 C CA . ASN B 1 216 ? 16.172 -10.828 -12.055 1 95.5 216 ASN B CA 1
ATOM 3963 C C . ASN B 1 216 ? 16.281 -9.719 -11.016 1 95.5 216 ASN B C 1
ATOM 3965 O O . ASN B 1 216 ? 15.516 -9.695 -10.047 1 95.5 216 ASN B O 1
ATOM 3969 N N . ALA B 1 217 ? 17.234 -8.867 -11.25 1 95.44 217 ALA B N 1
ATOM 3970 C CA . ALA B 1 217 ? 17.344 -7.625 -10.492 1 95.44 217 ALA B CA 1
ATOM 3971 C C . ALA B 1 217 ? 16.953 -6.422 -11.344 1 95.44 217 ALA B C 1
ATOM 3973 O O . ALA B 1 217 ? 17.359 -6.32 -12.508 1 95.44 217 ALA B O 1
ATOM 3974 N N . ASN B 1 218 ? 16.141 -5.57 -10.828 1 97.06 218 ASN B N 1
ATOM 3975 C CA . ASN B 1 218 ? 15.82 -4.281 -11.422 1 97.06 218 ASN B CA 1
ATOM 3976 C C . ASN B 1 218 ? 15.062 -3.387 -10.438 1 97.06 218 ASN B C 1
ATOM 3978 O O . ASN B 1 218 ? 14.82 -3.779 -9.297 1 97.06 218 ASN B O 1
ATOM 3982 N N . LYS B 1 219 ? 14.664 -2.23 -10.812 1 97.56 219 LYS B N 1
ATOM 3983 C CA . LYS B 1 219 ? 14.109 -1.244 -9.891 1 97.56 219 LYS B CA 1
ATOM 3984 C C . LYS B 1 219 ? 12.594 -1.404 -9.758 1 97.56 219 LYS B C 1
ATOM 3986 O O . LYS B 1 219 ? 11.945 -0.625 -9.062 1 97.56 219 LYS B O 1
ATOM 3991 N N . GLU B 1 220 ? 12.008 -2.479 -10.383 1 97.56 220 GLU B N 1
ATOM 3992 C CA . GLU B 1 220 ? 10.555 -2.631 -10.398 1 97.56 220 GLU B CA 1
ATOM 3993 C C . GLU B 1 220 ? 10.117 -3.83 -9.562 1 97.56 220 GLU B C 1
ATOM 3995 O O . GLU B 1 220 ? 8.93 -4.148 -9.5 1 97.56 220 GLU B O 1
ATOM 4000 N N . ILE B 1 221 ? 11.094 -4.508 -8.914 1 98.25 221 ILE B N 1
ATOM 4001 C CA . ILE B 1 221 ? 10.742 -5.656 -8.086 1 98.25 221 ILE B CA 1
ATOM 4002 C C . ILE B 1 221 ? 9.922 -5.188 -6.883 1 98.25 221 ILE B C 1
ATOM 4004 O O . ILE B 1 221 ? 10.312 -4.246 -6.188 1 98.25 221 ILE B O 1
ATOM 4008 N N . ASP B 1 222 ? 8.812 -5.812 -6.672 1 98.75 222 ASP B N 1
ATOM 4009 C CA . ASP B 1 222 ? 7.949 -5.379 -5.578 1 98.75 222 ASP B CA 1
ATOM 4010 C C . ASP B 1 222 ? 8.219 -6.184 -4.312 1 98.75 222 ASP B C 1
ATOM 4012 O O . ASP B 1 222 ? 8.227 -5.637 -3.207 1 98.75 222 ASP B O 1
ATOM 4016 N N . LEU B 1 223 ? 8.328 -7.449 -4.449 1 98.81 223 LEU B N 1
ATOM 4017 C CA . LEU B 1 223 ? 8.578 -8.336 -3.314 1 98.81 223 LEU B CA 1
ATOM 4018 C C . LEU B 1 223 ? 9.109 -9.688 -3.785 1 98.81 223 LEU B C 1
ATOM 4020 O O . LEU B 1 223 ? 9.211 -9.93 -4.988 1 98.81 223 LEU B O 1
ATOM 4024 N N . VAL B 1 224 ? 9.508 -10.562 -2.82 1 98.75 224 VAL B N 1
ATOM 4025 C CA . VAL B 1 224 ? 10.008 -11.883 -3.158 1 98.75 224 VAL B CA 1
ATOM 4026 C C . VAL B 1 224 ? 9.195 -12.953 -2.428 1 98.75 224 VAL B C 1
ATOM 4028 O O . VAL B 1 224 ? 8.578 -12.672 -1.398 1 98.75 224 VAL B O 1
ATOM 4031 N N . ALA B 1 225 ? 9.164 -14.086 -2.973 1 98.81 225 ALA B N 1
ATOM 4032 C CA . ALA B 1 225 ? 8.469 -15.258 -2.443 1 98.81 225 ALA B CA 1
ATOM 4033 C C . ALA B 1 225 ? 9.227 -16.547 -2.779 1 98.81 225 ALA B C 1
ATOM 4035 O O . ALA B 1 225 ? 10.188 -16.516 -3.549 1 98.81 225 ALA B O 1
ATOM 4036 N N . PRO B 1 226 ? 8.859 -17.625 -2.156 1 98.44 226 PRO B N 1
ATOM 4037 C CA . PRO B 1 226 ? 9.57 -18.875 -2.424 1 98.44 226 PRO B CA 1
ATOM 4038 C C . PRO B 1 226 ? 9.516 -19.281 -3.896 1 98.44 226 PRO B C 1
ATOM 4040 O O . PRO B 1 226 ? 8.43 -19.344 -4.48 1 98.44 226 PRO B O 1
ATOM 4043 N N . GLY B 1 227 ? 10.664 -19.547 -4.441 1 97.75 227 GLY B N 1
ATOM 4044 C CA . GLY B 1 227 ? 10.711 -19.938 -5.844 1 97.75 227 GLY B CA 1
ATOM 4045 C C . GLY B 1 227 ? 11.688 -21.078 -6.109 1 97.75 227 GLY B C 1
ATOM 4046 O O . GLY B 1 227 ? 11.883 -21.469 -7.262 1 97.75 227 GLY B O 1
ATOM 4047 N N . GLU B 1 228 ? 12.242 -21.688 -5.078 1 95.94 228 GLU B N 1
ATOM 4048 C CA . GLU B 1 228 ? 13.188 -22.797 -5.223 1 95.94 228 GLU B CA 1
ATOM 4049 C C . GLU B 1 228 ? 12.594 -24.109 -4.727 1 95.94 228 GLU B C 1
ATOM 4051 O O . GLU B 1 228 ? 12.117 -24.188 -3.592 1 95.94 228 GLU B O 1
ATOM 4056 N N . ASN B 1 229 ? 12.672 -25.125 -5.59 1 95.19 229 ASN B N 1
ATOM 4057 C CA . ASN B 1 229 ? 12.227 -26.469 -5.246 1 95.19 229 ASN B CA 1
ATOM 4058 C C . ASN B 1 229 ? 10.781 -26.469 -4.746 1 95.19 229 ASN B C 1
ATOM 4060 O O . ASN B 1 229 ? 10.492 -27.016 -3.674 1 95.19 229 ASN B O 1
ATOM 4064 N N . ILE B 1 230 ? 10.008 -25.844 -5.453 1 95.94 230 ILE B N 1
ATOM 4065 C CA . ILE B 1 230 ? 8.617 -25.688 -5.043 1 95.94 230 ILE B CA 1
ATOM 4066 C C . ILE B 1 230 ? 7.805 -26.906 -5.48 1 95.94 230 ILE B C 1
ATOM 4068 O O . ILE B 1 230 ? 7.758 -27.234 -6.668 1 95.94 230 ILE B O 1
ATOM 4072 N N . LEU B 1 231 ? 7.23 -27.531 -4.551 1 95.31 231 LEU B N 1
ATOM 4073 C CA . LEU B 1 231 ? 6.379 -28.688 -4.805 1 95.31 231 LEU B CA 1
ATOM 4074 C C . LEU B 1 231 ? 4.965 -28.25 -5.18 1 95.31 231 LEU B C 1
ATOM 4076 O O . LEU B 1 231 ? 4.363 -27.422 -4.488 1 95.31 231 LEU B O 1
ATOM 4080 N N . SER B 1 232 ? 4.41 -28.828 -6.281 1 96.94 232 SER B N 1
ATOM 4081 C CA . SER B 1 232 ? 3.035 -28.578 -6.699 1 96.94 232 SER B CA 1
ATOM 4082 C C . SER B 1 232 ? 2.553 -29.656 -7.668 1 96.94 232 SER B C 1
ATOM 4084 O O . SER B 1 232 ? 3.201 -30.688 -7.824 1 96.94 232 SER B O 1
ATOM 4086 N N . THR B 1 233 ? 1.449 -29.453 -8.195 1 96.56 233 THR B N 1
ATOM 4087 C CA . THR B 1 233 ? 0.81 -30.422 -9.086 1 96.56 233 THR B CA 1
ATOM 4088 C C . THR B 1 233 ? 1.492 -30.422 -10.445 1 96.56 233 THR B C 1
ATOM 4090 O O . THR B 1 233 ? 2.02 -29.406 -10.891 1 96.56 233 THR B O 1
ATOM 4093 N N . LEU B 1 234 ? 1.458 -31.594 -11.102 1 95.38 234 LEU B N 1
ATOM 4094 C CA . LEU B 1 234 ? 1.853 -31.812 -12.484 1 95.38 234 LEU B CA 1
ATOM 4095 C C . LEU B 1 234 ? 0.789 -32.625 -13.234 1 95.38 234 LEU B C 1
ATOM 4097 O O . LEU B 1 234 ? -0.075 -33.25 -12.617 1 95.38 234 LEU B O 1
ATOM 4101 N N . PRO B 1 235 ? 0.828 -32.531 -14.555 1 94.69 235 PRO B N 1
ATOM 4102 C CA . PRO B 1 235 ? -0.168 -33.312 -15.297 1 94.69 235 PRO B CA 1
ATOM 4103 C C . PRO B 1 235 ? -0.126 -34.812 -14.977 1 94.69 235 PRO B C 1
ATOM 4105 O O . PRO B 1 235 ? 0.886 -35.312 -14.469 1 94.69 235 PRO B O 1
ATOM 4108 N N . ASN B 1 236 ? -1.273 -35.5 -15.219 1 94.19 236 ASN B N 1
ATOM 4109 C CA . ASN B 1 236 ? -1.424 -36.938 -15.047 1 94.19 236 ASN B CA 1
ATOM 4110 C C . ASN B 1 236 ? -1.396 -37.312 -13.57 1 94.19 236 ASN B C 1
ATOM 4112 O O . ASN B 1 236 ? -0.739 -38.312 -13.203 1 94.19 236 ASN B O 1
ATOM 4116 N N . LYS B 1 237 ? -1.981 -36.469 -12.766 1 91.38 237 LYS B N 1
ATOM 4117 C CA . LYS B 1 237 ? -2.184 -36.719 -11.344 1 91.38 237 LYS B CA 1
ATOM 4118 C C . LYS B 1 237 ? -0.85 -36.812 -10.609 1 91.38 237 LYS B C 1
ATOM 4120 O O . LYS B 1 237 ? -0.745 -37.5 -9.586 1 91.38 237 LYS B O 1
ATOM 4125 N N . LYS B 1 238 ? 0.103 -36.156 -11.117 1 93.38 238 LYS B N 1
ATOM 4126 C CA . LYS B 1 238 ? 1.433 -36.219 -10.516 1 93.38 238 LYS B CA 1
ATOM 4127 C C . LYS B 1 238 ? 1.741 -34.906 -9.773 1 93.38 238 LYS B C 1
ATOM 4129 O O . LYS B 1 238 ? 0.944 -33.969 -9.797 1 93.38 238 LYS B O 1
ATOM 4134 N N . TYR B 1 239 ? 2.809 -35 -9.07 1 94.19 239 TYR B N 1
ATOM 4135 C CA . TYR B 1 239 ? 3.389 -33.844 -8.367 1 94.19 239 TYR B CA 1
ATOM 4136 C C . TYR B 1 239 ? 4.871 -33.719 -8.688 1 94.19 239 TYR B C 1
ATOM 4138 O O . TYR B 1 239 ? 5.504 -34.656 -9.156 1 94.19 239 TYR B O 1
ATOM 4146 N N . GLY B 1 240 ? 5.406 -32.562 -8.461 1 93.38 240 GLY B N 1
ATOM 4147 C CA . GLY B 1 240 ? 6.828 -32.344 -8.68 1 93.38 240 GLY B CA 1
ATOM 4148 C C . GLY B 1 240 ? 7.32 -31 -8.172 1 93.38 240 GLY B C 1
ATOM 4149 O O . GLY B 1 240 ? 6.527 -30.172 -7.742 1 93.38 240 GLY B O 1
ATOM 4150 N N . LYS B 1 241 ? 8.656 -30.891 -8.18 1 94.06 241 LYS B N 1
ATOM 4151 C CA . LYS B 1 241 ? 9.297 -29.656 -7.715 1 94.06 241 LYS B CA 1
ATOM 4152 C C . LYS B 1 241 ? 9.891 -28.875 -8.883 1 94.06 241 LYS B C 1
ATOM 4154 O O . LYS B 1 241 ? 10.539 -29.453 -9.758 1 94.06 241 LYS B O 1
ATOM 4159 N N . LEU B 1 242 ? 9.555 -27.625 -8.938 1 94 242 LEU B N 1
ATOM 4160 C CA . LEU B 1 242 ? 10.109 -26.719 -9.93 1 94 242 LEU B CA 1
ATOM 4161 C C . LEU B 1 242 ? 10.789 -25.531 -9.258 1 94 242 LEU B C 1
ATOM 4163 O O . LEU B 1 242 ? 10.492 -25.203 -8.109 1 94 242 LEU B O 1
ATOM 4167 N N . THR B 1 243 ? 11.773 -24.922 -9.953 1 95.19 243 THR B N 1
ATOM 4168 C CA . THR B 1 243 ? 12.539 -23.781 -9.461 1 95.19 243 THR B CA 1
ATOM 4169 C C . THR B 1 243 ? 12.492 -22.625 -10.461 1 95.19 243 THR B C 1
ATOM 4171 O O . THR B 1 243 ? 12.703 -22.828 -11.656 1 95.19 243 THR B O 1
ATOM 4174 N N . GLY B 1 244 ? 12.195 -21.453 -9.906 1 94.75 244 GLY B N 1
ATOM 4175 C CA . GLY B 1 244 ? 12.156 -20.234 -10.695 1 94.75 244 GLY B CA 1
ATOM 4176 C C . GLY B 1 244 ? 11.273 -19.156 -10.094 1 94.75 244 GLY B C 1
ATOM 4177 O O . GLY B 1 244 ? 10.477 -19.422 -9.195 1 94.75 244 GLY B O 1
ATOM 4178 N N . THR B 1 245 ? 11.453 -17.922 -10.648 1 95.38 245 THR B N 1
ATOM 4179 C CA . THR B 1 245 ? 10.539 -16.859 -10.242 1 95.38 245 THR B CA 1
ATOM 4180 C C . THR B 1 245 ? 9.109 -17.203 -10.648 1 95.38 245 THR B C 1
ATOM 4182 O O . THR B 1 245 ? 8.148 -16.672 -10.07 1 95.38 245 THR B O 1
ATOM 4185 N N . SER B 1 246 ? 8.945 -18.109 -11.547 1 96.31 246 SER B N 1
ATOM 4186 C CA . SER B 1 246 ? 7.645 -18.594 -12.008 1 96.31 246 SER B CA 1
ATOM 4187 C C . SER B 1 246 ? 6.871 -19.25 -10.875 1 96.31 246 SER B C 1
ATOM 4189 O O . SER B 1 246 ? 5.645 -19.359 -10.93 1 96.31 246 SER B O 1
ATOM 4191 N N . MET B 1 247 ? 7.621 -19.781 -9.977 1 96.44 247 MET B N 1
ATOM 4192 C CA . MET B 1 247 ? 6.992 -20.469 -8.844 1 96.44 247 MET B CA 1
ATOM 4193 C C . MET B 1 247 ? 6.73 -19.484 -7.703 1 96.44 247 MET B C 1
ATOM 4195 O O . MET B 1 247 ? 5.836 -19.703 -6.887 1 96.44 247 MET B O 1
ATOM 4199 N N . ALA B 1 248 ? 7.473 -18.375 -7.652 1 98.62 248 ALA B N 1
ATOM 4200 C CA . ALA B 1 248 ? 7.277 -17.328 -6.652 1 98.62 248 ALA B CA 1
ATOM 4201 C C . ALA B 1 248 ? 6 -16.531 -6.93 1 98.62 248 ALA B C 1
ATOM 4203 O O . ALA B 1 248 ? 5.23 -16.25 -6.012 1 98.62 248 ALA B O 1
ATOM 4204 N N . ALA B 1 249 ? 5.742 -16.25 -8.195 1 98.69 249 ALA B N 1
ATOM 4205 C CA . ALA B 1 249 ? 4.609 -15.422 -8.609 1 98.69 249 ALA B CA 1
ATOM 4206 C C . ALA B 1 249 ? 3.287 -16.047 -8.18 1 98.69 249 ALA B C 1
ATOM 4208 O O . ALA B 1 249 ? 2.424 -15.352 -7.625 1 98.69 249 ALA B O 1
ATOM 4209 N N . PRO B 1 250 ? 3.107 -17.344 -8.344 1 98.88 250 PRO B N 1
ATOM 4210 C CA . PRO B 1 250 ? 1.825 -17.906 -7.918 1 98.88 250 PRO B CA 1
ATOM 4211 C C . PRO B 1 250 ? 1.657 -17.906 -6.398 1 98.88 250 PRO B C 1
ATOM 4213 O O . PRO B 1 250 ? 0.53 -17.875 -5.898 1 98.88 250 PRO B O 1
ATOM 4216 N N . HIS B 1 251 ? 2.762 -17.984 -5.598 1 98.94 251 HIS B N 1
ATOM 4217 C CA . HIS B 1 251 ? 2.629 -17.797 -4.156 1 98.94 251 HIS B CA 1
ATOM 4218 C C . HIS B 1 251 ? 1.987 -16.453 -3.84 1 98.94 251 HIS B C 1
ATOM 4220 O O . HIS B 1 251 ? 1.081 -16.375 -3.006 1 98.94 251 HIS B O 1
ATOM 4226 N N . VAL B 1 252 ? 2.406 -15.438 -4.531 1 98.94 252 VAL B N 1
ATOM 4227 C CA . VAL B 1 252 ? 1.9 -14.094 -4.309 1 98.94 252 VAL B CA 1
ATOM 4228 C C . VAL B 1 252 ? 0.46 -13.992 -4.805 1 98.94 252 VAL B C 1
ATOM 4230 O O . VAL B 1 252 ? -0.386 -13.367 -4.152 1 98.94 252 VAL B O 1
ATOM 4233 N N . SER B 1 253 ? 0.16 -14.602 -5.965 1 98.94 253 SER B N 1
ATOM 4234 C CA . SER B 1 253 ? -1.204 -14.609 -6.48 1 98.94 253 SER B CA 1
ATOM 4235 C C . SER B 1 253 ? -2.17 -15.25 -5.492 1 98.94 253 SER B C 1
ATOM 4237 O O . SER B 1 253 ? -3.242 -14.703 -5.223 1 98.94 253 SER B O 1
ATOM 4239 N N . GLY B 1 254 ? -1.785 -16.406 -4.98 1 98.94 254 GLY B N 1
ATOM 4240 C CA . GLY B 1 254 ? -2.598 -17.031 -3.955 1 98.94 254 GLY B CA 1
ATOM 4241 C C . GLY B 1 254 ? -2.729 -16.203 -2.695 1 98.94 254 GLY B C 1
ATOM 4242 O O . GLY B 1 254 ? -3.807 -16.109 -2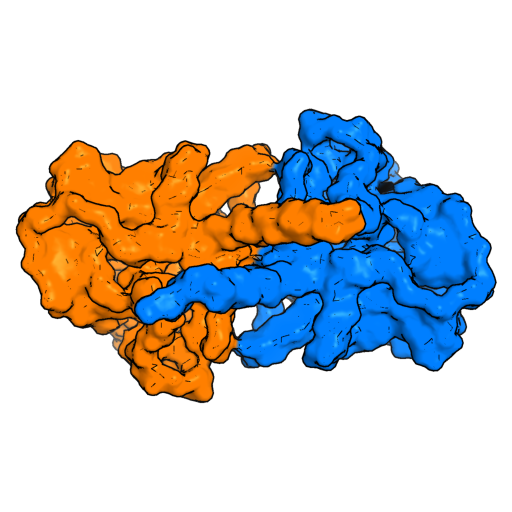.107 1 98.94 254 GLY B O 1
ATOM 4243 N N . ALA B 1 255 ? -1.634 -15.602 -2.271 1 98.94 255 ALA B N 1
ATOM 4244 C CA . ALA B 1 255 ? -1.646 -14.742 -1.091 1 98.94 255 ALA B CA 1
ATOM 4245 C C . ALA B 1 255 ? -2.611 -13.57 -1.272 1 98.94 255 ALA B C 1
ATOM 4247 O O . ALA B 1 255 ? -3.334 -13.203 -0.343 1 98.94 255 ALA B O 1
ATOM 4248 N N . LEU B 1 256 ? -2.598 -13 -2.471 1 98.94 256 LEU B N 1
ATOM 4249 C CA . LEU B 1 256 ? -3.494 -11.883 -2.766 1 98.94 256 LEU B CA 1
ATOM 4250 C C . LEU B 1 256 ? -4.953 -12.312 -2.639 1 98.94 256 LEU B C 1
ATOM 4252 O O . LEU B 1 256 ? -5.797 -11.531 -2.199 1 98.94 256 LEU B O 1
ATOM 4256 N N . ALA B 1 257 ? -5.242 -13.539 -3.01 1 98.94 257 ALA B N 1
ATOM 4257 C CA . ALA B 1 257 ? -6.598 -14.055 -2.855 1 98.94 257 ALA B CA 1
ATOM 4258 C C . ALA B 1 257 ? -7.008 -14.086 -1.385 1 98.94 257 ALA B C 1
ATOM 4260 O O . ALA B 1 257 ? -8.117 -13.68 -1.036 1 98.94 257 ALA B O 1
ATOM 4261 N N . LEU B 1 258 ? -6.094 -14.547 -0.524 1 98.94 258 LEU B N 1
ATOM 4262 C CA . LEU B 1 258 ? -6.359 -14.562 0.91 1 98.94 258 LEU B CA 1
ATOM 4263 C C . LEU B 1 258 ? -6.512 -13.148 1.455 1 98.94 258 LEU B C 1
ATOM 4265 O O . LEU B 1 258 ? -7.457 -12.859 2.195 1 98.94 258 LEU B O 1
ATOM 4269 N N . ILE B 1 259 ? -5.613 -12.281 1.07 1 98.88 259 ILE B N 1
ATOM 4270 C CA . ILE B 1 259 ? -5.562 -10.914 1.568 1 98.88 259 ILE B CA 1
ATOM 4271 C C . ILE B 1 259 ? -6.84 -10.18 1.177 1 98.88 259 ILE B C 1
ATOM 4273 O O . ILE B 1 259 ? -7.477 -9.531 2.016 1 98.88 259 ILE B O 1
ATOM 4277 N N . LYS B 1 260 ? -7.16 -10.242 -0.106 1 98.75 260 LYS B N 1
ATOM 4278 C CA . LYS B 1 260 ? -8.344 -9.547 -0.603 1 98.75 260 LYS B CA 1
ATOM 4279 C C . LYS B 1 260 ? -9.602 -10 0.128 1 98.75 260 LYS B C 1
ATOM 4281 O O . LYS B 1 260 ? -10.398 -9.18 0.582 1 98.75 260 LYS B O 1
ATOM 4286 N N . SER B 1 261 ? -9.734 -11.281 0.259 1 98.25 261 SER B N 1
ATOM 4287 C CA . SER B 1 261 ? -10.883 -11.844 0.971 1 98.25 261 SER B CA 1
ATOM 4288 C C . SER B 1 261 ? -10.922 -11.359 2.416 1 98.25 261 SER B C 1
ATOM 4290 O O . SER B 1 261 ? -11.953 -10.875 2.883 1 98.25 261 SER B O 1
ATOM 4292 N N . TYR B 1 262 ? -9.875 -11.445 3.086 1 98 262 TYR B N 1
ATOM 4293 C CA . TYR B 1 262 ? -9.773 -11.094 4.5 1 98 262 TYR B CA 1
ATOM 4294 C C . TYR B 1 262 ? -10.039 -9.609 4.711 1 98 262 TYR B C 1
ATOM 4296 O O . TYR B 1 262 ? -10.828 -9.227 5.574 1 98 262 TYR B O 1
ATOM 4304 N N . GLU B 1 263 ? -9.422 -8.781 3.965 1 98.25 263 GLU B N 1
ATOM 4305 C CA . GLU B 1 263 ? -9.438 -7.348 4.223 1 98.25 263 GLU B CA 1
ATOM 4306 C C . GLU B 1 263 ? -10.742 -6.719 3.756 1 98.25 263 GLU B C 1
ATOM 4308 O O . GLU B 1 263 ? -11.227 -5.758 4.359 1 98.25 263 GLU B O 1
ATOM 4313 N N . GLU B 1 264 ? -11.32 -7.207 2.66 1 98.31 264 GLU B N 1
ATOM 4314 C CA . GLU B 1 264 ? -12.617 -6.676 2.242 1 98.31 264 GLU B CA 1
ATOM 4315 C C . GLU B 1 264 ? -13.688 -6.941 3.295 1 98.31 264 GLU B C 1
ATOM 4317 O O . GLU B 1 264 ? -14.562 -6.105 3.523 1 98.31 264 GLU B O 1
ATOM 4322 N N . GLU B 1 265 ? -13.547 -8.102 3.91 1 97.31 265 GLU B N 1
ATOM 4323 C CA . GLU B 1 265 ? -14.445 -8.367 5.027 1 97.31 265 GLU B CA 1
ATOM 4324 C C . GLU B 1 265 ? -14.18 -7.418 6.191 1 97.31 265 GLU B C 1
ATOM 4326 O O . GLU B 1 265 ? -15.117 -6.875 6.781 1 97.31 265 GLU B O 1
ATOM 4331 N N . SER B 1 266 ? -12.969 -7.18 6.512 1 96.44 266 SER B N 1
ATOM 4332 C CA . SER B 1 266 ? -12.578 -6.363 7.656 1 96.44 266 SER B CA 1
ATOM 4333 C C . SER B 1 266 ? -12.961 -4.902 7.449 1 96.44 266 SER B C 1
ATOM 4335 O O . SER B 1 266 ? -13.406 -4.234 8.391 1 96.44 266 SER B O 1
ATOM 4337 N N . PHE B 1 267 ? -12.812 -4.371 6.27 1 97.69 267 PHE B N 1
ATOM 4338 C CA . PHE B 1 267 ? -13.125 -2.98 5.957 1 97.69 267 PHE B CA 1
ATOM 4339 C C . PHE B 1 267 ? -14.609 -2.82 5.633 1 97.69 267 PHE B C 1
ATOM 4341 O O . PHE B 1 267 ? -15.109 -1.698 5.539 1 97.69 267 PHE B O 1
ATOM 4348 N N . GLN B 1 268 ? -15.273 -3.988 5.383 1 96.94 268 GLN B N 1
ATOM 4349 C CA . GLN B 1 268 ? -16.703 -4.023 5.082 1 96.94 268 GLN B CA 1
ATOM 4350 C C . GLN B 1 268 ? -17 -3.297 3.773 1 96.94 268 GLN B C 1
ATOM 4352 O O . GLN B 1 268 ? -18 -2.568 3.676 1 96.94 268 GLN B O 1
ATOM 4357 N N . ARG B 1 269 ? -16.109 -3.402 2.826 1 97.25 269 ARG B N 1
ATOM 4358 C CA . ARG B 1 269 ? -16.266 -2.84 1.488 1 97.25 269 ARG B CA 1
ATOM 4359 C C . ARG B 1 269 ? -15.289 -3.479 0.51 1 97.25 269 ARG B C 1
ATOM 4361 O O . ARG B 1 269 ? -14.336 -4.141 0.922 1 97.25 269 ARG B O 1
ATOM 4368 N N . LYS B 1 270 ? -15.539 -3.352 -0.791 1 97.88 270 LYS B N 1
ATOM 4369 C CA . LYS B 1 270 ? -14.555 -3.74 -1.8 1 97.88 270 LYS B CA 1
ATOM 4370 C C . LYS B 1 270 ? -13.344 -2.818 -1.77 1 97.88 270 LYS B C 1
ATOM 4372 O O . LYS B 1 270 ? -13.484 -1.602 -1.621 1 97.88 270 LYS B O 1
ATOM 4377 N N . LEU B 1 271 ? -12.227 -3.377 -1.846 1 98.38 271 LEU B N 1
ATOM 4378 C CA . LEU B 1 271 ? -11 -2.598 -1.883 1 98.38 271 LEU B CA 1
ATOM 4379 C C . LEU B 1 271 ? -10.57 -2.33 -3.322 1 98.38 271 LEU B C 1
ATOM 4381 O O . LEU B 1 271 ? -10.75 -3.18 -4.195 1 98.38 271 LEU B O 1
ATOM 4385 N N . SER B 1 272 ? -10.023 -1.124 -3.553 1 98.19 272 SER B N 1
ATOM 4386 C CA . SER B 1 272 ? -9.406 -0.821 -4.84 1 98.19 272 SER B CA 1
ATOM 4387 C C . SER B 1 272 ? -8.141 -1.641 -5.051 1 98.19 272 SER B C 1
ATOM 4389 O O . SER B 1 272 ? -7.625 -2.248 -4.109 1 98.19 272 SER B O 1
ATOM 4391 N N . GLU B 1 273 ? -7.695 -1.72 -6.336 1 98.38 273 GLU B N 1
ATOM 4392 C CA . GLU B 1 273 ? -6.457 -2.418 -6.66 1 98.38 273 GLU B CA 1
ATOM 4393 C C . GLU B 1 273 ? -5.297 -1.901 -5.812 1 98.38 273 GLU B C 1
ATOM 4395 O O . GLU B 1 273 ? -4.535 -2.689 -5.246 1 98.38 273 GLU B O 1
ATOM 4400 N N . SER B 1 274 ? -5.195 -0.577 -5.637 1 98.19 274 SER B N 1
ATOM 4401 C CA . SER B 1 274 ? -4.098 0.031 -4.891 1 98.19 274 SER B CA 1
ATOM 4402 C C . SER B 1 274 ? -4.184 -0.307 -3.404 1 98.19 274 SER B C 1
ATOM 4404 O O . SER B 1 274 ? -3.16 -0.45 -2.734 1 98.19 274 SER B O 1
ATOM 4406 N N . GLU B 1 275 ? -5.375 -0.374 -2.869 1 98.69 275 GLU B N 1
ATOM 4407 C CA . GLU B 1 275 ? -5.551 -0.732 -1.464 1 98.69 275 GLU B CA 1
ATOM 4408 C C . GLU B 1 275 ? -5.133 -2.178 -1.207 1 98.69 275 GLU B C 1
ATOM 4410 O O . GLU B 1 275 ? -4.504 -2.477 -0.189 1 98.69 275 GLU B O 1
ATOM 4415 N N . VAL B 1 276 ? -5.488 -3.086 -2.137 1 98.88 276 VAL B N 1
ATOM 4416 C CA . VAL B 1 276 ? -5.09 -4.48 -1.967 1 98.88 276 VAL B CA 1
ATOM 4417 C C . VAL B 1 276 ? -3.574 -4.605 -2.1 1 98.88 276 VAL B C 1
ATOM 4419 O O . VAL B 1 276 ? -2.939 -5.344 -1.342 1 98.88 276 VAL B O 1
ATOM 4422 N N . PHE B 1 277 ? -3.033 -3.896 -3.09 1 98.88 277 PHE B N 1
ATOM 4423 C CA . PHE B 1 277 ? -1.582 -3.859 -3.229 1 98.88 277 PHE B CA 1
ATOM 4424 C C . PHE B 1 277 ? -0.926 -3.389 -1.936 1 98.88 277 PHE B C 1
ATOM 4426 O O . PHE B 1 277 ? 0.067 -3.967 -1.49 1 98.88 277 PHE B O 1
ATOM 4433 N N . ALA B 1 278 ? -1.455 -2.352 -1.293 1 98.88 278 ALA B N 1
ATOM 4434 C CA . ALA B 1 278 ? -0.922 -1.848 -0.03 1 98.88 278 ALA B CA 1
ATOM 4435 C C . ALA B 1 278 ? -0.986 -2.916 1.058 1 98.88 278 ALA B C 1
ATOM 4437 O O . ALA B 1 278 ? -0.054 -3.059 1.853 1 98.88 278 ALA B O 1
ATOM 4438 N N . GLN B 1 279 ? -2.084 -3.672 1.095 1 98.88 279 GLN B N 1
ATOM 4439 C CA . GLN B 1 279 ? -2.23 -4.742 2.074 1 98.88 279 GLN B CA 1
ATOM 4440 C C . GLN B 1 279 ? -1.194 -5.84 1.847 1 98.88 279 GLN B C 1
ATOM 4442 O O . GLN B 1 279 ? -0.726 -6.465 2.799 1 98.88 279 GLN B O 1
ATOM 4447 N N . LEU B 1 280 ? -0.867 -6.082 0.571 1 98.94 280 LEU B N 1
ATOM 4448 C CA . LEU B 1 280 ? 0.181 -7.043 0.242 1 98.94 280 LEU B CA 1
ATOM 4449 C C . LEU B 1 280 ? 1.533 -6.574 0.768 1 98.94 280 LEU B C 1
ATOM 4451 O O . LEU B 1 280 ? 2.244 -7.332 1.432 1 98.94 280 LEU B O 1
ATOM 4455 N N . ILE B 1 281 ? 1.88 -5.316 0.495 1 98.88 281 ILE B N 1
ATOM 4456 C CA . ILE B 1 281 ? 3.174 -4.766 0.88 1 98.88 281 ILE B CA 1
ATOM 4457 C C . ILE B 1 281 ? 3.285 -4.719 2.402 1 98.88 281 ILE B C 1
ATOM 4459 O O . ILE B 1 281 ? 4.363 -4.945 2.959 1 98.88 281 ILE B O 1
ATOM 4463 N N . ARG B 1 282 ? 2.129 -4.473 3.051 1 98.62 282 ARG B N 1
ATOM 4464 C CA . ARG B 1 282 ? 2.059 -4.488 4.508 1 98.62 282 ARG B CA 1
ATOM 4465 C C . ARG B 1 282 ? 2.463 -5.852 5.059 1 98.62 282 ARG B C 1
ATOM 4467 O O . ARG B 1 282 ? 2.889 -5.957 6.211 1 98.62 282 ARG B O 1
ATOM 4474 N N . ARG B 1 283 ? 2.418 -6.867 4.262 1 98.69 283 ARG B N 1
ATOM 4475 C CA . ARG B 1 283 ? 2.67 -8.25 4.664 1 98.69 283 ARG B CA 1
ATOM 4476 C C . ARG B 1 283 ? 3.975 -8.758 4.066 1 98.69 283 ARG B C 1
ATOM 4478 O O . ARG B 1 283 ? 4.027 -9.875 3.545 1 98.69 283 ARG B O 1
ATOM 4485 N N . THR B 1 284 ? 4.961 -7.949 4.082 1 98.38 284 THR B N 1
ATOM 4486 C CA . THR B 1 284 ? 6.309 -8.336 3.678 1 98.38 284 THR B CA 1
ATOM 4487 C C . THR B 1 284 ? 7.285 -8.18 4.84 1 98.38 284 THR B C 1
ATOM 4489 O O . THR B 1 284 ? 7.148 -7.266 5.656 1 98.38 284 THR B O 1
ATOM 4492 N N . LEU B 1 285 ? 8.172 -9.047 4.934 1 96.62 285 LEU B N 1
ATOM 4493 C CA . LEU B 1 285 ? 9.289 -9.023 5.879 1 96.62 285 LEU B CA 1
ATOM 4494 C C . LEU B 1 285 ? 10.539 -8.445 5.223 1 96.62 285 LEU B C 1
ATOM 4496 O O . LEU B 1 285 ? 11.008 -8.961 4.203 1 96.62 285 LEU B O 1
ATOM 4500 N N . PRO B 1 286 ? 11.055 -7.402 5.824 1 95.5 286 PRO B N 1
ATOM 4501 C CA . PRO B 1 286 ? 12.281 -6.863 5.234 1 95.5 286 PRO B CA 1
ATOM 4502 C C . PRO B 1 286 ? 13.43 -7.871 5.25 1 95.5 286 PRO B C 1
ATOM 4504 O O . PRO B 1 286 ? 13.594 -8.617 6.219 1 95.5 286 PRO B O 1
ATOM 4507 N N . LEU B 1 287 ? 14.164 -7.887 4.148 1 94.75 287 LEU B N 1
ATOM 4508 C CA . LEU B 1 287 ? 15.375 -8.68 4.031 1 94.75 287 LEU B CA 1
ATOM 4509 C C . LEU B 1 287 ? 16.609 -7.785 3.926 1 94.75 287 LEU B C 1
ATOM 4511 O O . LEU B 1 287 ? 16.5 -6.641 3.477 1 94.75 287 LEU B O 1
ATOM 4515 N N . ASP B 1 288 ? 17.703 -8.25 4.445 1 92.19 288 ASP B N 1
ATOM 4516 C CA . ASP B 1 288 ? 18.953 -7.523 4.285 1 92.19 288 ASP B CA 1
ATOM 4517 C C . ASP B 1 288 ? 19.531 -7.711 2.881 1 92.19 288 ASP B C 1
ATOM 4519 O O . ASP B 1 288 ? 20.656 -8.172 2.719 1 92.19 288 ASP B O 1
ATOM 4523 N N . ILE B 1 289 ? 18.734 -7.492 1.938 1 93.62 289 ILE B N 1
ATOM 4524 C CA . ILE B 1 289 ? 18.984 -7.57 0.504 1 93.62 289 ILE B CA 1
ATOM 4525 C C . ILE B 1 289 ? 18.531 -6.277 -0.172 1 93.62 289 ILE B C 1
ATOM 4527 O O . ILE B 1 289 ? 17.547 -5.672 0.234 1 93.62 289 ILE B O 1
ATOM 4531 N N . ALA B 1 290 ? 19.312 -5.828 -1.159 1 95.44 290 ALA B N 1
ATOM 4532 C CA . ALA B 1 290 ? 18.969 -4.602 -1.866 1 95.44 290 ALA B CA 1
ATOM 4533 C C . ALA B 1 290 ? 17.547 -4.672 -2.438 1 95.44 290 ALA B C 1
ATOM 4535 O O . ALA B 1 290 ? 17.109 -5.73 -2.891 1 95.44 290 ALA B O 1
ATOM 4536 N N . LYS B 1 291 ? 16.859 -3.51 -2.486 1 96.81 291 LYS B N 1
ATOM 4537 C CA . LYS B 1 291 ? 15.477 -3.482 -2.959 1 96.81 291 LYS B CA 1
ATOM 4538 C C . LYS B 1 291 ? 15.398 -3.77 -4.457 1 96.81 291 LYS B C 1
ATOM 4540 O O . LYS B 1 291 ? 14.359 -4.203 -4.961 1 96.81 291 LYS B O 1
ATOM 4545 N N . THR B 1 292 ? 16.5 -3.613 -5.211 1 96.88 292 THR B N 1
ATOM 4546 C CA . THR B 1 292 ? 16.516 -3.947 -6.629 1 96.88 292 THR B CA 1
ATOM 4547 C C . THR B 1 292 ? 16.438 -5.457 -6.832 1 96.88 292 THR B C 1
ATOM 4549 O O . THR B 1 292 ? 16.172 -5.93 -7.941 1 96.88 292 THR B O 1
ATOM 4552 N N . LEU B 1 293 ? 16.688 -6.219 -5.742 1 97.06 293 LEU B N 1
ATOM 4553 C CA . LEU B 1 293 ? 16.625 -7.676 -5.785 1 97.06 293 LEU B CA 1
ATOM 4554 C C . LEU B 1 293 ? 15.375 -8.188 -5.07 1 97.06 293 LEU B C 1
ATOM 4556 O O . LEU B 1 293 ? 14.727 -9.125 -5.539 1 97.06 293 LEU B O 1
ATOM 4560 N N . ALA B 1 294 ? 15.023 -7.484 -3.965 1 97.31 294 ALA B N 1
ATOM 4561 C CA . ALA B 1 294 ? 14.039 -8.102 -3.086 1 97.31 294 ALA B CA 1
ATOM 4562 C C . ALA B 1 294 ? 12.828 -7.199 -2.898 1 97.31 294 ALA B C 1
ATOM 4564 O O . ALA B 1 294 ? 11.867 -7.574 -2.221 1 97.31 294 ALA B O 1
ATOM 4565 N N . GLY B 1 295 ? 12.836 -5.984 -3.502 1 98 295 GLY B N 1
ATOM 4566 C CA . GLY B 1 295 ? 11.727 -5.059 -3.307 1 98 295 GLY B CA 1
ATOM 4567 C C . GLY B 1 295 ? 11.422 -4.789 -1.844 1 98 295 GLY B C 1
ATOM 4568 O O . GLY B 1 295 ? 12.32 -4.453 -1.07 1 98 295 GLY B O 1
ATOM 4569 N N . ASN B 1 296 ? 10.203 -4.965 -1.477 1 98.62 296 ASN B N 1
ATOM 4570 C CA . ASN B 1 296 ? 9.758 -4.684 -0.116 1 98.62 296 ASN B CA 1
ATOM 4571 C C . ASN B 1 296 ? 10.07 -5.84 0.827 1 98.62 296 ASN B C 1
ATOM 4573 O O . ASN B 1 296 ? 9.828 -5.75 2.031 1 98.62 296 ASN B O 1
ATOM 4577 N N . GLY B 1 297 ? 10.602 -6.934 0.308 1 98.25 297 GLY B N 1
ATOM 4578 C CA . GLY B 1 297 ? 11 -8.039 1.162 1 98.25 297 GLY B CA 1
ATOM 4579 C C . GLY B 1 297 ? 10.188 -9.297 0.93 1 98.25 297 GLY B C 1
ATOM 4580 O O . GLY B 1 297 ? 9.656 -9.508 -0.164 1 98.25 297 GLY B O 1
ATOM 4581 N N . PHE B 1 298 ? 10.195 -10.227 1.868 1 98.19 298 PHE B N 1
ATOM 4582 C CA . PHE B 1 298 ? 9.664 -11.586 1.762 1 98.19 298 PHE B CA 1
ATOM 4583 C C . PHE B 1 298 ? 8.188 -11.617 2.135 1 98.19 298 PHE B C 1
ATOM 4585 O O . PHE B 1 298 ? 7.793 -11.086 3.176 1 98.19 298 PHE B O 1
ATOM 4592 N N . LEU B 1 299 ? 7.371 -12.227 1.286 1 98.69 299 LEU B N 1
ATOM 4593 C CA . LEU B 1 299 ? 5.949 -12.406 1.562 1 98.69 299 LEU B CA 1
ATOM 4594 C C . LEU B 1 299 ? 5.742 -13.109 2.896 1 98.69 299 LEU B C 1
ATOM 4596 O O . LEU B 1 299 ? 6.23 -14.227 3.096 1 98.69 299 LEU B O 1
ATOM 4600 N N . TYR B 1 300 ? 5.074 -12.508 3.783 1 98.19 300 TYR B N 1
ATOM 4601 C CA . TYR B 1 300 ? 4.84 -13.008 5.129 1 98.19 300 TYR B CA 1
ATOM 4602 C C . TYR B 1 300 ? 3.451 -12.617 5.625 1 98.19 300 TYR B C 1
ATOM 4604 O O . TYR B 1 300 ? 3.287 -11.57 6.258 1 98.19 300 TYR B O 1
ATOM 4612 N N . LEU B 1 301 ? 2.512 -13.484 5.512 1 98.56 301 LEU B N 1
ATOM 4613 C CA . LEU B 1 301 ? 1.09 -13.164 5.566 1 98.56 301 LEU B CA 1
ATOM 4614 C C . LEU B 1 301 ? 0.689 -12.703 6.965 1 98.56 301 LEU B C 1
ATOM 4616 O O . LEU B 1 301 ? -0.259 -11.93 7.117 1 98.56 301 LEU B O 1
ATOM 4620 N N . THR B 1 302 ? 1.423 -13.031 7.996 1 97.44 302 THR B N 1
ATOM 4621 C CA . THR B 1 302 ? 1.009 -12.711 9.359 1 97.44 302 THR B CA 1
ATOM 4622 C C . THR B 1 302 ? 1.854 -11.578 9.93 1 97.44 302 THR B C 1
ATOM 4624 O O . THR B 1 302 ? 1.923 -11.398 11.148 1 97.44 302 THR B O 1
ATOM 4627 N N . ALA B 1 303 ? 2.529 -10.828 9.062 1 97.62 303 ALA B N 1
ATOM 4628 C CA . ALA B 1 303 ? 3.355 -9.703 9.492 1 97.62 303 ALA B CA 1
ATOM 4629 C C . ALA B 1 303 ? 2.572 -8.773 10.414 1 97.62 303 ALA B C 1
ATOM 4631 O O . ALA B 1 303 ? 3.061 -8.391 11.484 1 97.62 303 ALA B O 1
ATOM 4632 N N . PRO B 1 304 ? 1.293 -8.328 10.078 1 96.94 304 PRO B N 1
ATOM 4633 C CA . PRO B 1 304 ? 0.551 -7.453 10.984 1 96.94 304 PRO B CA 1
ATOM 4634 C C . PRO B 1 304 ? 0.337 -8.078 12.367 1 96.94 304 PRO B C 1
ATOM 4636 O O . PRO B 1 304 ? 0.375 -7.371 13.375 1 96.94 304 PRO B O 1
ATOM 4639 N N . ASP B 1 305 ? 0.156 -9.391 12.398 1 95.62 305 ASP B N 1
ATOM 4640 C CA . ASP B 1 305 ? -0.034 -10.086 13.672 1 95.62 305 ASP B CA 1
ATOM 4641 C C . ASP B 1 305 ? 1.228 -10.016 14.531 1 95.62 305 ASP B C 1
ATOM 4643 O O . ASP B 1 305 ? 1.148 -9.867 15.75 1 95.62 305 ASP B O 1
ATOM 4647 N N . GLU B 1 306 ? 2.338 -10.18 13.875 1 94.56 306 GLU B N 1
ATOM 4648 C CA . GLU B 1 306 ? 3.613 -10.102 14.578 1 94.56 306 GLU B CA 1
ATOM 4649 C C . GLU B 1 306 ? 3.809 -8.727 15.211 1 94.56 306 GLU B C 1
ATOM 4651 O O . GLU B 1 306 ? 4.312 -8.609 16.328 1 94.56 306 GLU B O 1
ATOM 4656 N N . LEU B 1 307 ? 3.463 -7.691 14.5 1 95.25 307 LEU B N 1
ATOM 4657 C CA . LEU B 1 307 ? 3.584 -6.328 15.008 1 95.25 307 LEU B CA 1
ATOM 4658 C C . LEU B 1 307 ? 2.654 -6.102 16.188 1 95.25 307 LEU B C 1
ATOM 4660 O O . LEU B 1 307 ? 3.035 -5.457 17.172 1 95.25 307 LEU B O 1
ATOM 4664 N N . ALA B 1 308 ? 1.45 -6.562 16.078 1 93.06 308 ALA B N 1
ATOM 4665 C CA . ALA B 1 308 ? 0.481 -6.426 17.172 1 93.06 308 ALA B CA 1
ATOM 4666 C C . ALA B 1 308 ? 0.989 -7.09 18.438 1 93.06 308 ALA B C 1
ATOM 4668 O O . ALA B 1 308 ? 0.841 -6.539 19.531 1 93.06 308 ALA B O 1
ATOM 4669 N N . GLU B 1 309 ? 1.537 -8.242 18.25 1 90.19 309 GLU B N 1
ATOM 4670 C CA . GLU B 1 309 ? 2.076 -8.977 19.391 1 90.19 309 GLU B CA 1
ATOM 4671 C C . GLU B 1 309 ? 3.225 -8.219 20.047 1 90.19 309 GLU B C 1
ATOM 4673 O O . GLU B 1 309 ? 3.316 -8.164 21.266 1 90.19 309 GLU B O 1
ATOM 4678 N N . LYS B 1 310 ? 4.035 -7.715 19.25 1 86.38 310 LYS B N 1
ATOM 4679 C CA . LYS B 1 310 ? 5.168 -6.949 19.766 1 86.38 310 LYS B CA 1
ATOM 4680 C C . LYS B 1 310 ? 4.691 -5.715 20.516 1 86.38 310 LYS B C 1
ATOM 4682 O O . LYS B 1 310 ? 5.242 -5.379 21.578 1 86.38 310 LYS B O 1
ATOM 4687 N N . ALA B 1 311 ? 3.723 -5.008 19.969 1 85.88 311 ALA B N 1
ATOM 4688 C CA . ALA B 1 311 ? 3.18 -3.811 20.609 1 85.88 311 ALA B CA 1
ATOM 4689 C C . ALA B 1 311 ? 2.572 -4.141 21.969 1 85.88 311 ALA B C 1
ATOM 4691 O O . ALA B 1 311 ? 2.705 -3.363 22.922 1 85.88 311 ALA B O 1
ATOM 4692 N N . GLU B 1 312 ? 1.925 -5.199 22.016 1 83.75 312 GLU B N 1
ATOM 4693 C CA . GLU B 1 312 ? 1.319 -5.637 23.266 1 83.75 312 GLU B CA 1
ATOM 4694 C C . GLU B 1 312 ? 2.385 -5.945 24.312 1 83.75 312 GLU B C 1
ATOM 4696 O O . GLU B 1 312 ? 2.213 -5.633 25.484 1 83.75 312 GLU B O 1
ATOM 4701 N N . GLN B 1 313 ? 3.424 -6.492 23.828 1 78.69 313 GLN B N 1
ATOM 4702 C CA . GLN B 1 313 ? 4.516 -6.84 24.734 1 78.69 313 GLN B CA 1
ATOM 4703 C C . GLN B 1 313 ? 5.234 -5.59 25.234 1 78.69 313 GLN B C 1
ATOM 4705 O O . GLN B 1 313 ? 5.625 -5.523 26.406 1 78.69 313 GLN B O 1
ATOM 4710 N N . SER B 1 314 ? 5.406 -4.609 24.328 1 70.44 314 SER B N 1
ATOM 4711 C CA . SER B 1 314 ? 6.074 -3.369 24.703 1 70.44 314 SER B CA 1
ATOM 4712 C C . SER B 1 314 ? 5.203 -2.535 25.641 1 70.44 314 SER B C 1
ATOM 4714 O O . SER B 1 314 ? 5.711 -1.905 26.578 1 70.44 314 SER B O 1
ATOM 4716 N N . HIS B 1 315 ? 3.957 -2.346 25.188 1 62.28 315 HIS B N 1
ATOM 4717 C CA . HIS B 1 315 ? 3.053 -1.631 26.078 1 62.28 315 HIS B CA 1
ATOM 4718 C C . HIS B 1 315 ? 3.014 -2.283 27.469 1 62.28 315 HIS B C 1
ATOM 4720 O O . HIS B 1 315 ? 2.883 -1.593 28.484 1 62.28 315 HIS B O 1
ATOM 4726 N N . LEU B 1 316 ? 2.963 -3.486 27.281 1 45.16 316 LEU B N 1
ATOM 4727 C CA . LEU B 1 316 ? 3.041 -4.199 28.547 1 45.16 316 LEU B CA 1
ATOM 4728 C C . LEU B 1 316 ? 4.336 -3.863 29.281 1 45.16 316 LEU B C 1
ATOM 4730 O O . LEU B 1 316 ? 4.371 -3.838 30.516 1 45.16 316 LEU B O 1
ATOM 4734 N N . LEU B 1 317 ? 5.258 -3.422 28.359 1 40.59 317 LEU B N 1
ATOM 4735 C CA . LEU B 1 317 ? 6.516 -3.076 29.016 1 40.59 317 LEU B CA 1
ATOM 4736 C C . LEU B 1 317 ? 6.492 -1.634 29.516 1 40.59 317 LEU B C 1
ATOM 4738 O O . LEU B 1 317 ? 7.336 -1.236 30.312 1 40.59 317 LEU B O 1
ATOM 4742 N N . THR B 1 318 ? 5.836 -0.675 28.812 1 39.09 318 THR B N 1
ATOM 4743 C CA . THR B 1 318 ? 5.828 0.72 29.234 1 39.09 318 THR B CA 1
ATOM 4744 C C . THR B 1 318 ? 4.77 0.952 30.312 1 39.09 318 THR B C 1
ATOM 4746 O O . THR B 1 318 ? 4.668 2.051 30.859 1 39.09 318 THR B O 1
ATOM 4749 N N . LEU B 1 319 ? 3.689 0.209 30.391 1 33.5 319 LEU B N 1
ATOM 4750 C CA . LEU B 1 319 ? 2.902 0.355 31.609 1 33.5 319 LEU B CA 1
ATOM 4751 C C . LEU B 1 319 ? 3.617 -0.281 32.812 1 33.5 319 LEU B C 1
ATOM 4753 O O . LEU B 1 319 ? 4.16 -1.383 32.688 1 33.5 319 LEU B O 1
#

Radius of gyration: 25.53 Å; Cα contacts (8 Å, |Δi|>4): 1826; chains: 2; bounding box: 49×82×66 Å

Nearest PDB structures (foldseek):
  7y6m-assembly1_D  TM=9.970E-01  e=3.728E-52  Bacillus sp. (in: firmicutes)
  2xrm-assembly1_A-2  TM=9.844E-01  e=1.240E-40  Shouchella clausii
  2x8j-assembly3_B  TM=9.482E-01  e=4.675E-41  Shouchella clausii
  2wwt-assembly2_F  TM=9.697E-01  e=1.903E-39  Shouchella clausii
  6pak-assembly2_B  TM=9.699E-01  e=3.071E-35  Bacillus subtilis subsp. subtilis str. 168